Protein AF-0000000080702204 (afdb_homodimer)

Secondary structure (DSSP, 8-state):
--EEEEEE-TTB-HHHHHHHHHHHHHTT-EEEEEESSSSSEEEBTTS-EEE-SEEGGG----TT-SEEEE---TTHHHHHHH-HHHHHHHHHHHHTT-EEEEETTTHHHHHHTTTTTT-EE--STT-GGG--TT-EE---SEEEETTEEEE-STTTHHHHHHHHHTTTS-HHHHHHHHHHTTHHHHHHTT-/--EEEEEE-TTB-HHHHHHHHHHHHHTT-EEEEEESSSSSEEEBTTS-EEE-SEEGGG----TT-SEEEE---TTHHHHHHH-HHHHHHHHHHHHTT-EEEEETTTHHHHHHTTTTTT-EE--STT-GGG--TT-EE---SEEEETTEEEE-STTTHHHHHHHHHTTTS-HHHHHHHHHHTTHHHHHHTT-

Organism: NCBI:txid868129

Sequence (382 aa):
MAKVYEFLATGFEEMEAIAPIDILRRGGVEVCLVSVTGNKMVRSSHGVNIEADALLEDIANFDDADMMLLPGGMPGSTNLNEHEGVRKVLLEQFESGRLLGAVCAAPLVFASIGILNGKKATIYPGMEAYLINGAEPTGALVQVDENVTTGAGPVAVLPYAYQLLSYFVPASEVEKVKESMLYNKVLASAKMAKVYEFLATGFEEMEAIAPIDILRRGGVEVCLVSVTGNKMVRSSHGVNIEADALLEDIANFDDADMMLLPGGMPGSTNLNEHEGVRKVLLEQFESGRLLGAVCAAPLVFASIGILNGKKATIYPGMEAYLINGAEPTGALVQVDENVTTGAGPVAVLPYAYQLLSYFVPASEVEKVKESMLYNKVLASAK

Solvent-accessible surface area (backbone atoms only — not comparable to full-atom values): 18808 Å² total; per-residue (Å²): 124,57,30,33,39,35,54,43,29,56,14,18,28,58,59,40,50,45,45,37,49,51,51,27,44,76,68,63,31,47,69,43,38,26,13,72,65,90,42,41,66,36,42,23,52,79,72,48,38,37,49,32,76,34,43,54,90,74,52,89,69,69,86,74,50,50,29,41,35,31,34,8,30,70,53,7,22,59,49,45,55,69,30,65,69,55,52,51,52,51,51,53,38,51,75,70,67,36,35,37,36,21,25,15,54,16,33,37,40,43,21,75,74,50,74,28,50,71,28,58,31,15,37,24,88,90,48,58,83,47,42,37,75,60,25,38,74,68,75,38,51,56,25,76,41,90,51,36,37,18,10,16,26,56,48,23,29,53,66,30,27,52,56,60,39,50,78,80,41,59,69,69,57,50,49,50,53,36,56,76,28,33,42,60,61,51,33,56,63,67,108,123,57,29,31,38,34,53,42,29,55,14,18,28,57,62,38,48,44,46,37,48,50,52,26,44,76,68,62,32,47,69,43,37,26,12,71,66,88,41,39,68,35,40,24,53,80,72,47,39,37,50,33,77,35,42,54,89,74,52,91,69,69,86,74,49,51,28,40,35,33,34,9,31,70,51,7,22,59,49,46,54,71,30,65,69,54,52,51,54,51,51,55,40,50,74,69,66,36,37,38,37,21,23,14,53,18,33,36,39,42,20,73,74,50,74,27,49,70,28,59,32,15,39,24,89,90,48,58,83,48,41,39,75,59,25,38,77,67,76,40,52,56,24,77,41,89,51,38,36,19,9,16,28,56,48,23,29,54,65,32,26,52,55,58,38,50,78,79,41,57,70,70,55,50,50,49,53,36,56,77,28,36,42,60,61,51,32,55,6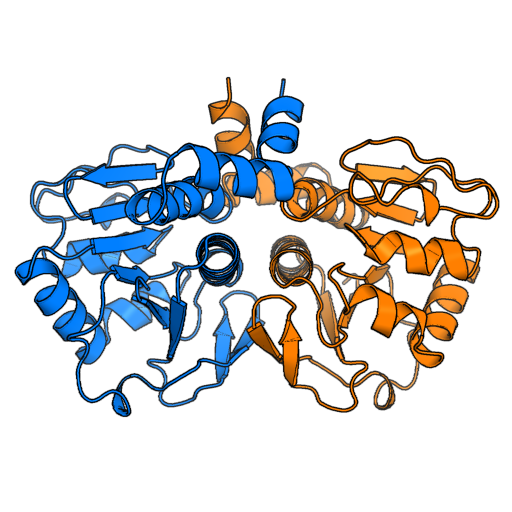4,66,106

Radius of gyration: 20.25 Å; Cα contacts (8 Å, |Δi|>4): 970; chains: 2; bounding box: 40×59×49 Å

Structure (mmCIF, N/CA/C/O backbone):
data_AF-0000000080702204-model_v1
#
loop_
_entity.id
_entity.type
_entity.pdbx_description
1 polymer 'DJ-1 family protein'
#
loop_
_atom_site.group_PDB
_atom_site.id
_atom_site.type_symbol
_atom_site.label_atom_id
_atom_site.label_alt_id
_atom_site.label_comp_id
_atom_site.label_asym_id
_atom_site.label_entity_id
_atom_site.label_seq_id
_atom_site.pdbx_PDB_ins_code
_atom_site.Cartn_x
_atom_site.Cartn_y
_atom_site.Cartn_z
_atom_site.occupancy
_atom_site.B_iso_or_equiv
_atom_site.auth_seq_id
_atom_site.auth_comp_id
_atom_site.auth_asym_id
_atom_site.auth_atom_id
_atom_site.pdbx_PDB_model_num
ATOM 1 N N . MET A 1 1 ? 17.938 8.969 15.016 1 89.75 1 MET A N 1
ATOM 2 C CA . MET A 1 1 ? 17.062 8.5 13.938 1 89.75 1 MET A CA 1
ATOM 3 C C . MET A 1 1 ? 15.75 9.281 13.93 1 89.75 1 MET A C 1
ATOM 5 O O . MET A 1 1 ? 15.172 9.547 14.984 1 89.75 1 MET A O 1
ATOM 9 N N . ALA A 1 2 ? 15.344 9.781 12.758 1 97.88 2 ALA A N 1
ATOM 10 C CA . ALA A 1 2 ? 14.125 10.57 12.656 1 97.88 2 ALA A CA 1
ATOM 11 C C . ALA A 1 2 ? 12.906 9.75 13.07 1 97.88 2 ALA A C 1
ATOM 13 O O . ALA A 1 2 ? 12.844 8.547 12.805 1 97.88 2 ALA A O 1
ATOM 14 N N . LYS A 1 3 ? 12 10.414 13.766 1 98.69 3 LYS A N 1
ATOM 15 C CA . LYS A 1 3 ? 10.789 9.734 14.234 1 98.69 3 LYS A CA 1
ATOM 16 C C . LYS A 1 3 ? 9.539 10.375 13.633 1 98.69 3 LYS A C 1
ATOM 18 O O . LYS A 1 3 ? 9.344 11.586 13.727 1 98.69 3 LYS A O 1
ATOM 23 N N . VAL A 1 4 ? 8.719 9.531 13.016 1 98.94 4 VAL A N 1
ATOM 24 C CA . VAL A 1 4 ? 7.477 9.945 12.367 1 98.94 4 VAL A CA 1
ATOM 25 C C . VAL A 1 4 ? 6.289 9.266 13.047 1 98.94 4 VAL A C 1
ATOM 27 O O . VAL A 1 4 ? 6.348 8.078 13.367 1 98.94 4 VAL A O 1
ATOM 30 N N . TYR A 1 5 ? 5.246 10.023 13.375 1 98.94 5 TYR A N 1
ATOM 31 C CA . TYR A 1 5 ? 3.977 9.469 13.836 1 98.94 5 TYR A CA 1
ATOM 32 C C . TYR A 1 5 ? 2.918 9.555 12.742 1 98.94 5 TYR A C 1
ATOM 34 O O . TYR A 1 5 ? 2.754 10.594 12.109 1 98.94 5 TYR A O 1
ATOM 42 N N . GLU A 1 6 ? 2.281 8.523 12.461 1 98.94 6 GLU A N 1
ATOM 43 C CA . GLU A 1 6 ? 1.128 8.5 11.562 1 98.94 6 GLU A CA 1
ATOM 44 C C . GLU A 1 6 ? -0.144 8.109 12.312 1 98.94 6 GLU A C 1
ATOM 46 O O . GLU A 1 6 ? -0.2 7.055 12.945 1 98.94 6 GLU A O 1
ATOM 51 N N . PHE A 1 7 ? -1.134 8.953 12.258 1 99 7 PHE A N 1
ATOM 52 C CA . PHE A 1 7 ? -2.361 8.758 13.023 1 99 7 PHE A CA 1
ATOM 53 C C . PHE A 1 7 ? -3.398 8.008 12.195 1 99 7 PHE A C 1
ATOM 55 O O . PHE A 1 7 ? -3.682 8.383 11.055 1 99 7 PHE A O 1
ATOM 62 N N . LEU A 1 8 ? -3.994 6.973 12.781 1 98.94 8 LEU A N 1
ATOM 63 C CA . LEU A 1 8 ? -4.992 6.148 12.109 1 98.94 8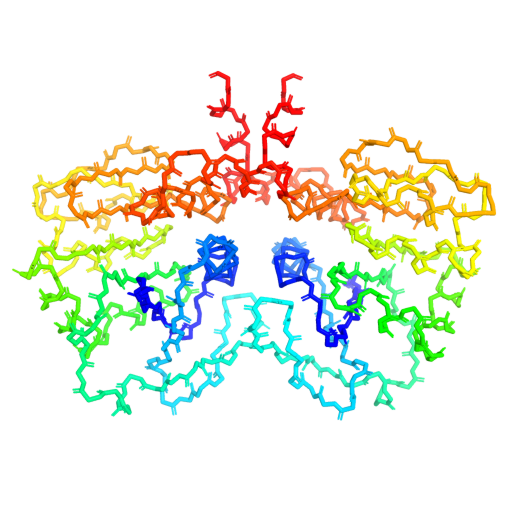 LEU A CA 1
ATOM 64 C C . LEU A 1 8 ? -6.352 6.281 12.789 1 98.94 8 LEU A C 1
ATOM 66 O O . LEU A 1 8 ? -6.461 6.113 14.008 1 98.94 8 LEU A O 1
ATOM 70 N N . ALA A 1 9 ? -7.344 6.59 12.008 1 98.94 9 ALA A N 1
ATOM 71 C CA . ALA A 1 9 ? -8.75 6.516 12.406 1 98.94 9 ALA A CA 1
ATOM 72 C C . ALA A 1 9 ? -9.508 5.504 11.555 1 98.94 9 ALA A C 1
ATOM 74 O O . ALA A 1 9 ? -9.094 5.191 10.43 1 98.94 9 ALA A O 1
ATOM 75 N N . THR A 1 10 ? -10.633 4.992 12.133 1 98.88 10 THR A N 1
ATOM 76 C CA . THR A 1 10 ? -11.477 4.09 11.359 1 98.88 10 THR A CA 1
ATOM 77 C C . THR A 1 10 ? -11.836 4.707 10.008 1 98.88 10 THR A C 1
ATOM 79 O O . THR A 1 10 ? -12.258 5.863 9.945 1 98.88 10 THR A O 1
ATOM 82 N N . GLY A 1 11 ? -11.609 3.941 9 1 98.88 11 GLY A N 1
ATOM 83 C CA . GLY A 1 11 ? -11.953 4.414 7.668 1 98.88 11 GLY A CA 1
ATOM 84 C C . GLY A 1 11 ? -10.797 5.09 6.957 1 98.88 11 GLY A C 1
ATOM 85 O O . GLY A 1 11 ? -10.984 5.762 5.941 1 98.88 11 GLY A O 1
ATOM 86 N N . PHE A 1 12 ? -9.555 4.934 7.52 1 98.94 12 PHE A N 1
ATOM 87 C CA . PHE A 1 12 ? -8.398 5.441 6.793 1 98.94 12 PHE A CA 1
ATOM 88 C C . PHE A 1 12 ? -8.172 4.645 5.512 1 98.94 12 PHE A C 1
ATOM 90 O O . PHE A 1 12 ? -8.648 3.514 5.387 1 98.94 12 PHE A O 1
ATOM 97 N N . GLU A 1 13 ? -7.531 5.309 4.559 1 98.81 13 GLU A N 1
ATOM 98 C CA . GLU A 1 13 ? -7.168 4.602 3.334 1 98.81 13 GLU A CA 1
ATOM 99 C C . GLU A 1 13 ? -5.902 3.773 3.527 1 98.81 13 GLU A C 1
ATOM 101 O O . GLU A 1 13 ? -4.848 4.312 3.861 1 98.81 13 GLU A O 1
ATOM 106 N N . GLU A 1 14 ? -5.938 2.457 3.359 1 98.62 14 GLU A N 1
ATOM 107 C CA . GLU A 1 14 ? -4.879 1.526 3.742 1 98.62 14 GLU A CA 1
ATOM 108 C C . GLU A 1 14 ? -3.617 1.753 2.912 1 98.62 14 GLU A C 1
ATOM 110 O O . GLU A 1 14 ? -2.508 1.77 3.451 1 98.62 14 GLU A O 1
ATOM 115 N N . MET A 1 15 ? -3.693 1.979 1.581 1 98.12 15 MET A N 1
ATOM 116 C CA . MET A 1 15 ? -2.523 2.25 0.751 1 98.12 15 MET A CA 1
ATOM 117 C C . MET A 1 15 ? -1.82 3.525 1.203 1 98.12 15 MET A C 1
ATOM 119 O O . MET A 1 15 ? -0.591 3.602 1.18 1 98.12 15 MET A O 1
ATOM 123 N N . GLU A 1 16 ? -2.619 4.453 1.628 1 98.94 16 GLU A N 1
ATOM 124 C CA . GLU A 1 16 ? -2.102 5.773 1.977 1 98.94 16 GLU A CA 1
ATOM 125 C C . GLU A 1 16 ? -1.398 5.75 3.33 1 98.94 16 GLU A C 1
ATOM 127 O O . GLU A 1 16 ? -0.535 6.59 3.602 1 98.94 16 GLU A O 1
ATOM 132 N N . ALA A 1 17 ? -1.786 4.82 4.199 1 98.88 17 ALA A N 1
ATOM 133 C CA . ALA A 1 17 ? -1.052 4.621 5.445 1 98.88 17 ALA A CA 1
ATOM 134 C C . ALA A 1 17 ? 0.191 3.764 5.219 1 98.88 17 ALA A C 1
ATOM 136 O O . ALA A 1 17 ? 1.27 4.074 5.73 1 98.88 17 ALA A O 1
ATOM 137 N N . ILE A 1 18 ? 0.146 2.742 4.398 1 98.81 18 ILE A N 1
ATOM 138 C CA . ILE A 1 18 ? 1.158 1.697 4.293 1 98.81 18 ILE A CA 1
ATOM 139 C C . ILE A 1 18 ? 2.338 2.205 3.465 1 98.81 18 ILE A C 1
ATOM 141 O O . ILE A 1 18 ? 3.494 1.925 3.785 1 98.81 18 ILE A O 1
ATOM 145 N N . ALA A 1 19 ? 2.076 2.949 2.367 1 98.69 19 ALA A N 1
ATOM 146 C CA . ALA A 1 19 ? 3.156 3.357 1.476 1 98.69 19 ALA A CA 1
ATOM 147 C C . ALA A 1 19 ? 4.164 4.242 2.203 1 98.69 19 ALA A C 1
ATOM 149 O O . ALA A 1 19 ? 5.375 3.998 2.141 1 98.69 19 ALA A O 1
ATOM 150 N N . PRO A 1 20 ? 3.717 5.266 2.988 1 98.88 20 PRO A N 1
ATOM 151 C CA . PRO A 1 20 ? 4.699 6.066 3.725 1 98.88 20 PRO A CA 1
ATOM 152 C C . PRO A 1 20 ? 5.484 5.242 4.742 1 98.88 20 PRO A C 1
ATOM 154 O O . PRO A 1 20 ? 6.699 5.422 4.883 1 98.88 20 PRO A O 1
ATOM 157 N N . ILE A 1 21 ? 4.812 4.312 5.426 1 98.75 21 ILE A N 1
ATOM 158 C CA . ILE A 1 21 ? 5.488 3.451 6.395 1 98.75 21 ILE A CA 1
ATOM 159 C C . ILE A 1 21 ? 6.594 2.662 5.695 1 98.75 21 ILE A C 1
ATOM 161 O O . ILE A 1 21 ? 7.746 2.672 6.137 1 98.75 21 ILE A O 1
ATOM 165 N N . ASP A 1 22 ? 6.242 2.021 4.621 1 98.69 22 ASP A N 1
ATOM 166 C CA . ASP A 1 22 ? 7.148 1.159 3.867 1 98.69 22 ASP A CA 1
ATOM 167 C C . ASP A 1 22 ? 8.359 1.94 3.373 1 98.69 22 ASP A C 1
ATOM 169 O O . ASP A 1 22 ? 9.5 1.562 3.646 1 98.69 22 ASP A O 1
ATOM 173 N N . ILE A 1 23 ? 8.102 3.059 2.777 1 98.94 23 ILE A N 1
ATOM 174 C CA . ILE A 1 23 ? 9.141 3.854 2.125 1 98.94 23 ILE A CA 1
ATOM 175 C C . ILE A 1 23 ? 10.023 4.508 3.182 1 98.94 23 ILE A C 1
ATOM 177 O O . ILE A 1 23 ? 11.258 4.484 3.07 1 98.94 23 ILE A O 1
ATOM 181 N N . LEU A 1 24 ? 9.469 5.09 4.211 1 98.94 24 LEU A N 1
ATOM 182 C CA . LEU A 1 24 ? 10.242 5.75 5.258 1 98.94 24 LEU A CA 1
ATOM 183 C C . LEU A 1 24 ? 11.102 4.738 6.012 1 98.94 24 LEU A C 1
ATOM 185 O O . LEU A 1 24 ? 12.281 4.992 6.277 1 98.94 24 LEU A O 1
ATOM 189 N N . ARG A 1 25 ? 10.57 3.578 6.328 1 98.81 25 ARG A N 1
ATOM 190 C CA . ARG A 1 25 ? 11.336 2.57 7.055 1 98.81 25 ARG A CA 1
ATOM 191 C C . ARG A 1 25 ? 12.469 2.018 6.191 1 98.81 25 ARG A C 1
ATOM 193 O O . ARG A 1 25 ? 13.562 1.736 6.695 1 98.81 25 ARG A O 1
ATOM 200 N N . ARG A 1 26 ? 12.266 1.837 4.879 1 98.69 26 ARG A N 1
ATOM 201 C CA . ARG A 1 26 ? 13.336 1.453 3.963 1 98.69 26 ARG A CA 1
ATOM 202 C C . ARG A 1 26 ? 14.484 2.455 4.012 1 98.69 26 ARG A C 1
ATOM 204 O O . ARG A 1 26 ? 15.648 2.086 3.828 1 98.69 26 ARG A O 1
ATOM 211 N N . GLY A 1 27 ? 14.094 3.711 4.195 1 98.62 27 GLY A N 1
ATOM 212 C CA . GLY A 1 27 ? 15.094 4.762 4.266 1 98.62 27 GLY A CA 1
ATOM 213 C C . GLY A 1 27 ? 15.672 4.938 5.656 1 98.62 27 GLY A C 1
ATOM 214 O O . GLY A 1 27 ? 16.422 5.883 5.906 1 98.62 27 GLY A O 1
ATOM 215 N N . GLY A 1 28 ? 15.289 4.109 6.621 1 98.38 28 GLY A N 1
ATOM 216 C CA . GLY A 1 28 ? 15.875 4.137 7.953 1 98.38 28 GLY A CA 1
ATOM 217 C C . GLY A 1 28 ? 15.141 5.062 8.906 1 98.38 28 GLY A C 1
ATOM 218 O O . GLY A 1 28 ? 15.688 5.453 9.945 1 98.38 28 GLY A O 1
ATOM 219 N N . VAL A 1 29 ? 13.969 5.496 8.586 1 98.81 29 VAL A N 1
ATOM 220 C CA . VAL A 1 29 ? 13.172 6.391 9.414 1 98.81 29 VAL A CA 1
ATOM 221 C C . VAL A 1 29 ? 12.242 5.574 10.312 1 98.81 29 VAL A C 1
ATOM 223 O O . VAL A 1 29 ? 11.617 4.613 9.852 1 98.81 29 VAL A O 1
ATOM 226 N N . GLU A 1 30 ? 12.188 5.871 11.578 1 98.69 30 GLU A N 1
ATOM 227 C CA . GLU A 1 30 ? 11.242 5.23 12.484 1 98.69 30 GLU A CA 1
ATOM 228 C C . GLU A 1 30 ? 9.828 5.766 12.273 1 98.69 30 GLU A C 1
ATOM 230 O O . GLU A 1 30 ? 9.625 6.98 12.188 1 98.69 30 GLU A O 1
ATOM 235 N N . VAL A 1 31 ? 8.898 4.895 12.133 1 98.88 31 VAL A N 1
ATOM 236 C CA . VAL A 1 31 ? 7.5 5.281 12 1 98.88 31 VAL A CA 1
ATOM 237 C C . VAL A 1 31 ? 6.668 4.59 13.078 1 98.88 31 VAL A C 1
ATOM 239 O O . VAL A 1 31 ? 6.699 3.361 13.203 1 98.88 31 VAL A O 1
ATOM 242 N N . CYS A 1 32 ? 5.988 5.355 13.82 1 98.81 32 CYS A N 1
ATOM 243 C CA . CYS A 1 32 ? 5.066 4.859 14.836 1 98.81 32 CYS A CA 1
ATOM 244 C C . CYS A 1 32 ? 3.617 5.09 14.414 1 98.81 32 CYS A C 1
ATOM 246 O O . CYS A 1 32 ? 3.193 6.23 14.234 1 98.81 32 CYS A O 1
ATOM 248 N N . LEU A 1 33 ? 2.879 3.996 14.25 1 98.88 33 LEU A N 1
ATOM 249 C CA . LEU A 1 33 ? 1.452 4.078 13.961 1 98.88 33 LEU A CA 1
ATOM 250 C C . LEU A 1 33 ? 0.652 4.32 15.242 1 98.88 33 LEU A C 1
ATOM 252 O O . LEU A 1 33 ? 0.775 3.568 16.203 1 98.88 33 LEU A O 1
ATOM 256 N N . VAL A 1 34 ? -0.166 5.34 15.211 1 98.94 34 VAL A N 1
ATOM 257 C CA . VAL A 1 34 ? -0.919 5.723 16.406 1 98.94 34 VAL A CA 1
ATOM 258 C C . VAL A 1 34 ? -2.416 5.629 16.109 1 98.94 34 VAL A C 1
ATOM 260 O O . VAL A 1 34 ? -2.936 6.332 15.242 1 98.94 34 VAL A O 1
ATOM 263 N N . SER A 1 35 ? -3.125 4.773 16.812 1 98.94 35 SER A N 1
ATOM 264 C CA . SER A 1 35 ? -4.578 4.695 16.719 1 98.94 35 SER A CA 1
ATOM 265 C C . SER A 1 35 ? -5.25 5.785 17.547 1 98.94 35 SER A C 1
ATOM 267 O O . SER A 1 35 ? -4.836 6.066 18.672 1 98.94 35 SER A O 1
ATOM 269 N N . VAL A 1 36 ? -6.293 6.367 16.953 1 98.88 36 VAL A N 1
ATOM 270 C CA . VAL A 1 36 ? -7.07 7.371 17.672 1 98.88 36 VAL A CA 1
ATOM 271 C C . VAL A 1 36 ? -8.461 6.82 17.984 1 98.88 36 VAL A C 1
ATOM 273 O O . VAL A 1 36 ? -9.406 7.586 18.188 1 98.88 36 VAL A O 1
ATOM 276 N N . THR A 1 37 ? -8.633 5.492 17.922 1 98.56 37 THR A N 1
ATOM 277 C CA . THR A 1 37 ? -9.953 4.879 17.984 1 98.56 37 THR A CA 1
ATOM 278 C C . THR A 1 37 ? -10.211 4.27 19.359 1 98.56 37 THR A C 1
ATOM 280 O O . THR A 1 37 ? -11.312 3.801 19.641 1 98.56 37 THR A O 1
ATOM 283 N N . GLY A 1 38 ? -9.266 4.246 20.25 1 98.12 38 GLY A N 1
ATOM 284 C CA . GLY A 1 38 ? -9.359 3.539 21.516 1 98.12 38 GLY A CA 1
ATOM 285 C C . GLY A 1 38 ? -9.047 2.061 21.391 1 98.12 38 GLY A C 1
ATOM 286 O O . GLY A 1 38 ? -9.031 1.342 22.406 1 98.12 38 GLY A O 1
ATOM 287 N N . ASN A 1 39 ? -8.797 1.578 20.219 1 98.56 39 ASN A N 1
ATOM 288 C CA . ASN A 1 39 ? -8.391 0.216 19.891 1 98.56 39 ASN A CA 1
ATOM 289 C C . ASN A 1 39 ? -7.199 0.202 18.938 1 98.56 39 ASN A C 1
ATOM 291 O O . ASN A 1 39 ? -7.172 0.952 17.969 1 98.56 39 ASN A O 1
ATOM 295 N N . LYS A 1 40 ? -6.16 -0.601 19.25 1 98.69 40 LYS A N 1
ATOM 296 C CA . LYS A 1 40 ? -4.977 -0.642 18.391 1 98.69 40 LYS A CA 1
ATOM 297 C C . LYS A 1 40 ? -5.309 -1.219 17.016 1 98.69 40 LYS A C 1
ATOM 299 O O . LYS A 1 40 ? -4.621 -0.931 16.047 1 98.69 40 LYS A O 1
ATOM 304 N N . MET A 1 41 ? -6.309 -2.066 16.984 1 98.81 41 MET A N 1
ATOM 305 C CA . MET A 1 41 ? -6.746 -2.584 15.695 1 98.81 41 MET A CA 1
ATOM 306 C C . MET A 1 41 ? -7.652 -1.584 14.984 1 98.81 41 MET A C 1
ATOM 308 O O . MET A 1 41 ? -8.742 -1.28 15.469 1 98.81 41 MET A O 1
ATOM 312 N N . VAL A 1 42 ? -7.191 -1.011 13.867 1 98.94 42 VAL A N 1
ATOM 313 C CA . VAL A 1 42 ? -7.941 0.03 13.172 1 98.94 42 VAL A CA 1
ATOM 314 C C . VAL A 1 42 ? -8.383 -0.482 11.805 1 98.94 42 VAL A C 1
ATOM 316 O O . VAL A 1 42 ? -7.57 -1.011 11.039 1 98.94 42 VAL A O 1
ATOM 319 N N . ARG A 1 43 ? -9.648 -0.332 11.492 1 98.88 43 ARG A N 1
ATOM 320 C CA . ARG A 1 43 ? -10.203 -0.824 10.234 1 98.88 43 ARG A CA 1
ATOM 321 C C . ARG A 1 43 ? -10.133 0.247 9.148 1 98.88 43 ARG A C 1
ATOM 323 O O . ARG A 1 43 ? -10.602 1.371 9.352 1 98.88 43 ARG A O 1
ATOM 330 N N . SER A 1 44 ? -9.602 -0.099 7.992 1 98.88 44 SER A N 1
ATOM 331 C CA . SER A 1 44 ? -9.414 0.836 6.891 1 98.88 44 SER A CA 1
ATOM 332 C C . SER A 1 44 ? -10.688 0.988 6.066 1 98.88 44 SER A C 1
ATOM 334 O O . SER A 1 44 ? -11.68 0.3 6.316 1 98.88 44 SER A O 1
ATOM 336 N N . SER A 1 45 ? -10.664 1.876 5.113 1 98.69 45 SER A N 1
ATOM 337 C CA . SER A 1 45 ? -11.82 2.205 4.293 1 98.69 45 SER A CA 1
ATOM 338 C C . SER A 1 45 ? -12.203 1.044 3.383 1 98.69 45 SER A C 1
ATOM 340 O O . SER A 1 45 ? -13.375 0.895 3.016 1 98.69 45 SER A O 1
ATOM 342 N N . HIS A 1 46 ? -11.195 0.14 3.094 1 98.12 46 HIS A N 1
ATOM 343 C CA . HIS A 1 46 ? -11.516 -1.013 2.26 1 98.12 46 HIS A CA 1
ATOM 344 C C . HIS A 1 46 ? -11.398 -2.312 3.049 1 98.12 46 HIS A C 1
ATOM 346 O O . HIS A 1 46 ? -11.117 -3.367 2.475 1 98.12 46 HIS A O 1
ATOM 352 N N . GLY A 1 47 ? -11.555 -2.197 4.305 1 98.12 47 GLY A N 1
ATOM 353 C CA . GLY A 1 47 ? -11.883 -3.334 5.152 1 98.12 47 GLY A CA 1
ATOM 354 C C . GLY A 1 47 ? -10.664 -4.117 5.598 1 98.12 47 GLY A C 1
ATOM 355 O O . GLY A 1 47 ? -10.742 -5.328 5.812 1 98.12 47 GLY A O 1
ATOM 356 N N . VAL A 1 48 ? -9.508 -3.506 5.715 1 98.62 48 VAL A N 1
ATOM 357 C CA . VAL A 1 48 ? -8.305 -4.148 6.242 1 98.62 48 VAL A CA 1
ATOM 358 C C . VAL A 1 48 ? -8.055 -3.68 7.672 1 98.62 48 VAL A C 1
ATOM 360 O O . VAL A 1 48 ? -8.094 -2.48 7.957 1 98.62 48 VAL A O 1
ATOM 363 N N . ASN A 1 49 ? -7.84 -4.602 8.578 1 98.81 49 ASN A N 1
ATOM 364 C CA . ASN A 1 49 ? -7.469 -4.254 9.945 1 98.81 49 ASN A CA 1
ATOM 365 C C . ASN A 1 49 ? -5.953 -4.176 10.109 1 98.81 49 ASN A C 1
ATOM 367 O O . ASN A 1 49 ? -5.25 -5.16 9.875 1 98.81 49 ASN A O 1
ATOM 371 N N . ILE A 1 50 ? -5.48 -3.033 10.539 1 98.88 50 ILE A N 1
ATOM 372 C CA . ILE A 1 50 ? -4.066 -2.789 10.789 1 98.88 50 ILE A CA 1
ATOM 373 C C . ILE A 1 50 ? -3.848 -2.486 12.273 1 98.88 50 ILE A C 1
ATOM 375 O O . ILE A 1 50 ? -4.609 -1.729 12.875 1 98.88 50 ILE A O 1
ATOM 379 N N . GLU A 1 51 ? -2.867 -3.094 12.82 1 98.88 51 GLU A N 1
ATOM 380 C CA . GLU A 1 51 ? -2.578 -2.861 14.234 1 98.88 51 GLU A CA 1
ATOM 381 C C . GLU A 1 51 ? -1.651 -1.664 14.422 1 98.88 51 GLU A C 1
ATOM 383 O O . GLU A 1 51 ? -0.525 -1.661 13.922 1 98.88 51 GLU A O 1
ATOM 388 N N . ALA A 1 52 ? -2.125 -0.728 15.156 1 98.88 52 ALA A N 1
ATOM 389 C CA . ALA A 1 52 ? -1.292 0.419 15.508 1 98.88 52 ALA A CA 1
ATOM 390 C C . ALA A 1 52 ? -0.252 0.039 16.562 1 98.88 52 ALA A C 1
ATOM 392 O O . ALA A 1 52 ? -0.412 -0.958 17.266 1 98.88 52 ALA A O 1
ATOM 393 N N . ASP A 1 53 ? 0.788 0.806 16.641 1 98.69 53 ASP A N 1
ATOM 394 C CA . ASP A 1 53 ? 1.834 0.604 17.625 1 98.69 53 ASP A CA 1
ATOM 395 C C . ASP A 1 53 ? 1.389 1.104 19 1 98.69 53 ASP A C 1
ATOM 397 O O . ASP A 1 53 ? 1.808 0.567 20.031 1 98.69 53 ASP A O 1
ATOM 401 N N . ALA A 1 54 ? 0.58 2.125 19.016 1 98.81 54 ALA A N 1
ATOM 402 C CA . ALA A 1 54 ? 0.154 2.77 20.25 1 98.81 54 ALA A CA 1
ATOM 403 C C . ALA A 1 54 ? -1.22 3.414 20.094 1 98.81 54 ALA A C 1
ATOM 405 O O . ALA A 1 54 ? -1.681 3.637 18.969 1 98.81 54 ALA A O 1
ATOM 406 N N . LEU A 1 55 ? -1.844 3.602 21.203 1 98.81 55 LEU A N 1
ATOM 407 C CA . LEU A 1 55 ? -2.994 4.496 21.266 1 98.81 55 LEU A CA 1
ATOM 408 C C . LEU A 1 55 ? -2.553 5.93 21.562 1 98.81 55 LEU A C 1
ATOM 410 O O . LEU A 1 55 ? -1.614 6.152 22.328 1 98.81 55 LEU A O 1
ATOM 414 N N . LEU A 1 56 ? -3.256 6.867 20.891 1 98.75 56 LEU A N 1
ATOM 415 C CA . LEU A 1 56 ? -2.92 8.266 21.141 1 98.75 56 LEU A CA 1
ATOM 416 C C . LEU A 1 56 ? -2.898 8.57 22.641 1 98.75 56 LEU A C 1
ATOM 418 O O . LEU A 1 56 ? -1.978 9.227 23.125 1 98.75 56 LEU A O 1
ATOM 422 N N . GLU A 1 57 ? -3.854 8.023 23.391 1 97.81 57 GLU A N 1
ATOM 423 C CA . GLU A 1 57 ? -4.023 8.328 24.812 1 97.81 57 GLU A CA 1
ATOM 424 C C . GLU A 1 57 ? -2.895 7.723 25.641 1 97.81 57 GLU A C 1
ATOM 426 O O . GLU A 1 57 ? -2.703 8.094 26.812 1 97.81 57 GLU A O 1
ATOM 431 N N . ASP A 1 58 ? -2.156 6.805 25.078 1 98.06 58 ASP A N 1
ATOM 432 C CA . ASP A 1 58 ? -1.078 6.145 25.812 1 98.06 58 ASP A CA 1
ATOM 433 C C . ASP A 1 58 ? 0.246 6.879 25.625 1 98.06 58 ASP A C 1
ATOM 435 O O . ASP A 1 58 ? 1.247 6.543 26.25 1 98.06 58 ASP A O 1
ATOM 439 N N . ILE A 1 59 ? 0.324 7.859 24.703 1 98.06 59 ILE A N 1
ATOM 440 C CA . ILE A 1 59 ? 1.553 8.594 24.438 1 98.06 59 ILE A CA 1
ATOM 441 C C . ILE A 1 59 ? 1.606 9.852 25.297 1 98.06 59 ILE A C 1
ATOM 443 O O . ILE A 1 59 ? 0.732 10.719 25.203 1 98.06 59 ILE A O 1
ATOM 447 N N . ALA A 1 60 ? 2.617 9.977 26.062 1 95.69 60 ALA A N 1
ATOM 448 C CA . ALA A 1 60 ? 2.725 11.062 27.047 1 95.69 60 ALA A CA 1
ATOM 449 C C . ALA A 1 60 ? 2.859 12.406 26.344 1 95.69 60 ALA A C 1
ATOM 451 O O . ALA A 1 60 ? 2.201 13.383 26.719 1 95.69 60 ALA A O 1
ATOM 452 N N . ASN A 1 61 ? 3.773 12.453 25.469 1 95.81 61 ASN A N 1
ATOM 453 C CA . ASN A 1 61 ? 3.953 13.641 24.641 1 95.81 61 ASN A CA 1
ATOM 454 C C . ASN A 1 61 ? 4.59 13.297 23.297 1 95.81 61 ASN A C 1
ATOM 456 O O . ASN A 1 61 ? 5.09 12.188 23.109 1 95.81 61 ASN A O 1
ATOM 460 N N . PHE A 1 62 ? 4.527 14.188 22.422 1 97.94 62 PHE A N 1
ATOM 461 C CA . PHE A 1 62 ? 5.051 13.977 21.078 1 97.94 62 PHE A CA 1
ATOM 462 C C . PHE A 1 62 ? 6.289 14.836 20.828 1 97.94 62 PHE A C 1
ATOM 464 O O . PHE A 1 62 ? 6.531 15.289 19.719 1 97.94 62 PHE A O 1
ATOM 471 N N . ASP A 1 63 ? 7.078 15.062 21.875 1 96.62 63 ASP A N 1
ATOM 472 C CA . ASP A 1 63 ? 8.227 15.961 21.812 1 96.62 63 ASP A CA 1
ATOM 473 C C . ASP A 1 63 ? 9.312 15.398 20.906 1 96.62 63 ASP A C 1
ATOM 475 O O . ASP A 1 63 ? 10.156 16.141 20.391 1 96.62 63 ASP A O 1
ATOM 479 N N . ASP A 1 64 ? 9.289 14.148 20.688 1 97.56 64 ASP A N 1
ATOM 480 C CA . ASP A 1 64 ? 10.336 13.516 19.891 1 97.56 64 ASP A CA 1
ATOM 481 C C . ASP A 1 64 ? 9.891 13.352 18.438 1 97.56 64 ASP A C 1
ATOM 483 O O . ASP A 1 64 ? 10.578 12.703 17.641 1 97.56 64 ASP A O 1
ATOM 487 N N . ALA A 1 65 ? 8.766 13.938 18.062 1 98.69 65 ALA A N 1
ATOM 488 C CA . ALA A 1 65 ? 8.242 13.805 16.703 1 98.69 65 ALA A CA 1
ATOM 489 C C . ALA A 1 65 ? 8.969 14.742 15.742 1 98.69 65 ALA A C 1
ATOM 491 O O . ALA A 1 65 ? 8.914 15.961 15.898 1 98.69 65 ALA A O 1
ATOM 492 N N . ASP A 1 66 ? 9.609 14.141 14.742 1 98.88 66 ASP A N 1
ATOM 493 C CA . ASP A 1 66 ? 10.172 14.953 13.664 1 98.88 66 ASP A CA 1
ATOM 494 C C . ASP A 1 66 ? 9.109 15.281 12.617 1 98.88 66 ASP A C 1
ATOM 496 O O . ASP A 1 66 ? 9.195 16.297 11.93 1 98.88 66 ASP A O 1
ATOM 500 N N . MET A 1 67 ? 8.078 14.445 12.5 1 98.94 67 MET A N 1
ATOM 501 C CA . MET A 1 67 ? 7.012 14.594 11.516 1 98.94 67 MET A CA 1
ATOM 502 C C . MET A 1 67 ? 5.738 13.891 11.977 1 98.94 67 MET A C 1
ATOM 504 O O . MET A 1 67 ? 5.805 12.867 12.664 1 98.94 67 MET A O 1
ATOM 508 N N . MET A 1 68 ? 4.594 14.43 11.602 1 98.94 68 MET A N 1
ATOM 509 C CA . MET A 1 68 ? 3.295 13.797 11.812 1 98.94 68 MET A CA 1
ATOM 510 C C . MET A 1 68 ? 2.531 13.664 10.5 1 98.94 68 MET A C 1
ATOM 512 O O . MET A 1 68 ? 2.531 14.586 9.68 1 98.94 68 MET A O 1
ATOM 516 N N . LEU A 1 69 ? 1.937 12.523 10.305 1 99 69 LEU A N 1
ATOM 517 C CA . LEU A 1 69 ? 1.284 12.219 9.039 1 99 69 LEU A CA 1
ATOM 518 C C . LEU A 1 69 ? -0.178 11.844 9.258 1 99 69 LEU A C 1
ATOM 520 O O . LEU A 1 69 ? -0.518 11.203 10.25 1 99 69 LEU A O 1
ATOM 524 N N . LEU A 1 70 ? -0.981 12.219 8.266 1 99 70 LEU A N 1
ATOM 525 C CA . LEU A 1 70 ? -2.377 11.797 8.195 1 99 70 LEU A CA 1
ATOM 526 C C . LEU A 1 70 ? -2.676 11.125 6.863 1 99 70 LEU A C 1
ATOM 528 O O . LEU A 1 70 ? -2.582 11.758 5.809 1 99 70 LEU A O 1
ATOM 532 N N . PRO A 1 71 ? -3.006 9.828 6.898 1 98.94 71 PRO A N 1
ATOM 533 C CA . PRO A 1 71 ? -3.588 9.234 5.688 1 98.94 71 PRO A CA 1
ATOM 534 C C . PRO A 1 71 ? -5.008 9.727 5.418 1 98.94 71 PRO A C 1
ATOM 536 O O . PRO A 1 71 ? -5.68 10.219 6.332 1 98.94 71 PRO A O 1
ATOM 539 N N . GLY A 1 72 ? -5.414 9.656 4.191 1 98.88 72 GLY A N 1
ATOM 540 C CA . GLY A 1 72 ? -6.785 10 3.848 1 98.88 72 GLY A CA 1
ATOM 541 C C . GLY A 1 72 ? -7.762 8.859 4.066 1 98.88 72 GLY A C 1
ATOM 542 O O . GLY A 1 72 ? -7.551 8.016 4.945 1 98.88 72 GLY A O 1
ATOM 543 N N . GLY A 1 73 ? -8.805 8.922 3.309 1 98.69 73 GLY A N 1
ATOM 544 C CA . GLY A 1 73 ? -9.906 7.98 3.432 1 98.69 73 GLY A CA 1
ATOM 545 C C . GLY A 1 73 ? -11.117 8.57 4.141 1 98.69 73 GLY A C 1
ATOM 546 O O . GLY A 1 73 ? -10.969 9.445 4.996 1 98.69 73 GLY A O 1
ATOM 547 N N . MET A 1 74 ? -12.219 8.102 3.672 1 98.19 74 MET A N 1
ATOM 548 C CA . MET A 1 74 ? -13.477 8.445 4.344 1 98.19 74 MET A CA 1
ATOM 549 C C . MET A 1 74 ? -14.141 7.195 4.906 1 98.19 74 MET A C 1
ATOM 551 O O . MET A 1 74 ? -14.242 6.176 4.223 1 98.19 74 MET A O 1
ATOM 555 N N . PRO A 1 75 ? -14.539 7.293 6.207 1 98.62 75 PRO A N 1
ATOM 556 C CA . PRO A 1 75 ? -14.664 8.508 7.012 1 98.62 75 PRO A CA 1
ATOM 557 C C . PRO A 1 75 ? -13.414 8.805 7.84 1 98.62 75 PRO A C 1
ATOM 559 O O . PRO A 1 75 ? -13.484 9.531 8.828 1 98.62 75 PRO A O 1
ATOM 562 N N . GLY A 1 76 ? -12.273 8.141 7.477 1 98.88 76 GLY A N 1
ATOM 563 C CA . GLY A 1 76 ? -11.047 8.312 8.242 1 98.88 76 GLY A CA 1
ATOM 564 C C . GLY A 1 76 ? -10.664 9.766 8.438 1 98.88 76 GLY A C 1
ATOM 565 O O . GLY A 1 76 ? -10.383 10.195 9.562 1 98.88 76 GLY A O 1
ATOM 566 N N . SER A 1 77 ? -10.68 10.516 7.379 1 98.94 77 SER A N 1
ATOM 567 C CA . SER A 1 77 ? -10.305 11.922 7.449 1 98.94 77 SER A CA 1
ATOM 568 C C . SER A 1 77 ? -11.289 12.719 8.297 1 98.94 77 SER A C 1
ATOM 570 O O . SER A 1 77 ? -10.891 13.586 9.078 1 98.94 77 SER A O 1
ATOM 572 N N . THR A 1 78 ? -12.578 12.414 8.188 1 98.88 78 THR A N 1
ATOM 573 C CA . THR A 1 78 ? -13.586 13.047 9.031 1 98.88 78 THR A CA 1
ATOM 574 C C . THR A 1 78 ? -13.352 12.711 10.5 1 98.88 78 THR A C 1
ATOM 576 O O . THR A 1 78 ? -13.406 13.594 11.367 1 98.88 78 THR A O 1
ATOM 579 N N . ASN A 1 79 ? -13.062 11.469 10.742 1 98.94 79 ASN A N 1
ATOM 580 C CA . ASN A 1 79 ? -12.805 11.031 12.102 1 98.94 79 ASN A CA 1
ATOM 581 C C . ASN A 1 79 ? -11.562 11.703 12.688 1 98.94 79 ASN A C 1
ATOM 583 O O . ASN A 1 79 ? -11.562 12.109 13.852 1 98.94 79 ASN A O 1
ATOM 587 N N . LEU A 1 80 ? -10.516 11.828 11.898 1 98.94 80 LEU A N 1
ATOM 588 C CA . LEU A 1 80 ? -9.32 12.531 12.344 1 98.94 80 LEU A CA 1
ATOM 589 C C . LEU A 1 80 ? -9.617 14 12.617 1 98.94 80 LEU A C 1
ATOM 591 O O . LEU A 1 80 ? -9.188 14.547 13.633 1 98.94 80 LEU A O 1
ATOM 595 N N . ASN A 1 81 ? -10.375 14.602 11.766 1 98.88 81 ASN A N 1
ATOM 596 C CA . ASN A 1 81 ? -10.703 16.016 11.883 1 98.88 81 ASN A CA 1
ATOM 597 C C . ASN A 1 81 ? -11.516 16.297 13.141 1 98.88 81 ASN A C 1
ATOM 599 O O . ASN A 1 81 ? -11.398 17.375 13.727 1 98.88 81 ASN A O 1
ATOM 603 N N . GLU A 1 82 ? -12.289 15.359 13.555 1 98.81 82 GLU A N 1
ATOM 604 C CA . GLU A 1 82 ? -13.203 15.555 14.68 1 98.81 82 GLU A CA 1
ATOM 605 C C . GLU A 1 82 ? -12.539 15.172 16 1 98.81 82 GLU A C 1
ATOM 607 O O . GLU A 1 82 ? -13.109 15.391 17.062 1 98.81 82 GLU A O 1
ATOM 612 N N . HIS A 1 83 ? -11.391 14.664 15.93 1 98.88 83 HIS A N 1
ATOM 613 C CA . HIS A 1 83 ? -10.711 14.188 17.125 1 98.88 83 HIS A CA 1
ATOM 614 C C . HIS A 1 83 ? -9.898 15.305 17.781 1 98.88 83 HIS A C 1
ATOM 616 O O . HIS A 1 83 ? -8.867 15.711 17.25 1 98.88 83 HIS A O 1
ATOM 622 N N . GLU A 1 84 ? -10.266 15.703 18.969 1 98.5 84 GLU A N 1
ATOM 623 C CA . GLU A 1 84 ? -9.664 16.859 19.625 1 98.5 84 GLU A CA 1
ATOM 624 C C . GLU A 1 84 ? -8.188 16.625 19.922 1 98.5 84 GLU A C 1
ATOM 626 O O . GLU A 1 84 ? -7.371 17.531 19.812 1 98.5 84 GLU A O 1
ATOM 631 N N . GLY A 1 85 ? -7.859 15.406 20.328 1 98.5 85 GLY A N 1
ATOM 632 C CA . GLY A 1 85 ? -6.473 15.078 20.609 1 98.5 85 GLY A CA 1
ATOM 633 C C . GLY A 1 85 ? -5.57 15.203 19.406 1 98.5 85 GLY A C 1
ATOM 634 O O . GLY A 1 85 ? -4.465 15.742 19.5 1 98.5 85 GLY A O 1
ATOM 635 N N . VAL A 1 86 ? -6.066 14.75 18.266 1 98.88 86 VAL A N 1
ATOM 636 C CA . VAL A 1 86 ? -5.309 14.844 17.016 1 98.88 86 VAL A CA 1
ATOM 637 C C . VAL A 1 86 ? -5.117 16.312 16.641 1 98.88 86 VAL A C 1
ATOM 639 O O . VAL A 1 86 ? -3.998 16.734 16.344 1 98.88 86 VAL A O 1
ATOM 642 N N . ARG A 1 87 ? -6.188 17.078 16.656 1 98.75 87 ARG A N 1
ATOM 643 C CA . ARG A 1 87 ? -6.125 18.5 16.328 1 98.75 87 ARG A CA 1
ATOM 644 C C . ARG A 1 87 ? -5.094 19.219 17.203 1 98.75 87 ARG A C 1
ATOM 646 O O . ARG A 1 87 ? -4.289 20 16.688 1 98.75 87 ARG A O 1
ATOM 653 N N . LYS A 1 88 ? -5.094 18.891 18.469 1 98.62 88 LYS A N 1
ATOM 654 C CA . LYS A 1 88 ? -4.203 19.547 19.422 1 98.62 88 LYS A CA 1
ATOM 655 C C . LYS A 1 88 ? -2.74 19.234 19.094 1 98.62 88 LYS A C 1
ATOM 657 O O . LYS A 1 88 ? -1.914 20.156 19.016 1 98.62 88 LYS A O 1
ATOM 662 N N . VAL A 1 89 ? -2.387 18 18.906 1 98.75 89 VAL A N 1
ATOM 663 C CA . VAL A 1 89 ? -0.987 17.641 18.719 1 98.75 89 VAL A CA 1
ATOM 664 C C . VAL A 1 89 ? -0.492 18.109 17.359 1 98.75 89 VAL A C 1
ATOM 666 O O . VAL A 1 89 ? 0.678 18.469 17.219 1 98.75 89 VAL A O 1
ATOM 669 N N . LEU A 1 90 ? -1.354 18.156 16.359 1 98.88 90 LEU A N 1
ATOM 670 C CA . LEU A 1 90 ? -0.979 18.688 15.055 1 98.88 90 LEU A CA 1
ATOM 671 C C . LEU A 1 90 ? -0.636 20.172 15.148 1 98.88 90 LEU A C 1
ATOM 673 O O . LEU A 1 90 ? 0.349 20.625 14.562 1 98.88 90 LEU A O 1
ATOM 677 N N . LEU A 1 91 ? -1.451 20.906 15.875 1 98.69 91 LEU A N 1
ATOM 678 C CA . LEU A 1 91 ? -1.197 22.328 16.031 1 98.69 91 LEU A CA 1
ATOM 679 C C . LEU A 1 91 ? 0.115 22.562 16.781 1 98.69 91 LEU A C 1
ATOM 681 O O . LEU A 1 91 ? 0.892 23.453 16.406 1 98.69 91 LEU A O 1
ATOM 685 N N . GLU A 1 92 ? 0.328 21.766 17.828 1 98.5 92 GLU A N 1
ATOM 686 C CA . GLU A 1 92 ? 1.586 21.875 18.562 1 98.5 92 GLU A CA 1
ATOM 687 C C . GLU A 1 92 ? 2.779 21.578 17.656 1 98.5 92 GLU A C 1
ATOM 689 O O . GLU A 1 92 ? 3.793 22.281 17.703 1 98.5 92 GLU A O 1
ATOM 694 N N . GLN A 1 93 ? 2.668 20.578 16.828 1 98.69 93 GLN A N 1
ATOM 695 C CA . GLN A 1 93 ? 3.697 20.234 15.852 1 98.69 93 GLN A CA 1
ATOM 696 C C . GLN A 1 93 ? 3.953 21.391 14.883 1 98.69 93 GLN A C 1
ATOM 698 O O . GLN A 1 93 ? 5.105 21.75 14.625 1 98.69 93 GLN A O 1
ATOM 703 N N . PHE A 1 94 ? 2.891 21.953 14.414 1 98.56 94 PHE A N 1
ATOM 704 C CA . PHE A 1 94 ? 2.963 23.047 13.461 1 98.56 94 PHE A CA 1
ATOM 705 C C . PHE A 1 94 ? 3.619 24.266 14.094 1 98.56 94 PHE A C 1
ATOM 707 O O . PHE A 1 94 ? 4.508 24.875 13.492 1 98.56 94 PHE A O 1
ATOM 714 N N . GLU A 1 95 ? 3.25 24.578 15.234 1 97.38 95 GLU A N 1
ATOM 715 C CA . GLU A 1 95 ? 3.74 25.766 15.938 1 97.38 95 GLU A CA 1
ATOM 716 C C . GLU A 1 95 ? 5.223 25.641 16.266 1 97.38 95 GLU A C 1
ATOM 718 O O . GLU A 1 95 ? 5.934 26.641 16.375 1 97.38 95 GLU A O 1
ATOM 723 N N . SER A 1 96 ? 5.676 24.453 16.391 1 97.62 96 SER A N 1
ATOM 724 C CA . SER A 1 96 ? 7.078 24.203 16.703 1 97.62 96 SER A CA 1
ATOM 725 C C . SER A 1 96 ? 7.934 24.203 15.445 1 97.62 96 SER A C 1
ATOM 727 O O . SER A 1 96 ? 9.148 24 15.516 1 97.62 96 SER A O 1
ATOM 729 N N . GLY A 1 97 ? 7.324 24.344 14.258 1 97.88 97 GLY A N 1
ATOM 730 C CA . GLY A 1 97 ? 8.047 24.391 13 1 97.88 97 GLY A CA 1
ATOM 731 C C . GLY A 1 97 ? 8.445 23.031 12.477 1 97.88 97 GLY A C 1
ATOM 732 O O . GLY A 1 97 ? 9.297 22.922 11.586 1 97.88 97 GLY A O 1
ATOM 733 N N . ARG A 1 98 ? 7.84 22.016 13.039 1 98.5 98 ARG A N 1
ATOM 734 C CA . ARG A 1 98 ? 8.195 20.656 12.648 1 98.5 98 ARG A CA 1
ATOM 735 C C . ARG A 1 98 ? 7.324 20.172 11.5 1 98.5 98 ARG A C 1
ATOM 737 O O . ARG A 1 98 ? 6.352 20.828 11.125 1 98.5 98 ARG A O 1
ATOM 744 N N . LEU A 1 99 ? 7.645 19.062 10.922 1 98.94 99 LEU A N 1
ATOM 745 C CA . LEU A 1 99 ? 7.113 18.641 9.625 1 98.94 99 LEU A CA 1
ATOM 746 C C . LEU A 1 99 ? 5.738 18 9.789 1 98.94 99 LEU A C 1
ATOM 748 O O . LEU A 1 99 ? 5.48 17.297 10.773 1 98.94 99 LEU A O 1
ATOM 752 N N . LEU A 1 100 ? 4.906 18.281 8.812 1 98.94 100 LEU A N 1
ATOM 753 C CA . LEU A 1 100 ? 3.568 17.703 8.727 1 98.94 100 LEU A CA 1
ATOM 754 C C . LEU A 1 100 ? 3.289 17.188 7.316 1 98.94 100 LEU A C 1
ATOM 756 O O . LEU A 1 100 ? 3.721 17.797 6.332 1 98.94 100 LEU A O 1
ATOM 760 N N . GLY A 1 101 ? 2.576 16.094 7.223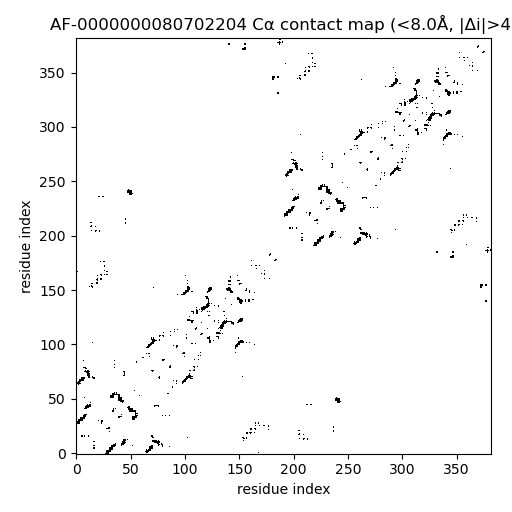 1 98.94 101 GLY A N 1
ATOM 761 C CA . GLY A 1 101 ? 2.15 15.539 5.945 1 98.94 101 GLY A CA 1
ATOM 762 C C . GLY A 1 101 ? 0.73 15.016 5.965 1 98.94 101 GLY A C 1
ATOM 763 O O . GLY A 1 101 ? 0.296 14.422 6.957 1 98.94 101 GLY A O 1
ATOM 764 N N . ALA A 1 102 ? -0.035 15.234 4.949 1 99 102 ALA A N 1
ATOM 765 C CA . ALA A 1 102 ? -1.381 14.695 4.758 1 99 102 ALA A CA 1
ATOM 766 C C . ALA A 1 102 ? -1.649 14.398 3.285 1 99 102 ALA A C 1
ATOM 768 O O . ALA A 1 102 ? -1.187 15.125 2.402 1 99 102 ALA A O 1
ATOM 769 N N . VAL A 1 103 ? -2.43 13.375 3 1 98.94 103 VAL A N 1
ATOM 770 C CA . VAL A 1 103 ? -2.627 12.969 1.612 1 98.94 103 VAL A CA 1
ATOM 771 C C . VAL A 1 103 ? -4.105 12.68 1.362 1 98.94 103 VAL A C 1
ATOM 773 O O . VAL A 1 103 ? -4.832 12.289 2.279 1 98.94 103 VAL A O 1
ATOM 776 N N . CYS A 1 104 ? -4.527 12.875 0.073 1 98.88 104 CYS A N 1
ATOM 777 C CA . CYS A 1 104 ? -5.883 12.555 -0.36 1 98.88 104 CYS A CA 1
ATOM 778 C C . CYS A 1 104 ? -6.906 13.438 0.351 1 98.88 104 CYS A C 1
ATOM 780 O O . CYS A 1 104 ? -6.859 14.664 0.238 1 98.88 104 CYS A O 1
ATOM 782 N N . ALA A 1 105 ? -7.801 12.938 1.178 1 98.94 105 ALA A N 1
ATOM 783 C CA . ALA A 1 105 ? -8.82 13.727 1.869 1 98.94 105 ALA A CA 1
ATOM 784 C C . ALA A 1 105 ? -8.25 14.383 3.121 1 98.94 105 ALA A C 1
ATOM 786 O O . ALA A 1 105 ? -8.805 15.359 3.625 1 98.94 105 ALA A O 1
ATOM 787 N N . ALA A 1 106 ? -7.141 13.984 3.6 1 98.94 106 ALA A N 1
ATOM 788 C CA . ALA A 1 106 ? -6.641 14.32 4.934 1 98.94 106 ALA A CA 1
ATOM 789 C C . ALA A 1 106 ? -6.234 15.789 5.016 1 98.94 106 ALA A C 1
ATOM 791 O O . ALA A 1 106 ? -6.301 16.391 6.086 1 98.94 106 ALA A O 1
ATOM 792 N N . PRO A 1 107 ? -5.793 16.438 3.908 1 98.94 107 PRO A N 1
ATOM 793 C CA . PRO A 1 107 ? -5.449 17.859 3.982 1 98.94 107 PRO A CA 1
ATOM 794 C C . PRO A 1 107 ? -6.605 18.719 4.496 1 98.94 107 PRO A C 1
ATOM 796 O O . PRO A 1 107 ? -6.383 19.828 4.988 1 98.94 107 PRO A O 1
ATOM 799 N N . LEU A 1 108 ? -7.844 18.203 4.426 1 98.94 108 LEU A N 1
ATOM 800 C CA . LEU A 1 108 ? -8.961 18.953 4.98 1 98.94 108 LEU A CA 1
ATOM 801 C C . LEU A 1 108 ? -8.781 19.188 6.477 1 98.94 108 LEU A C 1
ATOM 803 O O . LEU A 1 108 ? -9.242 20.203 7.012 1 98.94 108 LEU A O 1
ATOM 807 N N . VAL A 1 109 ? -8.102 18.25 7.223 1 98.94 109 VAL A N 1
ATOM 808 C CA . VAL A 1 109 ? -7.848 18.391 8.648 1 98.94 109 VAL A CA 1
ATOM 809 C C . VAL A 1 109 ? -6.938 19.594 8.906 1 98.94 109 VAL A C 1
ATOM 811 O O . VAL A 1 109 ? -7.238 20.438 9.75 1 98.94 109 VAL A O 1
ATOM 814 N N . PHE A 1 110 ? -5.797 19.656 8.102 1 98.94 110 PHE A N 1
ATOM 815 C CA . PHE A 1 110 ? -4.867 20.766 8.219 1 98.94 110 PHE A CA 1
ATOM 816 C C . PHE A 1 110 ? -5.566 22.094 7.934 1 98.94 110 PHE A C 1
ATOM 818 O O . PHE A 1 110 ? -5.328 23.094 8.617 1 98.94 110 PHE A O 1
ATOM 825 N N . ALA A 1 111 ? -6.434 22.078 6.926 1 98.88 111 ALA A N 1
ATOM 826 C CA . ALA A 1 111 ? -7.16 23.297 6.578 1 98.88 111 ALA A CA 1
ATOM 827 C C . ALA A 1 111 ? -8.086 23.734 7.715 1 98.88 111 ALA A C 1
ATOM 829 O O . ALA A 1 111 ? -8.141 24.906 8.07 1 98.88 111 ALA A O 1
ATOM 830 N N . SER A 1 112 ? -8.773 22.828 8.297 1 98.75 112 SER A N 1
ATOM 831 C CA . SER A 1 112 ? -9.812 23.094 9.289 1 98.75 112 SER A CA 1
ATOM 832 C C . SER A 1 112 ? -9.219 23.703 10.555 1 98.75 112 SER A C 1
ATOM 834 O O . SER A 1 112 ? -9.891 24.469 11.258 1 98.75 112 SER A O 1
ATOM 836 N N . ILE A 1 113 ? -7.945 23.453 10.82 1 98.56 113 ILE A N 1
ATOM 837 C CA . ILE A 1 113 ? -7.375 23.938 12.078 1 98.56 113 ILE A CA 1
ATOM 838 C C . ILE A 1 113 ? -6.383 25.062 11.797 1 98.56 113 ILE A C 1
ATOM 840 O O . ILE A 1 113 ? -5.613 25.453 12.68 1 98.56 113 ILE A O 1
ATOM 844 N N . GLY A 1 114 ? -6.348 25.469 10.539 1 98.62 114 GLY A N 1
ATOM 845 C CA . GLY A 1 114 ? -5.664 26.703 10.211 1 98.62 114 GLY A CA 1
ATOM 846 C C . GLY A 1 114 ? -4.223 26.5 9.789 1 98.62 114 GLY A C 1
ATOM 847 O O . GLY A 1 114 ? -3.514 27.453 9.484 1 98.62 114 GLY A O 1
ATOM 848 N N . ILE A 1 115 ? -3.76 25.281 9.695 1 98.81 115 ILE A N 1
ATOM 849 C CA . ILE A 1 115 ? -2.377 24.969 9.344 1 98.81 115 ILE A CA 1
ATOM 850 C C . ILE A 1 115 ? -2.113 25.375 7.891 1 98.81 115 ILE A C 1
ATOM 852 O O . ILE A 1 115 ? -1.004 25.781 7.547 1 98.81 115 ILE A O 1
ATOM 856 N N . LEU A 1 116 ? -3.141 25.391 7.062 1 98.88 116 LEU A N 1
ATOM 857 C CA . LEU A 1 116 ? -2.957 25.656 5.641 1 98.88 116 LEU A CA 1
ATOM 858 C C . LEU A 1 116 ? -3.328 27.094 5.305 1 98.88 116 LEU A C 1
ATOM 860 O O . LEU A 1 116 ? -3.422 27.469 4.129 1 98.88 116 LEU A O 1
ATOM 864 N N . ASN A 1 117 ? -3.586 27.953 6.352 1 98.56 117 ASN A N 1
ATOM 865 C CA . ASN A 1 117 ? -3.936 29.344 6.082 1 98.56 117 ASN A CA 1
ATOM 866 C C . ASN A 1 117 ? -2.863 30.031 5.25 1 98.56 117 ASN A C 1
ATOM 868 O O . ASN A 1 117 ? -1.717 30.156 5.688 1 98.56 117 ASN A O 1
ATOM 872 N N . GLY A 1 118 ? -3.254 30.422 4.035 1 98.25 118 GLY A N 1
ATOM 873 C CA . GLY A 1 118 ? -2.354 31.172 3.172 1 98.25 118 GLY A CA 1
ATOM 874 C C . GLY A 1 118 ? -1.302 30.297 2.51 1 98.25 118 GLY A C 1
ATOM 875 O O . GLY A 1 118 ? -0.31 30.812 1.982 1 98.25 118 GLY A O 1
ATOM 876 N N . LYS A 1 119 ? -1.476 29.031 2.527 1 98.75 119 LYS A N 1
ATOM 877 C CA . LYS A 1 119 ? -0.477 28.109 1.977 1 98.75 119 LYS A CA 1
ATOM 878 C C . LYS A 1 119 ? -1 27.422 0.723 1 98.75 119 LYS A C 1
ATOM 880 O O . LYS A 1 119 ? -2.211 27.281 0.545 1 98.75 119 LYS A O 1
ATOM 885 N N . LYS A 1 120 ? -0.07 27.047 -0.101 1 98.94 120 LYS A N 1
ATOM 886 C CA . LYS A 1 120 ? -0.383 26.141 -1.203 1 98.94 120 LYS A CA 1
ATOM 887 C C . LYS A 1 120 ? -0.54 24.703 -0.709 1 98.94 120 LYS A C 1
ATOM 889 O O . LYS A 1 120 ? 0.195 24.266 0.177 1 98.94 120 LYS A O 1
ATOM 894 N N . ALA A 1 121 ? -1.502 24.031 -1.212 1 98.94 121 ALA A N 1
ATOM 895 C CA . ALA A 1 121 ? -1.755 22.641 -0.828 1 98.94 121 ALA A CA 1
ATOM 896 C C . ALA A 1 121 ? -2.43 21.875 -1.96 1 98.94 121 ALA A C 1
ATOM 898 O O . ALA A 1 121 ? -2.928 22.469 -2.916 1 98.94 121 ALA A O 1
ATOM 899 N N . THR A 1 122 ? -2.35 20.609 -1.975 1 98.94 122 THR A N 1
ATOM 900 C CA . THR A 1 122 ? -3.168 19.75 -2.826 1 98.94 122 THR A CA 1
ATOM 901 C C . THR A 1 122 ? -4.027 18.812 -1.982 1 98.94 122 THR A C 1
ATOM 903 O O . THR A 1 122 ? -3.801 18.672 -0.779 1 98.94 122 THR A O 1
ATOM 906 N N . ILE A 1 123 ? -5.023 18.328 -2.49 1 98.94 123 ILE A N 1
ATOM 907 C CA . ILE A 1 123 ? -6.016 17.438 -1.909 1 98.94 123 ILE A CA 1
ATOM 908 C C . ILE A 1 123 ? -6.605 16.547 -3 1 98.94 123 ILE A C 1
ATOM 910 O O . ILE A 1 123 ? -6.375 16.766 -4.191 1 98.94 123 ILE A O 1
ATOM 914 N N . TYR A 1 124 ? -7.23 15.523 -2.627 1 98.94 124 TYR A N 1
ATOM 915 C CA . TYR A 1 124 ? -7.859 14.672 -3.627 1 98.94 124 TYR A CA 1
ATOM 916 C C . TYR A 1 124 ? -8.75 15.484 -4.559 1 98.94 124 TYR A C 1
ATOM 918 O O . TYR A 1 124 ? -9.531 16.328 -4.105 1 98.94 124 TYR A O 1
ATOM 926 N N . PRO A 1 125 ? -8.656 15.219 -5.922 1 98.75 125 PRO A N 1
ATOM 927 C CA . PRO A 1 125 ? -9.477 15.977 -6.867 1 98.75 125 PRO A CA 1
ATOM 928 C C . PRO A 1 125 ? -10.961 15.938 -6.523 1 98.75 125 PRO A C 1
ATOM 930 O O . PRO A 1 125 ? -11.5 14.867 -6.23 1 98.75 125 PRO A O 1
ATOM 933 N N . GLY A 1 126 ? -11.57 17.125 -6.559 1 98.56 126 GLY A N 1
ATOM 934 C CA . GLY A 1 126 ? -12.992 17.234 -6.238 1 98.56 126 GLY A CA 1
ATOM 935 C C . GLY A 1 126 ? -13.25 17.703 -4.82 1 98.56 126 GLY A C 1
ATOM 936 O O . GLY A 1 126 ? -14.375 18.062 -4.48 1 98.56 126 GLY A O 1
ATOM 937 N N . MET A 1 127 ? -12.203 17.719 -3.955 1 98.81 127 MET A N 1
ATOM 938 C CA . MET A 1 127 ? -12.383 18.078 -2.551 1 98.81 127 MET A CA 1
ATOM 939 C C . MET A 1 127 ? -11.789 19.453 -2.262 1 98.81 127 MET A C 1
ATOM 941 O O . MET A 1 127 ? -11.578 19.812 -1.103 1 98.81 127 MET A O 1
ATOM 945 N N . GLU A 1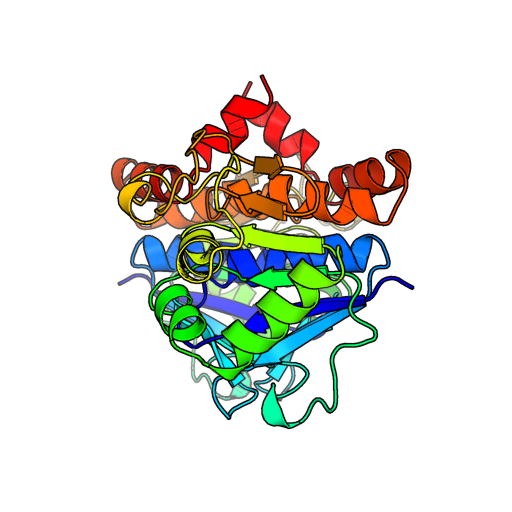 128 ? -11.539 20.188 -3.275 1 98.75 128 GLU A N 1
ATOM 946 C CA . GLU A 1 128 ? -10.836 21.453 -3.125 1 98.75 128 GLU A CA 1
ATOM 947 C C . GLU A 1 128 ? -11.633 22.422 -2.252 1 98.75 128 GLU A C 1
ATOM 949 O O . GLU A 1 128 ? -11.055 23.297 -1.594 1 98.75 128 GLU A O 1
ATOM 954 N N . ALA A 1 129 ? -12.945 22.25 -2.158 1 98.5 129 ALA A N 1
ATOM 955 C CA . ALA A 1 129 ? -13.797 23.141 -1.367 1 98.5 129 ALA A CA 1
ATOM 956 C C . ALA A 1 129 ? -13.469 23.031 0.119 1 98.5 129 ALA A C 1
ATOM 958 O O . ALA A 1 129 ? -13.812 23.922 0.902 1 98.5 129 ALA A O 1
ATOM 959 N N . TYR A 1 130 ? -12.781 21.938 0.515 1 98.69 130 TYR A N 1
ATOM 960 C CA . TYR A 1 130 ? -12.43 21.734 1.915 1 98.69 130 TYR A CA 1
ATOM 961 C C . TYR A 1 130 ? -11.164 22.516 2.271 1 98.69 130 TYR A C 1
ATOM 963 O O . TYR A 1 130 ? -10.812 22.641 3.447 1 98.69 130 TYR A O 1
ATOM 971 N N . LEU A 1 131 ? -10.422 22.953 1.277 1 98.69 131 LEU A N 1
ATOM 972 C CA . LEU A 1 131 ? -9.266 23.812 1.518 1 98.69 131 LEU A CA 1
ATOM 973 C C . LEU A 1 131 ? -9.695 25.25 1.749 1 98.69 131 LEU A C 1
ATOM 975 O O . LEU A 1 131 ? -9.523 26.109 0.874 1 98.69 131 LEU A O 1
ATOM 979 N N . ILE A 1 132 ? -10.023 25.578 2.996 1 98.19 132 ILE A N 1
ATOM 980 C CA . ILE A 1 132 ? -10.688 26.828 3.355 1 98.19 132 ILE A CA 1
ATOM 981 C C . ILE A 1 132 ? -9.672 27.812 3.932 1 98.19 132 ILE A C 1
ATOM 983 O O . ILE A 1 132 ? -8.477 27.516 3.99 1 98.19 132 ILE A O 1
ATOM 987 N N . ASN A 1 133 ? -10.094 28.969 4.258 1 96.56 133 ASN A N 1
ATOM 988 C CA . ASN A 1 133 ? -9.375 30 4.988 1 96.56 133 ASN A CA 1
ATOM 989 C C . ASN A 1 133 ? -8.078 30.391 4.277 1 96.56 133 ASN A C 1
ATOM 991 O O . ASN A 1 133 ? -7.035 30.547 4.914 1 96.56 133 ASN A O 1
ATOM 995 N N . GLY A 1 134 ? -8.086 30.438 2.918 1 97.19 134 GLY A N 1
ATOM 996 C CA . GLY A 1 134 ? -6.977 30.969 2.139 1 97.19 134 GLY A CA 1
ATOM 997 C C . GLY A 1 134 ? -6.02 29.891 1.652 1 97.19 134 GLY A C 1
ATOM 998 O O . GLY A 1 134 ? -5.02 30.188 1 1 97.19 134 GLY A O 1
ATOM 999 N N . ALA A 1 135 ? -6.277 28.625 2.072 1 98.62 135 ALA A N 1
ATOM 1000 C CA . ALA A 1 135 ? -5.5 27.562 1.455 1 98.62 135 ALA A CA 1
ATOM 1001 C C . ALA A 1 135 ? -5.672 27.562 -0.061 1 98.62 135 ALA A C 1
ATOM 1003 O O . ALA A 1 135 ? -6.789 27.703 -0.563 1 98.62 135 ALA A O 1
ATOM 1004 N N . GLU A 1 136 ? -4.598 27.438 -0.821 1 98.62 136 GLU A N 1
ATOM 1005 C CA . GLU A 1 136 ? -4.621 27.531 -2.277 1 98.62 136 GLU A CA 1
ATOM 1006 C C . GLU A 1 136 ? -4.445 26.172 -2.922 1 98.62 136 GLU A C 1
ATOM 1008 O O . GLU A 1 136 ? -3.336 25.625 -2.957 1 98.62 136 GLU A O 1
ATOM 1013 N N . PRO A 1 137 ? -5.527 25.656 -3.408 1 98.75 137 PRO A N 1
ATOM 1014 C CA . PRO A 1 137 ? -5.379 24.375 -4.105 1 98.75 137 PRO A CA 1
ATOM 1015 C C . PRO A 1 137 ? -4.547 24.484 -5.379 1 98.75 137 PRO A C 1
ATOM 1017 O O . PRO A 1 137 ? -4.809 25.359 -6.215 1 98.75 137 PRO A O 1
ATOM 1020 N N . THR A 1 138 ? -3.555 23.594 -5.543 1 98.75 138 THR A N 1
ATOM 1021 C CA . THR A 1 138 ? -2.66 23.703 -6.691 1 98.75 138 THR A CA 1
ATOM 1022 C C . THR A 1 138 ? -2.967 22.609 -7.711 1 98.75 138 THR A C 1
ATOM 1024 O O . THR A 1 138 ? -2.588 22.719 -8.883 1 98.75 138 THR A O 1
ATOM 1027 N N . GLY A 1 139 ? -3.486 21.516 -7.27 1 98.06 139 GLY A N 1
ATOM 1028 C CA . GLY A 1 139 ? -3.752 20.391 -8.148 1 98.06 139 GLY A CA 1
ATOM 1029 C C . GLY A 1 139 ? -2.527 19.531 -8.406 1 98.06 139 GLY A C 1
ATOM 1030 O O . GLY A 1 139 ? -2.598 18.547 -9.141 1 98.06 139 GLY A O 1
ATOM 1031 N N . ALA A 1 140 ? -1.384 19.844 -7.77 1 98.56 140 ALA A N 1
ATOM 1032 C CA . ALA A 1 140 ? -0.174 19.047 -7.906 1 98.56 140 ALA A CA 1
ATOM 1033 C C . ALA A 1 140 ? -0.356 17.672 -7.27 1 98.56 140 ALA A C 1
ATOM 1035 O O . ALA A 1 140 ? -1.215 17.484 -6.402 1 98.56 140 ALA A O 1
ATOM 1036 N N . LEU A 1 141 ? 0.365 16.719 -7.738 1 98.75 141 LEU A N 1
ATOM 1037 C CA . LEU A 1 141 ? 0.333 15.406 -7.094 1 98.75 141 LEU A CA 1
ATOM 1038 C C . LEU A 1 141 ? 0.885 15.484 -5.676 1 98.75 141 LEU A C 1
ATOM 1040 O O . LEU A 1 141 ? 0.385 14.812 -4.773 1 98.75 141 LEU A O 1
ATOM 1044 N N . VAL A 1 142 ? 1.955 16.219 -5.555 1 98.88 142 VAL A N 1
ATOM 1045 C CA . VAL A 1 142 ? 2.576 16.531 -4.273 1 98.88 142 VAL A CA 1
ATOM 1046 C C . VAL A 1 142 ? 2.838 18.031 -4.172 1 98.88 142 VAL A C 1
ATOM 1048 O O . VAL A 1 142 ? 3.369 18.641 -5.102 1 98.88 142 VAL A O 1
ATOM 1051 N N . GLN A 1 143 ? 2.414 18.656 -3.096 1 98.94 143 GLN A N 1
ATOM 1052 C CA . GLN A 1 143 ? 2.643 20.078 -2.873 1 98.94 143 GLN A CA 1
ATOM 1053 C C . GLN A 1 143 ? 3.365 20.312 -1.552 1 98.94 143 GLN A C 1
ATOM 1055 O O . GLN A 1 143 ? 2.918 19.859 -0.5 1 98.94 143 GLN A O 1
ATOM 1060 N N . VAL A 1 144 ? 4.527 20.906 -1.609 1 98.94 144 VAL A N 1
ATOM 1061 C CA . VAL A 1 144 ? 5.285 21.328 -0.433 1 98.94 144 VAL A CA 1
ATOM 1062 C C . VAL A 1 144 ? 5.141 22.828 -0.228 1 98.94 144 VAL A C 1
ATOM 1064 O O . VAL A 1 144 ? 5.336 23.609 -1.16 1 98.94 144 VAL A O 1
ATOM 1067 N N . ASP A 1 145 ? 4.734 23.234 0.933 1 98.88 145 ASP A N 1
ATOM 1068 C CA . ASP A 1 145 ? 4.758 24.641 1.356 1 98.88 145 ASP A CA 1
ATOM 1069 C C . ASP A 1 145 ? 5.344 24.766 2.76 1 98.88 145 ASP A C 1
ATOM 1071 O O . ASP A 1 145 ? 4.66 24.516 3.752 1 98.88 145 ASP A O 1
ATOM 1075 N N . GLU A 1 146 ? 6.66 25.172 2.832 1 97.69 146 GLU A N 1
ATOM 1076 C CA . GLU A 1 146 ? 7.422 25.219 4.078 1 97.69 146 GLU A CA 1
ATOM 1077 C C . GLU A 1 146 ? 7.48 23.859 4.746 1 97.69 146 GLU A C 1
ATOM 1079 O O . GLU A 1 146 ? 7.898 22.875 4.129 1 97.69 146 GLU A O 1
ATOM 1084 N N . ASN A 1 147 ? 6.934 23.719 5.93 1 98.44 147 ASN A N 1
ATOM 1085 C CA . ASN A 1 147 ? 7.066 22.469 6.672 1 98.44 147 ASN A CA 1
ATOM 1086 C C . ASN A 1 147 ? 5.84 21.578 6.496 1 98.44 147 ASN A C 1
ATOM 1088 O O . ASN A 1 147 ? 5.66 20.609 7.23 1 98.44 147 ASN A O 1
ATOM 1092 N N . VAL A 1 148 ? 4.969 21.891 5.5 1 98.94 148 VAL A N 1
ATOM 1093 C CA . VAL A 1 148 ? 3.744 21.125 5.273 1 98.94 148 VAL A CA 1
ATOM 1094 C C . VAL A 1 148 ? 3.773 20.5 3.881 1 98.94 148 VAL A C 1
ATOM 1096 O O . VAL A 1 148 ? 3.977 21.203 2.887 1 98.94 148 VAL A O 1
ATOM 1099 N N . THR A 1 149 ? 3.645 19.172 3.807 1 98.94 149 THR A N 1
ATOM 1100 C CA . THR A 1 149 ? 3.566 18.438 2.555 1 98.94 149 THR A CA 1
ATOM 1101 C C . THR A 1 149 ? 2.193 17.797 2.393 1 98.94 149 THR A C 1
ATOM 1103 O O . THR A 1 149 ? 1.712 17.109 3.299 1 98.94 149 THR A O 1
ATOM 1106 N N . THR A 1 150 ? 1.518 18.062 1.327 1 99 150 THR A N 1
ATOM 1107 C CA . THR A 1 150 ? 0.235 17.438 1.026 1 99 150 THR A CA 1
ATOM 1108 C C . THR A 1 150 ? 0.319 16.625 -0.262 1 99 150 THR A C 1
ATOM 1110 O O . THR A 1 150 ? 1.087 16.953 -1.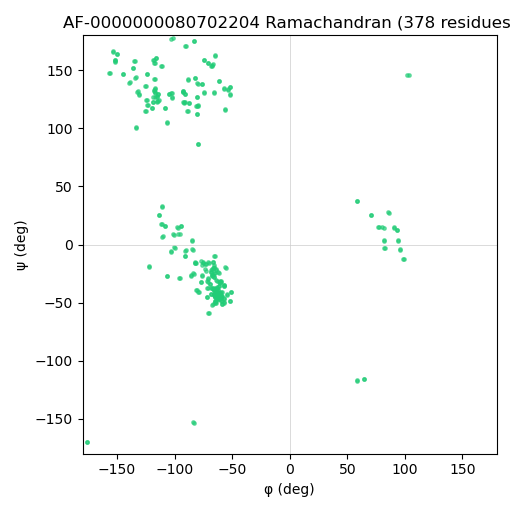166 1 99 150 THR A O 1
ATOM 1113 N N . GLY A 1 151 ? -0.334 15.492 -0.348 1 98.94 151 GLY A N 1
ATOM 1114 C CA . GLY A 1 151 ? -0.461 14.641 -1.52 1 98.94 151 GLY A CA 1
ATOM 1115 C C . GLY A 1 151 ? -1.891 14.508 -2.012 1 98.94 151 GLY A C 1
ATOM 1116 O O . GLY A 1 151 ? -2.834 14.609 -1.227 1 98.94 151 GLY A O 1
ATOM 1117 N N . ALA A 1 152 ? -2.119 14.109 -3.248 1 98.81 152 ALA A N 1
ATOM 1118 C CA . ALA A 1 152 ? -3.406 14.328 -3.902 1 98.81 152 ALA A CA 1
ATOM 1119 C C . ALA A 1 152 ? -4.297 13.094 -3.781 1 98.81 152 ALA A C 1
ATOM 1121 O O . ALA A 1 152 ? -5.523 13.195 -3.887 1 98.81 152 ALA A O 1
ATOM 1122 N N . GLY A 1 153 ? -3.602 11.875 -3.689 1 98.62 153 GLY A N 1
ATOM 1123 C CA . GLY A 1 153 ? -4.492 10.727 -3.717 1 98.62 153 GLY A CA 1
ATOM 1124 C C . GLY A 1 153 ? -3.771 9.406 -3.521 1 98.62 153 GLY A C 1
ATOM 1125 O O . GLY A 1 153 ? -2.594 9.383 -3.152 1 98.62 153 GLY A O 1
ATOM 1126 N N . PRO A 1 154 ? -4.52 8.258 -3.746 1 98.75 154 PRO A N 1
ATOM 1127 C CA . PRO A 1 154 ? -4.059 6.934 -3.316 1 98.75 154 PRO A CA 1
ATOM 1128 C C . PRO A 1 154 ? -2.74 6.527 -3.969 1 98.75 154 PRO A C 1
ATOM 1130 O O . PRO A 1 154 ? -1.836 6.035 -3.287 1 98.75 154 PRO A O 1
ATOM 1133 N N . VAL A 1 155 ? -2.668 6.734 -5.336 1 98.56 155 VAL A N 1
ATOM 1134 C CA . VAL A 1 155 ? -1.423 6.34 -5.984 1 98.56 155 VAL A CA 1
ATOM 1135 C C . VAL A 1 155 ? -0.405 7.473 -5.887 1 98.56 155 VAL A C 1
ATOM 1137 O O . VAL A 1 155 ? 0.798 7.227 -5.77 1 98.56 155 VAL A O 1
ATOM 1140 N N . ALA A 1 156 ? -0.837 8.688 -5.785 1 98.31 156 ALA A N 1
ATOM 1141 C CA . ALA A 1 156 ? 0.041 9.836 -5.598 1 98.31 156 ALA A CA 1
ATOM 1142 C C . ALA A 1 156 ? 0.752 9.773 -4.25 1 98.31 156 ALA A C 1
ATOM 1144 O O . ALA A 1 156 ? 1.712 10.516 -4.012 1 98.31 156 ALA A O 1
ATOM 1145 N N . VAL A 1 157 ? 0.319 8.82 -3.387 1 98.81 157 VAL A N 1
ATOM 1146 C CA . VAL A 1 157 ? 0.958 8.625 -2.09 1 98.81 157 VAL A CA 1
ATOM 1147 C C . VAL A 1 157 ? 2.404 8.18 -2.289 1 98.81 157 VAL A C 1
ATOM 1149 O O . VAL A 1 157 ? 3.248 8.375 -1.411 1 98.81 157 VAL A O 1
ATOM 1152 N N . LEU A 1 158 ? 2.771 7.598 -3.504 1 98.81 158 LEU A N 1
ATOM 1153 C CA . LEU A 1 158 ? 4.137 7.148 -3.75 1 98.81 158 LEU A CA 1
ATOM 1154 C C . LEU A 1 158 ? 5.082 8.336 -3.898 1 98.81 158 LEU A C 1
ATOM 1156 O O . LEU A 1 158 ? 5.988 8.516 -3.082 1 98.81 158 LEU A O 1
ATOM 1160 N N . PRO A 1 159 ? 4.848 9.234 -4.875 1 98.81 159 PRO A N 1
ATOM 1161 C CA . PRO A 1 159 ? 5.73 10.406 -4.906 1 98.81 159 PRO A CA 1
ATOM 1162 C C . PRO A 1 159 ? 5.664 11.234 -3.627 1 98.81 159 PRO A C 1
ATOM 1164 O O . PRO A 1 159 ? 6.668 11.82 -3.215 1 98.81 159 PRO A O 1
ATOM 1167 N N . TYR A 1 160 ? 4.535 11.297 -2.973 1 98.94 160 TYR A N 1
ATOM 1168 C CA . TYR A 1 160 ? 4.367 11.945 -1.678 1 98.94 160 TYR A CA 1
ATOM 1169 C C . TYR A 1 160 ? 5.305 11.344 -0.639 1 98.94 160 TYR A C 1
ATOM 1171 O O . TYR A 1 160 ? 6.055 12.07 0.023 1 98.94 160 TYR A O 1
ATOM 1179 N N . ALA A 1 161 ? 5.34 10.039 -0.512 1 98.94 161 ALA A N 1
ATOM 1180 C CA . ALA A 1 161 ? 6.156 9.352 0.492 1 98.94 161 ALA A CA 1
ATOM 1181 C C . ALA A 1 161 ? 7.645 9.539 0.207 1 98.94 161 ALA A C 1
ATOM 1183 O O . ALA A 1 161 ? 8.445 9.68 1.132 1 98.94 161 ALA A O 1
ATOM 1184 N N . TYR A 1 162 ? 8.016 9.523 -1.086 1 98.94 162 TYR A N 1
ATOM 1185 C CA . TYR A 1 162 ? 9.414 9.773 -1.426 1 98.94 162 TYR A CA 1
ATOM 1186 C C . TYR A 1 162 ? 9.812 11.203 -1.08 1 98.94 162 TYR A C 1
ATOM 1188 O O . TYR A 1 162 ? 10.938 11.445 -0.64 1 98.94 162 TYR A O 1
ATOM 1196 N N . GLN A 1 163 ? 8.898 12.141 -1.304 1 98.94 163 GLN A N 1
ATOM 1197 C CA . GLN A 1 163 ? 9.141 13.508 -0.869 1 98.94 163 GLN A CA 1
ATOM 1198 C C . GLN A 1 163 ? 9.328 13.586 0.644 1 98.94 163 GLN A C 1
ATOM 1200 O O . GLN A 1 163 ? 10.227 14.266 1.131 1 98.94 163 GLN A O 1
ATOM 1205 N N . LEU A 1 164 ? 8.508 12.875 1.396 1 98.94 164 LEU A N 1
ATOM 1206 C CA . LEU A 1 164 ? 8.656 12.844 2.848 1 98.94 164 LEU A CA 1
ATOM 1207 C C . LEU A 1 164 ? 10.016 12.281 3.242 1 98.94 164 LEU A C 1
ATOM 1209 O O . LEU A 1 164 ? 10.672 12.82 4.137 1 98.94 164 LEU A O 1
ATOM 1213 N N . LEU A 1 165 ? 10.445 11.219 2.592 1 98.94 165 LEU A N 1
ATOM 1214 C CA . LEU A 1 165 ? 11.727 10.578 2.893 1 98.94 165 LEU A CA 1
ATOM 1215 C C . LEU A 1 165 ? 12.883 11.547 2.658 1 98.94 165 LEU A C 1
ATOM 1217 O O . LEU A 1 165 ? 13.875 11.516 3.387 1 98.94 165 LEU A O 1
ATOM 1221 N N . SER A 1 166 ? 12.742 12.422 1.704 1 98.88 166 SER A N 1
ATOM 1222 C CA . SER A 1 166 ? 13.82 13.312 1.293 1 98.88 166 SER A CA 1
ATOM 1223 C C . SER A 1 166 ? 14.164 14.305 2.396 1 98.88 166 SER A C 1
ATOM 1225 O O . SER A 1 166 ? 15.227 14.93 2.365 1 98.88 166 SER A O 1
ATOM 1227 N N . TYR A 1 167 ? 13.305 14.477 3.424 1 98.88 167 TYR A N 1
ATOM 1228 C CA . TYR A 1 167 ? 13.609 15.352 4.551 1 98.88 167 TYR A CA 1
ATOM 1229 C C . TYR A 1 167 ? 14.664 14.734 5.457 1 98.88 167 TYR A C 1
ATOM 1231 O O . TYR A 1 167 ? 15.297 15.438 6.254 1 98.88 167 TYR A O 1
ATOM 1239 N N . PHE A 1 168 ? 14.898 13.422 5.328 1 98.81 168 PHE A N 1
ATOM 1240 C CA . PHE A 1 168 ? 15.617 12.75 6.402 1 98.81 168 PHE A CA 1
ATOM 1241 C C . PHE A 1 168 ? 16.875 12.078 5.867 1 98.81 168 PHE A C 1
ATOM 1243 O O . PHE A 1 168 ? 17.781 11.734 6.637 1 98.81 168 PHE A O 1
ATOM 1250 N N . VAL A 1 169 ? 16.906 11.867 4.516 1 98.75 169 VAL A N 1
ATOM 1251 C CA . VAL A 1 169 ? 18.062 11.195 3.932 1 98.75 169 VAL A CA 1
ATOM 1252 C C . VAL A 1 169 ? 18.5 11.938 2.672 1 98.75 169 VAL A C 1
ATOM 1254 O O . VAL A 1 169 ? 17.719 12.672 2.07 1 98.75 169 VAL A O 1
ATOM 1257 N N . PRO A 1 170 ? 19.75 11.781 2.262 1 98.62 170 PRO A N 1
ATOM 1258 C CA . PRO A 1 170 ? 20.203 12.445 1.035 1 98.62 170 PRO A CA 1
ATOM 1259 C C . PRO A 1 170 ? 19.484 11.93 -0.212 1 98.62 170 PRO A C 1
ATOM 1261 O O . PRO A 1 170 ? 18.953 10.82 -0.203 1 98.62 170 PRO A O 1
ATOM 1264 N N . ALA A 1 171 ? 19.578 12.688 -1.242 1 98.62 171 ALA A N 1
ATOM 1265 C CA . ALA A 1 171 ? 18.922 12.383 -2.508 1 98.62 171 ALA A CA 1
ATOM 1266 C C . ALA A 1 171 ? 19.359 11.023 -3.039 1 98.62 171 ALA A C 1
ATOM 1268 O O . ALA A 1 171 ? 18.547 10.289 -3.625 1 98.62 171 ALA A O 1
ATOM 1269 N N . SER A 1 172 ? 20.562 10.648 -2.834 1 98.69 172 SER A N 1
ATOM 1270 C CA . SER A 1 172 ? 21.078 9.375 -3.324 1 98.69 172 SER A CA 1
ATOM 1271 C C . SER A 1 172 ? 20.375 8.195 -2.656 1 98.69 172 SER A C 1
ATOM 1273 O O . SER A 1 172 ? 20.109 7.18 -3.299 1 98.69 172 SER A O 1
ATOM 1275 N N . GLU A 1 173 ? 20.078 8.328 -1.353 1 98.69 173 GLU A N 1
ATOM 1276 C CA . GLU A 1 173 ? 19.375 7.273 -0.625 1 98.69 173 GLU A CA 1
ATOM 1277 C C . GLU A 1 173 ? 17.922 7.188 -1.051 1 98.69 173 GLU A C 1
ATOM 1279 O O . GLU A 1 173 ? 17.359 6.09 -1.148 1 98.69 173 GLU A O 1
ATOM 1284 N N . VAL A 1 174 ? 17.297 8.344 -1.31 1 98.88 174 VAL A N 1
ATOM 1285 C CA . VAL A 1 174 ? 15.938 8.344 -1.826 1 98.88 174 VAL A CA 1
ATOM 1286 C C . VAL A 1 174 ? 15.883 7.59 -3.152 1 98.88 174 VAL A C 1
ATOM 1288 O O . VAL A 1 174 ? 15.008 6.746 -3.359 1 98.88 174 VAL A O 1
ATOM 1291 N N . GLU A 1 175 ? 16.828 7.848 -3.998 1 98.75 175 GLU A N 1
ATOM 1292 C CA . GLU A 1 175 ? 16.891 7.207 -5.309 1 98.75 175 GLU A CA 1
ATOM 1293 C C . GLU A 1 175 ? 17.094 5.699 -5.18 1 98.75 175 GLU A C 1
ATOM 1295 O O . GLU A 1 175 ? 16.5 4.918 -5.93 1 98.75 175 GLU A O 1
ATOM 1300 N N . LYS A 1 176 ? 17.891 5.293 -4.262 1 98.75 176 LYS A N 1
ATOM 1301 C CA . LYS A 1 176 ? 18.094 3.867 -4.027 1 98.75 176 LYS A CA 1
ATOM 1302 C C . LYS A 1 176 ? 16.797 3.18 -3.627 1 98.75 176 LYS A C 1
ATOM 1304 O O . LYS A 1 176 ? 16.5 2.078 -4.098 1 98.75 176 LYS A O 1
ATOM 1309 N N . VAL A 1 177 ? 16.031 3.842 -2.77 1 98.81 177 VAL A N 1
ATOM 1310 C CA . VAL A 1 177 ? 14.758 3.279 -2.344 1 98.81 177 VAL A CA 1
ATOM 1311 C C . VAL A 1 177 ? 13.805 3.203 -3.533 1 98.81 177 VAL A C 1
ATOM 1313 O O . VAL A 1 177 ? 13.156 2.178 -3.752 1 98.81 177 VAL A O 1
ATOM 1316 N N . LYS A 1 178 ? 13.75 4.266 -4.352 1 98.81 178 LYS A N 1
ATOM 1317 C CA . LYS A 1 178 ? 12.922 4.262 -5.555 1 98.81 178 LYS A CA 1
ATOM 1318 C C . LYS A 1 178 ? 13.297 3.102 -6.473 1 98.81 178 LYS A C 1
ATOM 1320 O O . LYS A 1 178 ? 12.422 2.369 -6.941 1 98.81 178 LYS A O 1
ATOM 1325 N N . GLU A 1 179 ? 14.555 2.936 -6.684 1 98.44 179 GLU A N 1
ATOM 1326 C CA . GLU A 1 179 ? 15.055 1.903 -7.59 1 98.44 179 GLU A CA 1
ATOM 1327 C C . GLU A 1 179 ? 14.734 0.507 -7.059 1 98.44 179 GLU A C 1
ATOM 1329 O O . GLU A 1 179 ? 14.297 -0.362 -7.816 1 98.44 179 GLU A O 1
ATOM 1334 N N . SER A 1 180 ? 14.969 0.339 -5.785 1 98.56 180 SER A N 1
ATOM 1335 C CA . SER A 1 180 ? 14.75 -0.973 -5.184 1 98.56 180 SER A CA 1
ATOM 1336 C C . SER A 1 180 ? 13.273 -1.35 -5.195 1 98.56 180 SER A C 1
ATOM 1338 O O . SER A 1 180 ? 12.93 -2.533 -5.176 1 98.56 180 SER A O 1
ATOM 1340 N N . MET A 1 181 ? 12.414 -0.336 -5.324 1 98.81 181 MET A N 1
ATOM 1341 C CA . MET A 1 181 ? 10.984 -0.612 -5.332 1 98.81 181 MET A CA 1
ATOM 1342 C C . MET A 1 181 ? 10.438 -0.621 -6.758 1 98.81 181 MET A C 1
ATOM 1344 O O . MET A 1 181 ? 9.242 -0.812 -6.969 1 98.81 181 MET A O 1
ATOM 1348 N N . LEU A 1 182 ? 11.297 -0.316 -7.738 1 98.69 182 LEU A N 1
ATOM 1349 C CA . LEU A 1 182 ? 10.984 -0.328 -9.164 1 98.69 182 LEU A CA 1
ATOM 1350 C C . LEU A 1 182 ? 10.055 0.823 -9.531 1 98.69 182 LEU A C 1
ATOM 1352 O O . LEU A 1 182 ? 9.266 0.715 -10.477 1 98.69 182 LEU A O 1
ATOM 1356 N N . TYR A 1 183 ? 10.117 1.898 -8.711 1 98.5 183 TYR A N 1
ATOM 1357 C CA . TYR A 1 183 ? 9.25 3.051 -8.945 1 98.5 183 TYR A CA 1
ATOM 1358 C C . TYR A 1 183 ? 9.547 3.682 -10.305 1 98.5 183 TYR A C 1
ATOM 1360 O O . TYR A 1 183 ? 8.641 3.889 -11.109 1 98.5 183 TYR A O 1
ATOM 1368 N N . ASN A 1 184 ? 10.797 3.875 -10.586 1 97.06 184 ASN A N 1
ATOM 1369 C CA . ASN A 1 184 ? 11.188 4.539 -11.82 1 97.06 184 ASN A CA 1
ATOM 1370 C C . ASN A 1 184 ? 10.891 3.678 -13.039 1 97.06 184 ASN A C 1
ATOM 1372 O O . ASN A 1 184 ? 10.539 4.199 -14.102 1 97.06 184 ASN A O 1
ATOM 1376 N N . LYS A 1 185 ? 11.023 2.389 -12.867 1 96.88 185 LYS A N 1
ATOM 1377 C CA . LYS A 1 185 ? 10.688 1.481 -13.961 1 96.88 185 LYS A CA 1
ATOM 1378 C C . LYS A 1 185 ? 9.203 1.545 -14.289 1 96.88 185 LYS A C 1
ATOM 1380 O O . LYS A 1 185 ? 8.812 1.51 -15.461 1 96.88 185 LYS A O 1
ATOM 1385 N N . VAL A 1 186 ? 8.383 1.679 -13.234 1 97.69 186 VAL A N 1
ATOM 1386 C CA . VAL A 1 186 ? 6.941 1.76 -13.43 1 97.69 186 VAL A CA 1
ATOM 1387 C C . VAL A 1 186 ? 6.586 3.072 -14.125 1 97.69 186 VAL A C 1
ATOM 1389 O O . VAL A 1 186 ? 5.781 3.086 -15.062 1 97.69 186 VAL A O 1
ATOM 1392 N N . LEU A 1 187 ? 7.211 4.148 -13.711 1 96.31 187 LEU A N 1
ATOM 1393 C CA . LEU A 1 187 ? 6.953 5.438 -14.336 1 96.31 187 LEU A CA 1
ATOM 1394 C C . LEU A 1 187 ? 7.359 5.418 -15.805 1 96.31 187 LEU A C 1
ATOM 1396 O O . LEU A 1 187 ? 6.668 5.988 -16.656 1 96.31 187 LEU A O 1
ATOM 1400 N N . ALA A 1 188 ? 8.414 4.75 -16.094 1 94 188 ALA A N 1
ATOM 1401 C CA . ALA A 1 188 ? 8.961 4.715 -17.453 1 94 188 ALA A CA 1
ATOM 1402 C C . ALA A 1 188 ? 8.086 3.859 -18.375 1 94 188 ALA A C 1
ATOM 1404 O O . ALA A 1 188 ? 8.156 3.99 -19.594 1 94 188 ALA A O 1
ATOM 1405 N N . SER A 1 189 ? 7.336 2.98 -17.812 1 88.56 189 SER A N 1
ATOM 1406 C CA . SER A 1 189 ? 6.527 2.062 -18.609 1 88.56 189 SER A CA 1
ATOM 1407 C C . SER A 1 189 ? 5.305 2.762 -19.188 1 88.56 189 SER A C 1
ATOM 1409 O O . SER A 1 189 ? 4.629 2.221 -20.062 1 88.56 189 SER A O 1
ATOM 1411 N N . ALA A 1 190 ? 4.941 3.9 -18.734 1 79.75 190 ALA A N 1
ATOM 1412 C CA . ALA A 1 190 ? 3.818 4.688 -19.234 1 79.75 190 ALA A CA 1
ATOM 1413 C C . ALA A 1 190 ? 4.164 5.352 -20.562 1 79.75 190 ALA A C 1
ATOM 1415 O O . ALA A 1 190 ? 3.283 5.863 -21.266 1 79.75 190 ALA A O 1
ATOM 1416 N N . LYS A 1 191 ? 5.461 5.418 -20.906 1 65.25 191 LYS A N 1
ATOM 1417 C CA . LYS A 1 191 ? 5.934 6.062 -22.141 1 65.25 191 LYS A CA 1
ATOM 1418 C C . LYS A 1 191 ? 5.766 5.141 -23.344 1 65.25 191 LYS A C 1
ATOM 1420 O O . LYS A 1 191 ? 6.246 4.004 -23.328 1 65.25 191 LYS A O 1
ATOM 1425 N N . MET B 1 1 ? -20.266 -12.922 -7.094 1 89.62 1 MET B N 1
ATOM 1426 C CA . MET B 1 1 ? -19.109 -12.055 -6.898 1 89.62 1 MET B CA 1
ATOM 1427 C C . MET B 1 1 ? -17.812 -12.859 -6.836 1 89.62 1 MET B C 1
ATOM 1429 O O . MET B 1 1 ? -17.766 -13.914 -6.203 1 89.62 1 MET B O 1
ATOM 1433 N N . ALA B 1 2 ? -16.812 -12.461 -7.613 1 97.94 2 ALA B N 1
ATOM 1434 C CA . ALA B 1 2 ? -15.547 -13.195 -7.645 1 97.94 2 ALA B CA 1
ATOM 1435 C C . ALA B 1 2 ? -14.883 -13.203 -6.273 1 97.94 2 ALA B C 1
ATOM 1437 O O . ALA B 1 2 ? -14.969 -12.227 -5.527 1 97.94 2 ALA B O 1
ATOM 1438 N N . LYS B 1 3 ? -14.305 -14.352 -5.945 1 98.69 3 LYS B N 1
ATOM 1439 C CA . LYS B 1 3 ? -13.641 -14.492 -4.652 1 98.69 3 LYS B CA 1
ATOM 1440 C C . LYS B 1 3 ? -12.148 -14.766 -4.824 1 98.69 3 LYS B C 1
ATOM 1442 O O . LYS B 1 3 ? -11.766 -15.695 -5.539 1 98.69 3 LYS B O 1
ATOM 1447 N N . VAL B 1 4 ? -11.344 -13.953 -4.172 1 98.94 4 VAL B N 1
ATOM 1448 C CA . VAL B 1 4 ? -9.891 -14.055 -4.211 1 98.94 4 VAL B CA 1
ATOM 1449 C C . VAL B 1 4 ? -9.352 -14.344 -2.811 1 98.94 4 VAL B C 1
ATOM 1451 O O . VAL B 1 4 ? -9.82 -13.758 -1.828 1 98.94 4 VAL B O 1
ATOM 1454 N N . TYR B 1 5 ? -8.453 -15.305 -2.68 1 98.94 5 TYR B N 1
ATOM 1455 C CA . TYR B 1 5 ? -7.707 -15.539 -1.445 1 98.94 5 TYR B CA 1
ATOM 1456 C C . TYR B 1 5 ? -6.27 -15.055 -1.575 1 98.94 5 TYR B C 1
ATOM 1458 O O . TYR B 1 5 ? -5.602 -15.336 -2.572 1 98.94 5 TYR B O 1
ATOM 1466 N N . GLU B 1 6 ? -5.82 -14.32 -0.692 1 98.94 6 GLU B N 1
ATOM 1467 C CA . GLU B 1 6 ? -4.418 -13.922 -0.6 1 98.94 6 GLU B CA 1
ATOM 1468 C C . GLU B 1 6 ? -3.771 -14.469 0.671 1 98.94 6 GLU B C 1
ATOM 1470 O O . GLU B 1 6 ? -4.262 -14.227 1.776 1 98.94 6 GLU B O 1
ATOM 1475 N N . PHE B 1 7 ? -2.713 -15.203 0.524 1 99 7 PHE B N 1
ATOM 1476 C CA . PHE B 1 7 ? -2.068 -15.883 1.644 1 99 7 PHE B CA 1
ATOM 1477 C C . PHE B 1 7 ? -0.962 -15.016 2.234 1 99 7 PHE B C 1
ATOM 1479 O O . PHE B 1 7 ? -0.101 -14.516 1.508 1 99 7 PHE B O 1
ATOM 1486 N N . LEU B 1 8 ? -0.96 -14.875 3.555 1 98.94 8 LEU B N 1
ATOM 1487 C CA . LEU B 1 8 ? 0.027 -14.062 4.262 1 98.94 8 LEU B CA 1
ATOM 1488 C C . LEU B 1 8 ? 0.892 -14.938 5.168 1 98.94 8 LEU B C 1
ATOM 1490 O O . LEU B 1 8 ? 0.37 -15.711 5.977 1 98.94 8 LEU B O 1
ATOM 1494 N N . ALA B 1 9 ? 2.178 -14.805 5.016 1 98.94 9 ALA B N 1
ATOM 1495 C CA . ALA B 1 9 ? 3.17 -15.352 5.938 1 98.94 9 ALA B CA 1
ATOM 1496 C C . ALA B 1 9 ? 3.998 -14.242 6.574 1 98.94 9 ALA B C 1
ATOM 1498 O O . ALA B 1 9 ? 4.109 -13.148 6.023 1 98.94 9 ALA B O 1
ATOM 1499 N N . THR B 1 10 ? 4.566 -14.57 7.77 1 98.88 10 THR B N 1
ATOM 1500 C CA . THR B 1 10 ? 5.457 -13.602 8.406 1 98.88 10 THR B CA 1
ATOM 1501 C C . THR B 1 10 ? 6.539 -13.141 7.43 1 98.88 10 THR B C 1
ATOM 1503 O O . THR B 1 10 ? 7.184 -13.969 6.773 1 98.88 10 THR B O 1
ATOM 1506 N N . GLY B 1 11 ? 6.664 -11.867 7.336 1 98.88 11 GLY B N 1
ATOM 1507 C CA . GLY B 1 11 ? 7.691 -11.312 6.465 1 98.88 11 GLY B CA 1
ATOM 1508 C C . GLY B 1 11 ? 7.188 -11.008 5.07 1 98.88 11 GLY B C 1
ATOM 1509 O O . GLY B 1 11 ? 7.984 -10.766 4.156 1 98.88 11 GLY B O 1
ATOM 1510 N N . PHE B 1 12 ? 5.836 -11.031 4.887 1 98.94 12 PHE B N 1
ATOM 1511 C CA . PHE B 1 12 ? 5.305 -10.594 3.598 1 98.94 12 PHE B CA 1
ATOM 1512 C C . PHE B 1 12 ? 5.539 -9.109 3.387 1 98.94 12 PHE B C 1
ATOM 1514 O O . PHE B 1 12 ? 5.762 -8.367 4.348 1 98.94 12 PHE B O 1
ATOM 1521 N N . GLU B 1 13 ? 5.578 -8.727 2.119 1 98.81 13 GLU B N 1
ATOM 1522 C CA . GLU B 1 13 ? 5.699 -7.305 1.812 1 98.81 13 GLU B CA 1
ATOM 1523 C C . GLU B 1 13 ? 4.348 -6.605 1.896 1 98.81 13 GLU B C 1
ATOM 1525 O O . GLU B 1 13 ? 3.406 -6.969 1.188 1 98.81 13 GLU B O 1
ATOM 1530 N N . GLU B 1 14 ? 4.168 -5.617 2.758 1 98.62 14 GLU B N 1
ATOM 1531 C CA . GLU B 1 14 ? 2.879 -5.027 3.113 1 98.62 14 GLU B CA 1
ATOM 1532 C C . GLU B 1 14 ? 2.252 -4.312 1.919 1 98.62 14 GLU B C 1
ATOM 1534 O O . GLU B 1 14 ? 1.054 -4.453 1.663 1 98.62 14 GLU B O 1
ATOM 1539 N N . MET B 1 15 ? 3.006 -3.539 1.098 1 98.12 15 MET B N 1
ATOM 1540 C CA . MET B 1 15 ? 2.465 -2.875 -0.084 1 98.12 15 MET B CA 1
ATOM 1541 C C . MET B 1 15 ? 1.932 -3.895 -1.085 1 98.12 15 MET B C 1
ATOM 1543 O O . MET B 1 15 ? 0.911 -3.658 -1.733 1 98.12 15 MET B O 1
ATOM 1547 N N . GLU B 1 16 ? 2.619 -4.988 -1.143 1 98.94 16 GLU B N 1
ATOM 1548 C CA . GLU B 1 16 ? 2.303 -6.008 -2.141 1 98.94 16 GLU B CA 1
ATOM 1549 C C . GLU B 1 16 ? 1.055 -6.793 -1.751 1 98.94 16 GLU B C 1
ATOM 1551 O O . GLU B 1 16 ? 0.37 -7.348 -2.613 1 98.94 16 GLU B O 1
ATOM 1556 N N . ALA B 1 17 ? 0.767 -6.883 -0.457 1 98.88 17 ALA B N 1
ATOM 1557 C CA . ALA B 1 17 ? -0.494 -7.473 -0.013 1 98.88 17 ALA B CA 1
ATOM 1558 C C . ALA B 1 17 ? -1.636 -6.465 -0.112 1 98.88 17 ALA B C 1
ATOM 1560 O O . ALA B 1 17 ? -2.73 -6.801 -0.568 1 98.88 17 ALA B O 1
ATOM 1561 N N . ILE B 1 18 ? -1.441 -5.207 0.209 1 98.81 18 ILE B N 1
ATOM 1562 C CA . ILE B 1 18 ? -2.482 -4.207 0.415 1 98.81 18 ILE B CA 1
ATOM 1563 C C . ILE B 1 18 ? -2.982 -3.699 -0.934 1 98.81 18 ILE B C 1
ATOM 1565 O O . ILE B 1 18 ? -4.184 -3.484 -1.117 1 98.81 18 ILE B O 1
ATOM 1569 N N . ALA B 1 19 ? -2.076 -3.475 -1.914 1 98.69 19 ALA B N 1
ATOM 1570 C CA . ALA B 1 19 ? -2.484 -2.875 -3.182 1 98.69 19 ALA B CA 1
ATOM 1571 C C . ALA B 1 19 ? -3.496 -3.76 -3.906 1 98.69 19 ALA B C 1
ATOM 1573 O O . ALA B 1 19 ? -4.547 -3.283 -4.34 1 98.69 19 ALA B O 1
ATOM 1574 N N . PRO B 1 20 ? -3.254 -5.098 -4.004 1 98.88 20 PRO B N 1
ATOM 1575 C CA . PRO B 1 20 ? -4.262 -5.938 -4.656 1 98.88 20 PRO B CA 1
ATOM 1576 C C . PRO B 1 20 ? -5.598 -5.934 -3.914 1 98.88 20 PRO B C 1
ATOM 1578 O O . PRO B 1 20 ? -6.656 -5.883 -4.547 1 98.88 20 PRO B O 1
ATOM 1581 N N . ILE B 1 21 ? -5.562 -5.949 -2.582 1 98.69 21 ILE B N 1
ATOM 1582 C CA . ILE B 1 21 ? -6.789 -5.91 -1.794 1 98.69 21 ILE B CA 1
ATOM 1583 C C . ILE B 1 21 ? -7.57 -4.641 -2.121 1 98.69 21 ILE B C 1
ATOM 1585 O O . ILE B 1 21 ? -8.758 -4.699 -2.443 1 98.69 21 ILE B O 1
ATOM 1589 N N . ASP B 1 22 ? -6.902 -3.523 -2.055 1 98.69 22 ASP B N 1
ATOM 1590 C CA . ASP B 1 22 ? -7.508 -2.211 -2.266 1 98.69 22 ASP B CA 1
ATOM 1591 C C . ASP B 1 22 ? -8.133 -2.111 -3.652 1 98.69 22 ASP B C 1
ATOM 1593 O O . ASP B 1 22 ? -9.32 -1.801 -3.781 1 98.69 22 ASP B O 1
ATOM 1597 N N . ILE B 1 23 ? -7.383 -2.496 -4.641 1 98.94 23 ILE B N 1
ATOM 1598 C CA . ILE B 1 23 ? -7.785 -2.334 -6.035 1 98.94 23 ILE B CA 1
ATOM 1599 C C . ILE B 1 23 ? -8.898 -3.324 -6.367 1 98.94 23 ILE B C 1
ATOM 1601 O O . ILE B 1 23 ? -9.898 -2.955 -6.988 1 98.94 23 ILE B O 1
ATOM 1605 N N . LEU B 1 24 ? -8.781 -4.574 -5.977 1 98.94 24 LEU B N 1
ATOM 1606 C CA . LEU B 1 24 ? -9.797 -5.582 -6.27 1 98.94 24 LEU B CA 1
ATOM 1607 C C . LEU B 1 24 ? -11.109 -5.254 -5.566 1 98.94 24 LEU B C 1
ATOM 1609 O O . LEU B 1 24 ? -12.18 -5.355 -6.168 1 98.94 24 LEU B O 1
ATOM 1613 N N . ARG B 1 25 ? -11.062 -4.816 -4.328 1 98.81 25 ARG B N 1
ATOM 1614 C CA . ARG B 1 25 ? -12.281 -4.488 -3.6 1 98.81 25 ARG B CA 1
ATOM 1615 C C . ARG B 1 25 ? -12.961 -3.258 -4.191 1 98.81 25 ARG B C 1
ATOM 1617 O O . ARG B 1 25 ? -14.188 -3.186 -4.246 1 98.81 25 ARG B O 1
ATOM 1624 N N . ARG B 1 26 ? -12.203 -2.244 -4.652 1 98.69 26 ARG B N 1
ATOM 1625 C CA . ARG B 1 26 ? -12.766 -1.104 -5.367 1 98.69 26 ARG B CA 1
ATOM 1626 C C . ARG B 1 26 ? -13.547 -1.56 -6.594 1 98.69 26 ARG B C 1
ATOM 1628 O O . ARG B 1 26 ? -14.531 -0.927 -6.977 1 98.69 26 ARG B O 1
ATOM 1635 N N . GLY B 1 27 ? -13.016 -2.615 -7.199 1 98.62 27 GLY B N 1
ATOM 1636 C CA . GLY B 1 27 ? -13.672 -3.15 -8.383 1 98.62 27 GLY B CA 1
ATOM 1637 C C . GLY B 1 27 ? -14.789 -4.125 -8.055 1 98.62 27 GLY B C 1
ATOM 1638 O O . GLY B 1 27 ? -15.336 -4.766 -8.953 1 98.62 27 GLY B O 1
ATOM 1639 N N . GLY B 1 28 ? -15.102 -4.352 -6.785 1 98.38 28 GLY B N 1
ATOM 1640 C CA . GLY B 1 28 ? -16.219 -5.184 -6.383 1 98.38 28 GLY B CA 1
ATOM 1641 C C . GLY B 1 28 ? -15.852 -6.641 -6.195 1 98.38 28 GLY B C 1
ATOM 1642 O O . GLY B 1 28 ? -16.719 -7.512 -6.18 1 98.38 28 GLY B O 1
ATOM 1643 N N . VAL B 1 29 ? -14.602 -6.953 -6.113 1 98.81 29 VAL B N 1
ATOM 1644 C CA . VAL B 1 29 ? -14.125 -8.32 -5.934 1 98.81 29 VAL B CA 1
ATOM 1645 C C . VAL B 1 29 ? -13.938 -8.609 -4.445 1 98.81 29 VAL B C 1
ATOM 1647 O O . VAL B 1 29 ? -13.406 -7.781 -3.705 1 98.81 29 VAL B O 1
ATOM 1650 N N . GLU B 1 30 ? -14.43 -9.719 -3.973 1 98.69 30 GLU B N 1
ATOM 1651 C CA . GLU B 1 30 ? -14.188 -10.141 -2.596 1 98.69 30 GLU B CA 1
ATOM 1652 C C . GLU B 1 30 ? -12.766 -10.664 -2.418 1 98.69 30 GLU B C 1
ATOM 1654 O O . GLU B 1 30 ? -12.281 -11.461 -3.227 1 98.69 30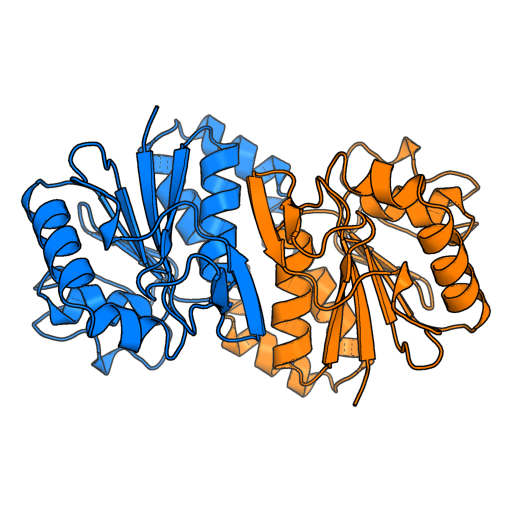 GLU B O 1
ATOM 1659 N N . VAL B 1 31 ? -12.102 -10.195 -1.433 1 98.88 31 VAL B N 1
ATOM 1660 C CA . VAL B 1 31 ? -10.758 -10.664 -1.112 1 98.88 31 VAL B CA 1
ATOM 1661 C C . VAL B 1 31 ? -10.711 -11.148 0.336 1 98.88 31 VAL B C 1
ATOM 1663 O O . VAL B 1 31 ? -11.062 -10.406 1.255 1 98.88 31 VAL B O 1
ATOM 1666 N N . CYS B 1 32 ? -10.312 -12.328 0.51 1 98.81 32 CYS B N 1
ATOM 1667 C CA . CYS B 1 32 ? -10.117 -12.922 1.83 1 98.81 32 CYS B CA 1
ATOM 1668 C C . CYS B 1 32 ? -8.641 -13.102 2.133 1 98.81 32 CYS B C 1
ATOM 1670 O O . CYS B 1 32 ? -7.938 -13.836 1.432 1 98.81 32 CYS B O 1
ATOM 1672 N N . LEU B 1 33 ? -8.172 -12.422 3.168 1 98.88 33 LEU B N 1
ATOM 1673 C CA . LEU B 1 33 ? -6.797 -12.586 3.633 1 98.88 33 LEU B CA 1
ATOM 1674 C C . LEU B 1 33 ? -6.668 -13.828 4.508 1 98.88 33 LEU B C 1
ATOM 1676 O O . LEU B 1 33 ? -7.398 -13.984 5.488 1 98.88 33 LEU B O 1
ATOM 1680 N N . VAL B 1 34 ? -5.738 -14.664 4.168 1 98.94 34 VAL B N 1
ATOM 1681 C CA . VAL B 1 34 ? -5.574 -15.93 4.871 1 98.94 34 VAL B CA 1
ATOM 1682 C C . VAL B 1 34 ? -4.184 -15.992 5.5 1 98.94 34 VAL B C 1
ATOM 1684 O O . VAL B 1 34 ? -3.176 -15.961 4.793 1 98.94 34 VAL B O 1
ATOM 1687 N N . SER B 1 35 ? -4.102 -16.078 6.812 1 98.94 35 SER B N 1
ATOM 1688 C CA . SER B 1 35 ? -2.83 -16.266 7.5 1 98.94 35 SER B CA 1
ATOM 1689 C C . SER B 1 35 ? -2.404 -17.734 7.469 1 98.94 35 SER B C 1
ATOM 1691 O O . SER B 1 35 ? -3.23 -18.625 7.656 1 98.94 35 SER B O 1
ATOM 1693 N N . VAL B 1 36 ? -1.104 -17.938 7.25 1 98.88 36 VAL B N 1
ATOM 1694 C CA . VAL B 1 36 ? -0.566 -19.281 7.285 1 98.88 36 VAL B CA 1
ATOM 1695 C C . VAL B 1 36 ? 0.354 -19.453 8.492 1 98.88 36 VAL B C 1
ATOM 1697 O O . VAL B 1 36 ? 1.237 -20.312 8.5 1 98.88 36 VAL B O 1
ATOM 1700 N N . THR B 1 37 ? 0.251 -18.562 9.469 1 98.56 37 THR B N 1
ATOM 1701 C CA . THR B 1 37 ? 1.212 -18.484 10.57 1 98.56 37 THR B CA 1
ATOM 1702 C C . THR B 1 37 ? 0.635 -19.109 11.836 1 98.56 37 THR B C 1
ATOM 1704 O O . THR B 1 37 ? 1.338 -19.25 12.836 1 98.56 37 THR B O 1
ATOM 1707 N N . GLY B 1 38 ? -0.598 -19.5 11.867 1 98.06 38 GLY B N 1
ATOM 1708 C CA . GLY B 1 38 ? -1.271 -19.953 13.07 1 98.06 38 GLY B CA 1
ATOM 1709 C C . GLY B 1 38 ? -1.813 -18.812 13.914 1 98.06 38 GLY B C 1
ATOM 1710 O O . GLY B 1 38 ? -2.453 -19.047 14.945 1 98.06 38 GLY B O 1
ATOM 1711 N N . ASN B 1 39 ? -1.581 -17.609 13.539 1 98.56 39 ASN B N 1
ATOM 1712 C CA . ASN B 1 39 ? -2.08 -16.375 14.141 1 98.56 39 ASN B CA 1
ATOM 1713 C C . ASN B 1 39 ? -2.646 -15.422 13.086 1 98.56 39 ASN B C 1
ATOM 1715 O O . ASN B 1 39 ? -2.041 -15.227 12.039 1 98.56 39 ASN B O 1
ATOM 1719 N N . LYS B 1 40 ? -3.848 -14.875 13.336 1 98.62 40 LYS B N 1
ATOM 1720 C CA . LYS B 1 40 ? -4.461 -13.977 12.352 1 98.62 40 LYS B CA 1
ATOM 1721 C C . LYS B 1 40 ? -3.656 -12.695 12.203 1 98.62 40 LYS B C 1
ATOM 1723 O O . LYS B 1 40 ? -3.711 -12.039 11.164 1 98.62 40 LYS B O 1
ATOM 1728 N N . MET B 1 41 ? -2.975 -12.32 13.25 1 98.81 41 MET B N 1
ATOM 1729 C CA . MET B 1 41 ? -2.1 -11.156 13.148 1 98.81 41 MET B CA 1
ATOM 1730 C C . MET B 1 41 ? -0.771 -11.523 12.5 1 98.81 41 MET B C 1
ATOM 1732 O O . MET B 1 41 ? -0.005 -12.32 13.055 1 98.81 41 MET B O 1
ATOM 1736 N N . VAL B 1 42 ? -0.504 -11.016 11.297 1 98.94 42 VAL B N 1
ATOM 1737 C CA . VAL B 1 42 ? 0.692 -11.383 10.547 1 98.94 42 VAL B CA 1
ATOM 1738 C C . VAL B 1 42 ? 1.607 -10.164 10.398 1 98.94 42 VAL B C 1
ATOM 1740 O O . VAL B 1 42 ? 1.162 -9.086 9.992 1 98.94 42 VAL B O 1
ATOM 1743 N N . ARG B 1 43 ? 2.865 -10.328 10.734 1 98.88 43 ARG B N 1
ATOM 1744 C CA . ARG B 1 43 ? 3.828 -9.234 10.688 1 98.88 43 ARG B CA 1
ATOM 1745 C C . ARG B 1 43 ? 4.52 -9.164 9.336 1 98.88 43 ARG B C 1
ATOM 1747 O O . ARG B 1 43 ? 5.066 -10.164 8.859 1 98.88 43 ARG B O 1
ATOM 1754 N N . SER B 1 44 ? 4.539 -8 8.727 1 98.81 44 SER B N 1
ATOM 1755 C CA . SER B 1 44 ? 5.105 -7.805 7.395 1 98.81 44 SER B CA 1
ATOM 1756 C C . SER B 1 44 ? 6.613 -7.605 7.457 1 98.81 44 SER B C 1
ATOM 1758 O O . SER B 1 44 ? 7.191 -7.539 8.547 1 98.81 44 SER B O 1
ATOM 1760 N N . SER B 1 45 ? 7.238 -7.516 6.32 1 98.62 45 SER B N 1
ATOM 1761 C CA . SER B 1 45 ? 8.688 -7.414 6.207 1 98.62 45 SER B CA 1
ATOM 1762 C C . SER B 1 45 ? 9.188 -6.074 6.734 1 98.62 45 SER B C 1
ATOM 1764 O O . SER B 1 45 ? 10.328 -5.969 7.203 1 98.62 45 SER B O 1
ATOM 1766 N N . HIS B 1 46 ? 8.273 -5.035 6.746 1 98.06 46 HIS B N 1
ATOM 1767 C CA . HIS B 1 46 ? 8.688 -3.742 7.277 1 98.06 46 HIS B CA 1
ATOM 1768 C C . HIS B 1 46 ? 7.926 -3.402 8.555 1 98.06 46 HIS B C 1
ATOM 1770 O O . HIS B 1 46 ? 7.727 -2.227 8.867 1 98.06 46 HIS B O 1
ATOM 1776 N N . GLY B 1 47 ? 7.484 -4.402 9.203 1 98.12 47 GLY B N 1
ATOM 1777 C CA . GLY B 1 47 ? 7.117 -4.309 10.609 1 98.12 47 GLY B CA 1
ATOM 1778 C C . GLY B 1 47 ? 5.691 -3.834 10.82 1 98.12 47 GLY B C 1
ATOM 1779 O O . GLY B 1 47 ? 5.387 -3.195 11.828 1 98.12 47 GLY B O 1
ATOM 1780 N N . VAL B 1 48 ? 4.785 -4.066 9.891 1 98.62 48 VAL B N 1
ATOM 1781 C CA . VAL B 1 48 ? 3.371 -3.748 10.047 1 98.62 48 VAL B CA 1
ATOM 1782 C C . VAL B 1 48 ? 2.586 -5.02 10.352 1 98.62 48 VAL B C 1
ATOM 1784 O O . VAL B 1 48 ? 2.756 -6.039 9.672 1 98.62 48 VAL B O 1
ATOM 1787 N N . ASN B 1 49 ? 1.766 -4.992 11.367 1 98.81 49 ASN B N 1
ATOM 1788 C CA . ASN B 1 49 ? 0.878 -6.113 11.664 1 98.81 49 ASN B CA 1
ATOM 1789 C C . ASN B 1 49 ? -0.476 -5.949 10.984 1 98.81 49 ASN B C 1
ATOM 1791 O O . ASN B 1 49 ? -1.185 -4.969 11.219 1 98.81 49 ASN B O 1
ATOM 1795 N N . ILE B 1 50 ? -0.828 -6.922 10.172 1 98.88 50 ILE B N 1
ATOM 1796 C CA . ILE B 1 50 ? -2.1 -6.953 9.453 1 98.88 50 ILE B CA 1
ATOM 1797 C C . ILE B 1 50 ? -2.92 -8.156 9.914 1 98.88 50 ILE B C 1
ATOM 1799 O O . ILE B 1 50 ? -2.391 -9.258 10.055 1 98.88 50 ILE B O 1
ATOM 1803 N N . GLU B 1 51 ? -4.156 -7.91 10.172 1 98.88 51 GLU B N 1
ATOM 1804 C CA . GLU B 1 51 ? -5.02 -9 10.617 1 98.88 51 GLU B CA 1
ATOM 1805 C C . GLU B 1 51 ? -5.641 -9.727 9.422 1 98.88 51 GLU B C 1
ATOM 1807 O O . GLU B 1 51 ? -6.367 -9.125 8.633 1 98.88 51 GLU B O 1
ATOM 1812 N N . ALA B 1 52 ? -5.379 -10.992 9.367 1 98.88 52 ALA B N 1
ATOM 1813 C CA . ALA B 1 52 ? -6.004 -11.82 8.344 1 98.88 52 ALA B CA 1
ATOM 1814 C C . ALA B 1 52 ? -7.473 -12.078 8.664 1 98.88 52 ALA B C 1
ATOM 1816 O O . ALA B 1 52 ? -7.891 -11.945 9.82 1 98.88 52 ALA B O 1
ATOM 1817 N N . ASP B 1 53 ? -8.219 -12.422 7.668 1 98.69 53 ASP B N 1
ATOM 1818 C CA . ASP B 1 53 ? -9.625 -12.766 7.836 1 98.69 53 ASP B CA 1
ATOM 1819 C C . ASP B 1 53 ? -9.789 -14.172 8.406 1 98.69 53 ASP B C 1
ATOM 1821 O O . ASP B 1 53 ? -10.758 -14.445 9.117 1 98.69 53 ASP B O 1
ATOM 1825 N N . ALA B 1 54 ? -8.883 -15.031 8.07 1 98.81 54 ALA B N 1
ATOM 1826 C CA . ALA B 1 54 ? -8.961 -16.438 8.461 1 98.81 54 ALA B CA 1
ATOM 1827 C C . ALA B 1 54 ? -7.574 -17.062 8.57 1 98.81 54 ALA B C 1
ATOM 1829 O O . ALA B 1 54 ? -6.598 -16.516 8.055 1 98.81 54 ALA B O 1
ATOM 1830 N N . LEU B 1 55 ? -7.535 -18.109 9.305 1 98.81 55 LEU B N 1
ATOM 1831 C CA . LEU B 1 55 ? -6.387 -19.016 9.25 1 98.81 55 LEU B CA 1
ATOM 1832 C C . LEU B 1 55 ? -6.582 -20.078 8.18 1 98.81 55 LEU B C 1
ATOM 1834 O O . LEU B 1 55 ? -7.695 -20.562 7.977 1 98.81 55 LEU B O 1
ATOM 1838 N N . LEU B 1 56 ? -5.461 -20.391 7.512 1 98.75 56 LEU B N 1
ATOM 1839 C CA . LEU B 1 56 ? -5.555 -21.438 6.488 1 98.75 56 LEU B CA 1
ATOM 1840 C C . LEU B 1 56 ? -6.215 -22.688 7.043 1 98.75 56 LEU B C 1
ATOM 1842 O O . LEU B 1 56 ? -7.09 -23.281 6.398 1 98.75 56 LEU B O 1
ATOM 1846 N N . GLU B 1 57 ? -5.879 -23.078 8.281 1 97.81 57 GLU B N 1
ATOM 1847 C CA . GLU B 1 57 ? -6.34 -24.312 8.883 1 97.81 57 GLU B CA 1
ATOM 1848 C C . GLU B 1 57 ? -7.832 -24.25 9.211 1 97.81 57 GLU B C 1
ATOM 1850 O O . GLU B 1 57 ? -8.461 -25.281 9.469 1 97.81 57 GLU B O 1
ATOM 1855 N N . ASP B 1 58 ? -8.398 -23.078 9.219 1 98.06 58 ASP B N 1
ATOM 1856 C CA . ASP B 1 58 ? -9.812 -22.906 9.555 1 98.06 58 ASP B CA 1
ATOM 1857 C C . ASP B 1 58 ? -10.688 -22.969 8.305 1 98.06 58 ASP B C 1
ATOM 1859 O O . ASP B 1 58 ? -11.914 -22.984 8.398 1 98.06 58 ASP B O 1
ATOM 1863 N N . ILE B 1 59 ? -10.102 -22.969 7.098 1 98.06 59 ILE B N 1
ATOM 1864 C CA . ILE B 1 59 ? -10.852 -23 5.848 1 98.06 59 ILE B CA 1
ATOM 1865 C C . ILE B 1 59 ? -11.031 -24.438 5.387 1 98.06 59 ILE B C 1
ATOM 1867 O O . ILE B 1 59 ? -10.055 -25.141 5.141 1 98.06 59 ILE B O 1
ATOM 1871 N N . ALA B 1 60 ? -12.234 -24.844 5.219 1 95.69 60 ALA B N 1
ATOM 1872 C CA . ALA B 1 60 ? -12.547 -26.234 4.906 1 95.69 60 ALA B CA 1
ATOM 1873 C C . ALA B 1 60 ? -12.031 -26.609 3.521 1 95.69 60 ALA B C 1
ATOM 1875 O O . ALA B 1 60 ? -11.438 -27.672 3.344 1 95.69 60 ALA B O 1
ATOM 1876 N N . ASN B 1 61 ? -12.375 -25.812 2.613 1 95.94 61 ASN B N 1
ATOM 1877 C CA . ASN B 1 61 ? -11.875 -25.984 1.254 1 95.94 61 ASN B CA 1
ATOM 1878 C C . ASN B 1 61 ? -11.852 -24.656 0.494 1 95.94 61 ASN B C 1
ATOM 1880 O O . ASN B 1 61 ? -12.43 -23.672 0.947 1 95.94 61 ASN B O 1
ATOM 1884 N N . PHE B 1 62 ? -11.195 -24.641 -0.577 1 97.94 62 PHE B N 1
ATOM 1885 C CA . PHE B 1 62 ? -11.047 -23.438 -1.382 1 97.94 62 PHE B CA 1
ATOM 1886 C C . PHE B 1 62 ? -11.797 -23.562 -2.701 1 97.94 62 PHE B C 1
ATOM 1888 O O . PHE B 1 62 ? -11.375 -23.016 -3.721 1 97.94 62 PHE B O 1
ATOM 1895 N N . ASP B 1 63 ? -12.914 -24.281 -2.691 1 96.56 63 ASP B N 1
ATOM 1896 C CA . ASP B 1 63 ? -13.656 -24.594 -3.908 1 96.56 63 ASP B CA 1
ATOM 1897 C C . ASP B 1 63 ? -14.281 -23.328 -4.496 1 96.56 63 ASP B C 1
ATOM 1899 O O . ASP B 1 63 ? -14.586 -23.281 -5.691 1 96.56 63 ASP B O 1
ATOM 1903 N N . ASP B 1 64 ? -14.445 -22.359 -3.705 1 97.5 64 ASP B N 1
ATOM 1904 C CA . ASP B 1 64 ? -15.102 -21.141 -4.16 1 97.5 64 ASP B CA 1
ATOM 1905 C C . ASP B 1 64 ? -14.07 -20.094 -4.598 1 97.5 64 ASP B C 1
ATOM 1907 O O . ASP B 1 64 ? -14.43 -18.953 -4.891 1 97.5 64 ASP B O 1
ATOM 1911 N N . ALA B 1 65 ? -12.797 -20.469 -4.68 1 98.69 65 ALA B N 1
ATOM 1912 C CA . ALA B 1 65 ? -11.742 -19.531 -5.051 1 98.69 65 ALA B CA 1
ATOM 1913 C C . ALA B 1 65 ? -11.703 -19.312 -6.562 1 98.69 65 ALA B C 1
ATOM 1915 O O . ALA B 1 65 ? -11.461 -20.266 -7.32 1 98.69 65 ALA B O 1
ATOM 1916 N N . ASP B 1 66 ? -11.906 -18.047 -6.957 1 98.88 66 ASP B N 1
ATOM 1917 C CA . ASP B 1 66 ? -11.688 -17.719 -8.359 1 98.88 66 ASP B CA 1
ATOM 1918 C C . ASP B 1 66 ? -10.219 -17.422 -8.633 1 98.88 66 ASP B C 1
ATOM 1920 O O . ASP B 1 66 ? -9.742 -17.594 -9.758 1 98.88 66 ASP B O 1
ATOM 1924 N N . MET B 1 67 ? -9.469 -17.016 -7.621 1 98.94 67 MET B N 1
ATOM 1925 C CA . MET B 1 67 ? -8.055 -16.641 -7.734 1 98.94 67 MET B CA 1
ATOM 1926 C C . MET B 1 67 ? -7.348 -16.781 -6.391 1 98.94 67 MET B C 1
ATOM 1928 O O . MET B 1 67 ? -7.957 -16.578 -5.34 1 98.94 67 MET B O 1
ATOM 1932 N N . MET B 1 68 ? -6.074 -17.125 -6.422 1 98.94 68 MET B N 1
ATOM 1933 C CA . MET B 1 68 ? -5.211 -17.141 -5.246 1 98.94 68 MET B CA 1
ATOM 1934 C C . MET B 1 68 ? -3.963 -16.297 -5.477 1 98.94 68 MET B C 1
ATOM 1936 O O . MET B 1 68 ? -3.371 -16.344 -6.555 1 98.94 68 MET B O 1
ATOM 1940 N N . LEU B 1 69 ? -3.619 -15.531 -4.488 1 99 69 LEU B N 1
ATOM 1941 C CA . LEU B 1 69 ? -2.525 -14.57 -4.625 1 99 69 LEU B CA 1
ATOM 1942 C C . LEU B 1 69 ? -1.466 -14.805 -3.551 1 99 69 LEU B C 1
ATOM 1944 O O . LEU B 1 69 ? -1.792 -15.156 -2.416 1 99 69 LEU B O 1
ATOM 1948 N N . LEU B 1 70 ? -0.233 -14.531 -3.945 1 99 70 LEU B N 1
ATOM 1949 C CA . LEU B 1 70 ? 0.897 -14.516 -3.023 1 99 70 LEU B CA 1
ATOM 1950 C C . LEU B 1 70 ? 1.637 -13.18 -3.098 1 99 70 LEU B C 1
ATOM 1952 O O . LEU B 1 70 ? 2.191 -12.828 -4.141 1 99 70 LEU B O 1
ATOM 1956 N N . PRO B 1 71 ? 1.619 -12.414 -2.004 1 98.94 71 PRO B N 1
ATOM 1957 C CA . PRO B 1 71 ? 2.559 -11.289 -1.939 1 98.94 71 PRO B CA 1
ATOM 1958 C C . PRO B 1 71 ? 4.008 -11.742 -1.758 1 98.94 71 PRO B C 1
ATOM 1960 O O . PRO B 1 71 ? 4.254 -12.867 -1.314 1 98.94 71 PRO B O 1
ATOM 1963 N N . GLY B 1 72 ? 4.918 -10.906 -2.154 1 98.88 72 GLY B N 1
ATOM 1964 C CA . GLY B 1 72 ? 6.324 -11.203 -1.93 1 98.88 72 GLY B CA 1
ATOM 1965 C C . GLY B 1 72 ? 6.805 -10.812 -0.545 1 98.88 72 GLY B C 1
ATOM 1966 O O . GLY B 1 72 ? 6.031 -10.836 0.415 1 98.88 72 GLY B O 1
ATOM 1967 N N . GLY B 1 73 ? 8.062 -10.531 -0.501 1 98.69 73 GLY B N 1
ATOM 1968 C CA . GLY B 1 73 ? 8.742 -10.242 0.75 1 98.69 73 GLY B CA 1
ATOM 1969 C C . GLY B 1 73 ? 9.562 -11.406 1.271 1 98.69 73 GLY B C 1
ATOM 1970 O O . GLY B 1 73 ? 9.219 -12.57 1.034 1 98.69 73 GLY B O 1
ATOM 1971 N N . MET B 1 74 ? 10.625 -11.008 1.874 1 98.19 74 MET B N 1
ATOM 1972 C CA . MET B 1 74 ? 11.445 -11.992 2.576 1 98.19 74 MET B CA 1
ATOM 1973 C C . MET B 1 74 ? 11.484 -11.703 4.074 1 98.19 74 MET B C 1
ATOM 1975 O O . MET B 1 74 ? 11.672 -10.555 4.484 1 98.19 74 MET B O 1
ATOM 1979 N N . PRO B 1 75 ? 11.219 -12.773 4.875 1 98.62 75 PRO B N 1
ATOM 1980 C CA . PRO B 1 75 ? 11.203 -14.188 4.492 1 98.62 75 PRO B CA 1
ATOM 1981 C C . PRO B 1 75 ? 9.805 -14.688 4.125 1 98.62 75 PRO B C 1
ATOM 1983 O O . PRO B 1 75 ? 9.555 -15.891 4.164 1 98.62 75 PRO B O 1
ATOM 1986 N N . GLY B 1 76 ? 8.867 -13.742 3.867 1 98.88 76 GLY B N 1
ATOM 1987 C CA . GLY B 1 76 ? 7.496 -14.125 3.564 1 98.88 76 GLY B CA 1
ATOM 1988 C C . GLY B 1 76 ? 7.395 -15.156 2.455 1 98.88 76 GLY B C 1
ATOM 1989 O O . GLY B 1 76 ? 6.715 -16.172 2.605 1 98.88 76 GLY B O 1
ATOM 1990 N N . SER B 1 77 ? 8.078 -14.914 1.378 1 98.94 77 SER B N 1
ATOM 1991 C CA . SER B 1 77 ? 8.031 -15.82 0.238 1 98.94 77 SER B CA 1
ATOM 1992 C C . SER B 1 77 ? 8.641 -17.172 0.587 1 98.94 77 SER B C 1
ATOM 1994 O O . SER B 1 77 ? 8.125 -18.219 0.186 1 98.94 77 SER B O 1
ATOM 1996 N N . THR B 1 78 ? 9.742 -17.172 1.357 1 98.88 78 THR B N 1
ATOM 1997 C CA . THR B 1 78 ? 10.336 -18.406 1.824 1 98.88 78 THR B CA 1
ATOM 1998 C C . THR B 1 78 ? 9.359 -19.172 2.719 1 98.88 78 THR B C 1
ATOM 2000 O O . THR B 1 78 ? 9.188 -20.391 2.566 1 98.88 78 THR B O 1
ATOM 2003 N N . ASN B 1 79 ? 8.734 -18.453 3.592 1 98.94 79 ASN B N 1
ATOM 2004 C CA . ASN B 1 79 ? 7.762 -19.062 4.496 1 98.94 79 ASN B CA 1
ATOM 2005 C C . ASN B 1 79 ? 6.582 -19.656 3.732 1 98.94 79 ASN B C 1
ATOM 2007 O O . ASN B 1 79 ? 6.113 -20.75 4.055 1 98.94 79 ASN B O 1
ATOM 2011 N N . LEU B 1 80 ? 6.082 -18.953 2.736 1 98.94 80 LEU B N 1
ATOM 2012 C CA . LEU B 1 80 ? 5.004 -19.469 1.904 1 98.94 80 LEU B CA 1
ATOM 2013 C C . LEU B 1 80 ? 5.453 -20.719 1.149 1 98.94 80 LEU B C 1
ATOM 2015 O O . LEU B 1 80 ? 4.723 -21.719 1.09 1 98.94 80 LEU B O 1
ATOM 2019 N N . ASN B 1 81 ? 6.633 -20.672 0.629 1 98.88 81 ASN B N 1
ATOM 2020 C CA . ASN B 1 81 ? 7.172 -21.781 -0.156 1 98.88 81 ASN B CA 1
ATOM 2021 C C . ASN B 1 81 ? 7.324 -23.047 0.685 1 98.88 81 ASN B C 1
ATOM 2023 O O . ASN B 1 81 ? 7.184 -24.156 0.173 1 98.88 81 ASN B O 1
ATOM 2027 N N . GLU B 1 82 ? 7.594 -22.875 1.939 1 98.81 82 GLU B N 1
ATOM 2028 C CA . GLU B 1 82 ? 7.883 -24 2.816 1 98.81 82 GLU B CA 1
ATOM 2029 C C . GLU B 1 82 ? 6.609 -24.531 3.467 1 98.81 82 GLU B C 1
ATOM 2031 O O . GLU B 1 82 ? 6.637 -25.578 4.141 1 98.81 82 GLU B O 1
ATOM 2036 N N . HIS B 1 83 ? 5.547 -23.906 3.25 1 98.88 83 HIS B N 1
ATOM 2037 C CA . HIS B 1 83 ? 4.297 -24.281 3.895 1 98.88 83 HIS B CA 1
ATOM 2038 C C . HIS B 1 83 ? 3.543 -25.312 3.059 1 98.88 83 HIS B C 1
ATOM 2040 O O . HIS B 1 83 ? 3.002 -24.984 2 1 98.88 83 HIS B O 1
ATOM 2046 N N . GLU B 1 84 ? 3.383 -26.5 3.561 1 98.5 84 GLU B N 1
ATOM 2047 C CA . GLU B 1 84 ? 2.816 -27.609 2.801 1 98.5 84 GLU B CA 1
ATOM 2048 C C . GLU B 1 84 ? 1.36 -27.344 2.434 1 98.5 84 GLU B C 1
ATOM 2050 O O . GLU B 1 84 ? 0.916 -27.688 1.337 1 98.5 84 GLU B O 1
ATOM 2055 N N . GLY B 1 85 ? 0.618 -26.75 3.354 1 98.5 85 GLY B N 1
ATOM 2056 C CA . GLY B 1 85 ? -0.771 -26.406 3.078 1 98.5 85 GLY B CA 1
ATOM 2057 C C . GLY B 1 85 ? -0.937 -25.438 1.928 1 98.5 85 GLY B C 1
ATOM 2058 O O . GLY B 1 85 ? -1.807 -25.625 1.074 1 98.5 85 GLY B O 1
ATOM 2059 N N . VAL B 1 86 ? -0.074 -24.438 1.883 1 98.88 86 VAL B N 1
ATOM 2060 C CA . VAL B 1 86 ? -0.111 -23.453 0.81 1 98.88 86 VAL B CA 1
ATOM 2061 C C . VAL B 1 86 ? 0.226 -24.125 -0.521 1 98.88 86 VAL B C 1
ATOM 2063 O O . VAL B 1 86 ? -0.494 -23.953 -1.508 1 98.88 86 VAL B O 1
ATOM 2066 N N . ARG B 1 87 ? 1.297 -24.891 -0.54 1 98.75 87 ARG B N 1
ATOM 2067 C CA . ARG B 1 87 ? 1.709 -25.594 -1.753 1 98.75 87 ARG B CA 1
ATOM 2068 C C . ARG B 1 87 ? 0.578 -26.453 -2.297 1 98.75 87 ARG B C 1
ATOM 2070 O O . ARG B 1 87 ? 0.301 -26.438 -3.498 1 98.75 87 ARG B O 1
ATOM 2077 N N . LYS B 1 88 ? -0.092 -27.141 -1.408 1 98.62 88 LYS B N 1
ATOM 2078 C CA . LYS B 1 88 ? -1.165 -28.047 -1.793 1 98.62 88 LYS B CA 1
ATOM 2079 C C . LYS B 1 88 ? -2.324 -27.297 -2.438 1 98.62 88 LYS B C 1
ATOM 2081 O O . LYS B 1 88 ? -2.793 -27.672 -3.516 1 98.62 88 LYS B O 1
ATOM 2086 N N . VAL B 1 89 ? -2.805 -26.25 -1.826 1 98.75 89 VAL B N 1
ATOM 2087 C CA . VAL B 1 89 ? -3.996 -25.562 -2.316 1 98.75 89 VAL B CA 1
ATOM 2088 C C . VAL B 1 89 ? -3.666 -24.812 -3.604 1 98.75 89 VAL B C 1
ATOM 2090 O O . VAL B 1 89 ? -4.512 -24.688 -4.492 1 98.75 89 VAL B O 1
ATOM 2093 N N . LEU B 1 90 ? -2.445 -24.328 -3.748 1 98.88 90 LEU B N 1
ATOM 2094 C CA . LEU B 1 90 ? -2.029 -23.672 -4.984 1 98.88 90 LEU B CA 1
ATOM 2095 C C . LEU B 1 90 ? -2.039 -24.656 -6.148 1 98.88 90 LEU B C 1
ATOM 2097 O O . LEU B 1 90 ? -2.502 -24.328 -7.242 1 98.88 90 LEU B O 1
ATOM 2101 N N . LEU B 1 91 ? -1.53 -25.844 -5.906 1 98.69 91 LEU B N 1
ATOM 2102 C CA . LEU B 1 91 ? -1.51 -26.859 -6.953 1 98.69 91 LEU B CA 1
ATOM 2103 C C . LEU B 1 91 ? -2.926 -27.25 -7.355 1 98.69 91 LEU B C 1
ATOM 2105 O O . LEU B 1 91 ? -3.217 -27.406 -8.547 1 98.69 91 LEU B O 1
ATOM 2109 N N . GLU B 1 92 ? -3.777 -27.406 -6.352 1 98.5 92 GLU B N 1
ATOM 2110 C CA . GLU B 1 92 ? -5.176 -27.719 -6.637 1 98.5 92 GLU B CA 1
ATOM 2111 C C . GLU B 1 92 ? -5.824 -26.609 -7.473 1 98.5 92 GLU B C 1
ATOM 2113 O O . GLU B 1 92 ? -6.562 -26.906 -8.422 1 98.5 92 GLU B O 1
ATOM 2118 N N . GLN B 1 93 ? -5.562 -25.391 -7.137 1 98.69 93 GLN B N 1
ATOM 2119 C CA . GLN B 1 93 ? -6.055 -24.234 -7.891 1 98.69 93 GLN B CA 1
ATOM 2120 C C . GLN B 1 93 ? -5.562 -24.266 -9.336 1 98.69 93 GLN B C 1
ATOM 2122 O O . GLN B 1 93 ? -6.34 -24.078 -10.266 1 98.69 93 GLN B O 1
ATOM 2127 N N . PHE B 1 94 ? -4.309 -24.547 -9.477 1 98.56 94 PHE B N 1
ATOM 2128 C CA . PHE B 1 94 ? -3.674 -24.594 -10.789 1 98.56 94 PHE B CA 1
ATOM 2129 C C . PHE B 1 94 ? -4.262 -25.719 -11.633 1 98.56 94 PHE B C 1
ATOM 2131 O O . PHE B 1 94 ? -4.598 -25.5 -12.805 1 98.56 94 PHE B O 1
ATOM 2138 N N . GLU B 1 95 ? -4.43 -26.812 -11.078 1 97.44 95 GLU B N 1
ATOM 2139 C CA . GLU B 1 95 ? -4.922 -28 -11.781 1 97.44 95 GLU B CA 1
ATOM 2140 C C . GLU B 1 95 ? -6.371 -27.812 -12.211 1 97.44 95 GLU B C 1
ATOM 2142 O O . GLU B 1 95 ? -6.809 -28.406 -13.203 1 97.44 95 GLU B O 1
ATOM 2147 N N . SER B 1 96 ? -7.066 -27.016 -11.531 1 97.62 96 SER B N 1
ATOM 2148 C CA . SER B 1 96 ? -8.469 -26.75 -11.859 1 97.62 96 SER B CA 1
ATOM 2149 C C . SER B 1 96 ? -8.594 -25.672 -12.93 1 97.62 96 SER B C 1
ATOM 2151 O O . SER B 1 96 ? -9.703 -25.312 -13.312 1 97.62 96 SER B O 1
ATOM 2153 N N . GLY B 1 97 ? -7.477 -25.047 -13.352 1 97.88 97 GLY B N 1
ATOM 2154 C CA . GLY B 1 97 ? -7.477 -24.031 -14.391 1 97.88 97 GLY B CA 1
ATOM 2155 C C . GLY B 1 97 ? -7.867 -22.656 -13.891 1 97.88 97 GLY B C 1
ATOM 2156 O O . GLY B 1 97 ? -8.188 -21.766 -14.68 1 97.88 97 GLY B O 1
ATOM 2157 N N . ARG B 1 98 ? -7.855 -22.516 -12.594 1 98.5 98 ARG B N 1
ATOM 2158 C CA . ARG B 1 98 ? -8.273 -21.234 -12 1 98.5 98 ARG B CA 1
ATOM 2159 C C . ARG B 1 98 ? -7.086 -20.297 -11.844 1 98.5 98 ARG B C 1
ATOM 2161 O O . ARG B 1 98 ? -5.938 -20.688 -12.047 1 98.5 98 ARG B O 1
ATOM 2168 N N . LEU B 1 99 ? -7.328 -19.078 -11.5 1 98.94 99 LEU B N 1
ATOM 2169 C CA . LEU B 1 99 ? -6.355 -18 -11.625 1 98.94 99 LEU B CA 1
ATOM 2170 C C . LEU B 1 99 ? -5.402 -18 -10.438 1 98.94 99 LEU B C 1
ATOM 2172 O O . LEU B 1 99 ? -5.805 -18.281 -9.305 1 98.94 99 LEU B O 1
ATOM 2176 N N . LEU B 1 100 ? -4.168 -17.672 -10.75 1 98.94 100 LEU B N 1
ATOM 2177 C CA . LEU B 1 100 ? -3.113 -17.516 -9.75 1 98.94 100 LEU B CA 1
ATOM 2178 C C . LEU B 1 100 ? -2.318 -16.25 -9.992 1 98.94 100 LEU B C 1
ATOM 2180 O O . LEU B 1 100 ? -2.08 -15.867 -11.141 1 98.94 100 LEU B O 1
ATOM 2184 N N . GLY B 1 101 ? -1.916 -15.594 -8.93 1 99 101 GLY B N 1
ATOM 2185 C CA . GLY B 1 101 ? -1.064 -14.422 -9.008 1 99 101 GLY B CA 1
ATOM 2186 C C . GLY B 1 101 ? 0.02 -14.398 -7.949 1 99 101 GLY B C 1
ATOM 2187 O O . GLY B 1 101 ? -0.209 -14.805 -6.809 1 99 101 GLY B O 1
ATOM 2188 N N . ALA B 1 102 ? 1.2 -13.992 -8.266 1 99 102 ALA B N 1
ATOM 2189 C CA . ALA B 1 102 ? 2.32 -13.797 -7.348 1 99 102 ALA B CA 1
ATOM 2190 C C . ALA B 1 102 ? 3.18 -12.609 -7.773 1 99 102 ALA B C 1
ATOM 2192 O O . ALA B 1 102 ? 3.369 -12.375 -8.969 1 99 102 ALA B O 1
ATOM 2193 N N . VAL B 1 103 ? 3.75 -11.898 -6.832 1 98.94 103 VAL B N 1
ATOM 2194 C CA . VAL B 1 103 ? 4.484 -10.68 -7.172 1 98.94 103 VAL B CA 1
ATOM 2195 C C . VAL B 1 103 ? 5.797 -10.641 -6.398 1 98.94 103 VAL B C 1
ATOM 2197 O O . VAL B 1 103 ? 5.898 -11.188 -5.297 1 98.94 103 VAL B O 1
ATOM 2200 N N . CYS B 1 104 ? 6.816 -9.945 -7.008 1 98.88 104 CYS B N 1
ATOM 2201 C CA . CYS B 1 104 ? 8.109 -9.719 -6.367 1 98.88 104 CYS B CA 1
ATOM 2202 C C . CYS B 1 104 ? 8.836 -11.039 -6.141 1 98.88 104 CYS B C 1
ATOM 2204 O O . CYS B 1 104 ? 9.133 -11.766 -7.094 1 98.88 104 CYS B O 1
ATOM 2206 N N . ALA B 1 105 ? 9.102 -11.492 -4.934 1 98.94 105 ALA B N 1
ATOM 2207 C CA . ALA B 1 105 ? 9.812 -12.734 -4.648 1 98.94 105 ALA B CA 1
ATOM 2208 C C . ALA B 1 105 ? 8.883 -13.938 -4.73 1 98.94 105 ALA B C 1
ATOM 2210 O O . ALA B 1 105 ? 9.336 -15.07 -4.898 1 98.94 105 ALA B O 1
ATOM 2211 N N . ALA B 1 106 ? 7.621 -13.773 -4.719 1 98.94 106 ALA B N 1
ATOM 2212 C CA . ALA B 1 106 ? 6.641 -14.828 -4.492 1 98.94 106 ALA B CA 1
ATOM 2213 C C . ALA B 1 106 ? 6.578 -15.781 -5.684 1 98.94 106 ALA B C 1
ATOM 2215 O O . ALA B 1 106 ? 6.262 -16.969 -5.527 1 98.94 106 ALA B O 1
ATOM 2216 N N . PRO B 1 107 ? 6.859 -15.336 -6.93 1 98.94 107 PRO B N 1
ATOM 2217 C CA . PRO B 1 107 ? 6.848 -16.266 -8.062 1 98.94 107 PRO B CA 1
ATOM 2218 C C . PRO B 1 107 ? 7.773 -17.453 -7.852 1 98.94 107 PRO B C 1
ATOM 2220 O O . PRO B 1 107 ? 7.598 -18.5 -8.484 1 98.94 107 PRO B O 1
ATOM 2223 N N . LEU B 1 108 ? 8.766 -17.344 -6.949 1 98.94 108 LEU B N 1
ATOM 2224 C CA . LEU B 1 108 ? 9.625 -18.484 -6.664 1 98.94 108 LEU B CA 1
ATOM 2225 C C . LEU B 1 108 ? 8.805 -19.656 -6.137 1 98.94 108 LEU B C 1
ATOM 2227 O O . LEU B 1 108 ? 9.164 -20.812 -6.359 1 98.94 108 LEU B O 1
ATOM 2231 N N . VAL B 1 109 ? 7.668 -19.406 -5.41 1 98.94 109 VAL B N 1
ATOM 2232 C CA . VAL B 1 109 ? 6.805 -20.469 -4.879 1 98.94 109 VAL B CA 1
ATOM 2233 C C . VAL B 1 109 ? 6.176 -21.25 -6.031 1 98.94 109 VAL B C 1
ATOM 2235 O O . VAL B 1 109 ? 6.223 -22.469 -6.051 1 98.94 109 VAL B O 1
ATOM 2238 N N . PHE B 1 110 ? 5.59 -20.469 -7.039 1 98.94 110 PHE B N 1
ATOM 2239 C CA . PHE B 1 110 ? 4.984 -21.094 -8.203 1 98.94 110 PHE B CA 1
ATOM 2240 C C . PHE B 1 110 ? 6.012 -21.938 -8.961 1 98.94 110 PHE B C 1
ATOM 2242 O O . PHE B 1 110 ? 5.699 -23.031 -9.43 1 98.94 110 PHE B O 1
ATOM 2249 N N . ALA B 1 111 ? 7.223 -21.391 -9.07 1 98.88 111 ALA B N 1
ATOM 2250 C CA . ALA B 1 111 ? 8.281 -22.125 -9.766 1 98.88 111 ALA B CA 1
ATOM 2251 C C . ALA B 1 111 ? 8.625 -23.422 -9.039 1 98.88 111 ALA B C 1
ATOM 2253 O O . ALA B 1 111 ? 8.758 -24.469 -9.656 1 98.88 111 ALA B O 1
ATOM 2254 N N . SER B 1 112 ? 8.742 -23.375 -7.762 1 98.75 112 SER B N 1
ATOM 2255 C CA . SER B 1 112 ? 9.211 -24.5 -6.941 1 98.75 112 SER B CA 1
ATOM 2256 C C . SER B 1 112 ? 8.234 -25.672 -6.996 1 98.75 112 SER B C 1
ATOM 2258 O O . SER B 1 112 ? 8.641 -26.828 -6.852 1 98.75 112 SER B O 1
ATOM 2260 N N . ILE B 1 113 ? 6.973 -25.406 -7.285 1 98.56 113 ILE B N 1
ATOM 2261 C CA . ILE B 1 113 ? 5.996 -26.5 -7.238 1 98.56 113 ILE B CA 1
ATOM 2262 C C . ILE B 1 113 ? 5.531 -26.828 -8.648 1 98.56 113 ILE B C 1
ATOM 2264 O O . ILE B 1 113 ? 4.539 -27.547 -8.828 1 98.56 113 ILE B O 1
ATOM 2268 N N . GLY B 1 114 ? 6.184 -26.188 -9.609 1 98.62 114 GLY B N 1
ATOM 2269 C CA . GLY B 1 114 ? 6.031 -26.625 -10.984 1 98.62 114 GLY B CA 1
ATOM 2270 C C . GLY B 1 114 ? 4.953 -25.875 -11.742 1 98.62 114 GLY B C 1
ATOM 2271 O O . GLY B 1 114 ? 4.703 -26.156 -12.922 1 98.62 114 GLY B O 1
ATOM 2272 N N . ILE B 1 115 ? 4.34 -24.906 -11.148 1 98.81 115 ILE B N 1
ATOM 2273 C CA . ILE B 1 115 ? 3.26 -24.156 -11.773 1 98.81 115 ILE B CA 1
ATOM 2274 C C . ILE B 1 115 ? 3.811 -23.328 -12.938 1 98.81 115 ILE B C 1
ATOM 2276 O O . ILE B 1 115 ? 3.123 -23.125 -13.945 1 98.81 115 ILE B O 1
ATOM 2280 N N . LEU B 1 116 ? 5.074 -22.969 -12.906 1 98.88 116 LEU B N 1
ATOM 2281 C CA . LEU B 1 116 ? 5.648 -22.109 -13.922 1 98.88 116 LEU B CA 1
ATOM 2282 C C . LEU B 1 116 ? 6.441 -22.922 -14.945 1 98.88 116 LEU B C 1
ATOM 2284 O O . LEU B 1 116 ? 7.16 -22.344 -15.773 1 98.88 116 LEU B O 1
ATOM 2288 N N . ASN B 1 117 ? 6.352 -24.281 -14.875 1 98.56 117 ASN B N 1
ATOM 2289 C CA . ASN B 1 117 ? 7.086 -25.094 -15.836 1 98.56 117 ASN B CA 1
ATOM 2290 C C . ASN B 1 117 ? 6.719 -24.734 -17.266 1 98.56 117 ASN B C 1
ATOM 2292 O O . ASN B 1 117 ? 5.566 -24.875 -17.672 1 98.56 117 ASN B O 1
ATOM 2296 N N . GLY B 1 118 ? 7.715 -24.234 -18 1 98.25 118 GLY B N 1
ATOM 2297 C CA . GLY B 1 118 ? 7.523 -23.922 -19.406 1 98.25 118 GLY B CA 1
ATOM 2298 C C . GLY B 1 118 ? 6.75 -22.641 -19.641 1 98.25 118 GLY B C 1
ATOM 2299 O O . GLY B 1 118 ? 6.273 -22.391 -20.75 1 98.25 118 GLY B O 1
ATOM 2300 N N . LYS B 1 119 ? 6.613 -21.844 -18.641 1 98.75 119 LYS B N 1
ATOM 2301 C CA . LYS B 1 119 ? 5.828 -20.609 -18.75 1 98.75 119 LYS B CA 1
ATOM 2302 C C . LYS B 1 119 ? 6.715 -19.375 -18.672 1 98.75 119 LYS B C 1
ATOM 2304 O O . LYS B 1 119 ? 7.805 -19.422 -18.094 1 98.75 119 LYS B O 1
ATOM 2309 N N . LYS B 1 120 ? 6.238 -18.328 -19.281 1 98.94 120 LYS B N 1
ATOM 2310 C CA . LYS B 1 120 ? 6.832 -17.016 -19.062 1 98.94 120 LYS B CA 1
ATOM 2311 C C . LYS B 1 120 ? 6.414 -16.438 -17.719 1 98.94 120 LYS B C 1
ATOM 2313 O O . LYS B 1 120 ? 5.27 -16.609 -17.297 1 98.94 120 LYS B O 1
ATOM 2318 N N . ALA B 1 121 ? 7.328 -15.844 -17.031 1 98.94 121 ALA B N 1
ATOM 2319 C CA . ALA B 1 121 ? 7.055 -15.25 -15.734 1 98.94 121 ALA B CA 1
ATOM 2320 C C . ALA B 1 121 ? 8 -14.078 -15.453 1 98.94 121 ALA B C 1
ATOM 2322 O O . ALA B 1 121 ? 9.016 -13.922 -16.141 1 98.94 121 ALA B O 1
ATOM 2323 N N . THR B 1 122 ? 7.652 -13.195 -14.617 1 98.94 122 THR B N 1
ATOM 2324 C CA . THR B 1 122 ? 8.562 -12.203 -14.062 1 98.94 122 THR B CA 1
ATOM 2325 C C . THR B 1 122 ? 8.688 -12.367 -12.555 1 98.94 122 THR B C 1
ATOM 2327 O O . THR B 1 122 ? 7.891 -13.07 -11.93 1 98.94 122 THR B O 1
ATOM 2330 N N . ILE B 1 123 ? 9.664 -11.914 -11.984 1 98.94 123 ILE B N 1
ATOM 2331 C CA . ILE B 1 123 ? 10.031 -11.945 -10.578 1 98.94 123 ILE B CA 1
ATOM 2332 C C . ILE B 1 123 ? 10.859 -10.703 -10.234 1 98.94 123 ILE B C 1
ATOM 2334 O O . ILE B 1 123 ? 11.281 -9.969 -11.125 1 98.94 123 ILE B O 1
ATOM 2338 N N . TYR B 1 124 ? 10.992 -10.422 -9.023 1 98.94 124 TYR B N 1
ATOM 2339 C CA . TYR B 1 124 ? 11.812 -9.281 -8.641 1 98.94 124 TYR B CA 1
ATOM 2340 C C . TYR B 1 124 ? 13.195 -9.359 -9.281 1 98.94 124 TYR B C 1
ATOM 2342 O O . TYR B 1 124 ? 13.828 -10.422 -9.266 1 98.94 124 TYR B O 1
ATOM 2350 N N . PRO B 1 125 ? 13.703 -8.195 -9.844 1 98.75 125 PRO B N 1
ATOM 2351 C CA . PRO B 1 125 ? 15.016 -8.219 -10.484 1 98.75 125 PRO B CA 1
ATOM 2352 C C . PRO B 1 125 ? 16.109 -8.766 -9.578 1 98.75 125 PRO B C 1
ATOM 2354 O O . PRO B 1 125 ? 16.203 -8.383 -8.406 1 98.75 125 PRO B O 1
ATOM 2357 N N . GLY B 1 126 ? 16.922 -9.656 -10.148 1 98.56 126 GLY B N 1
ATOM 2358 C CA . GLY B 1 126 ? 18 -10.273 -9.383 1 98.56 126 GLY B CA 1
ATOM 2359 C C . GLY B 1 126 ? 17.641 -11.648 -8.859 1 98.56 126 GLY B C 1
ATOM 2360 O O . GLY B 1 126 ? 18.531 -12.391 -8.422 1 98.56 126 GLY B O 1
ATOM 2361 N N . MET B 1 127 ? 16.344 -12.047 -8.914 1 98.81 127 MET B N 1
ATOM 2362 C CA . MET B 1 127 ? 15.914 -13.32 -8.359 1 98.81 127 MET B CA 1
ATOM 2363 C C . MET B 1 127 ? 15.57 -14.312 -9.469 1 98.81 127 MET B C 1
ATOM 2365 O O . MET B 1 127 ? 14.922 -15.328 -9.219 1 98.81 127 MET B O 1
ATOM 2369 N N . GLU B 1 128 ? 15.992 -14.031 -10.633 1 98.75 128 GLU B N 1
ATOM 2370 C CA . GLU B 1 128 ? 15.609 -14.828 -11.789 1 98.75 128 GLU B CA 1
ATOM 2371 C C . GLU B 1 128 ? 16.078 -16.266 -11.648 1 98.75 128 GLU B C 1
ATOM 2373 O O . GLU B 1 128 ? 15.469 -17.188 -12.188 1 98.75 128 GLU B O 1
ATOM 2378 N N . ALA B 1 129 ? 17.109 -16.5 -10.859 1 98.5 129 ALA B N 1
ATOM 2379 C CA . ALA B 1 129 ? 17.672 -17.844 -10.672 1 98.5 129 ALA B CA 1
ATOM 2380 C C . ALA B 1 129 ? 16.656 -18.75 -9.977 1 98.5 129 ALA B C 1
ATOM 2382 O O . ALA B 1 129 ? 16.766 -19.984 -10.047 1 98.5 129 ALA B O 1
ATOM 2383 N N . TYR B 1 130 ? 15.648 -18.172 -9.312 1 98.69 130 TYR B N 1
ATOM 2384 C CA . TYR B 1 130 ? 14.633 -18.953 -8.609 1 98.69 130 TYR B CA 1
ATOM 2385 C C . TYR B 1 130 ? 13.555 -19.438 -9.57 1 98.69 130 TYR B C 1
ATOM 2387 O O . TYR B 1 130 ? 12.734 -20.281 -9.211 1 98.69 130 TYR B O 1
ATOM 2395 N N . LEU B 1 131 ? 13.492 -18.859 -10.742 1 98.69 131 LEU B N 1
ATOM 2396 C CA . LEU B 1 131 ? 12.586 -19.344 -11.773 1 98.69 131 LEU B CA 1
ATOM 2397 C C . LEU B 1 131 ? 13.164 -20.578 -12.477 1 98.69 131 LEU B C 1
ATOM 2399 O O . LEU B 1 131 ? 13.633 -20.484 -13.609 1 98.69 131 LEU B O 1
ATOM 2403 N N . ILE B 1 132 ? 12.914 -21.75 -11.914 1 98.25 132 ILE B N 1
ATOM 2404 C CA . ILE B 1 132 ? 13.586 -22.984 -12.289 1 98.25 132 ILE B CA 1
ATOM 2405 C C . ILE B 1 132 ? 12.656 -23.828 -13.156 1 98.25 132 ILE B C 1
ATOM 2407 O O . ILE B 1 132 ? 11.547 -23.406 -13.477 1 98.25 132 ILE B O 1
ATOM 2411 N N . ASN B 1 133 ? 13.109 -24.922 -13.617 1 96.62 133 ASN B N 1
ATOM 2412 C CA . ASN B 1 133 ? 12.375 -25.969 -14.305 1 96.62 133 ASN B CA 1
ATOM 2413 C C . ASN B 1 133 ? 11.695 -25.438 -15.562 1 96.62 133 ASN B C 1
ATOM 2415 O O . ASN B 1 133 ? 10.539 -25.766 -15.836 1 96.62 133 ASN B O 1
ATOM 2419 N N . GLY B 1 134 ? 12.359 -24.516 -16.297 1 97.25 134 GLY B N 1
ATOM 2420 C CA . GLY B 1 134 ? 11.906 -24.078 -17.594 1 97.25 134 GLY B CA 1
ATOM 2421 C C . GLY B 1 134 ? 11.086 -22.797 -17.547 1 97.25 134 GLY B C 1
ATOM 2422 O O . GLY B 1 134 ? 10.617 -22.312 -18.578 1 97.25 134 GLY B O 1
ATOM 2423 N N . ALA B 1 135 ? 10.82 -22.312 -16.328 1 98.62 135 ALA B N 1
ATOM 2424 C CA . ALA B 1 135 ? 10.219 -20.984 -16.25 1 98.62 135 ALA B CA 1
ATOM 2425 C C . ALA B 1 135 ? 11.086 -19.953 -16.953 1 98.62 135 ALA B C 1
ATOM 2427 O O . ALA B 1 135 ? 12.312 -19.938 -16.781 1 98.62 135 ALA B O 1
ATOM 2428 N N . GLU B 1 136 ? 10.516 -19.094 -17.781 1 98.62 136 GLU B N 1
ATOM 2429 C CA . GLU B 1 136 ? 11.258 -18.141 -18.594 1 98.62 136 GLU B CA 1
ATOM 2430 C C . GLU B 1 136 ? 11.109 -16.719 -18.031 1 98.62 136 GLU B C 1
ATOM 2432 O O . GLU B 1 136 ? 10.055 -16.094 -18.188 1 98.62 136 GLU B O 1
ATOM 2437 N N . PRO B 1 137 ? 12.156 -16.266 -17.422 1 98.75 137 PRO B N 1
ATOM 2438 C CA . PRO B 1 137 ? 12.078 -14.891 -16.953 1 98.75 137 PRO B CA 1
ATOM 2439 C C . PRO B 1 137 ? 11.992 -13.875 -18.094 1 98.75 137 PRO B C 1
ATOM 2441 O O . PRO B 1 137 ? 12.797 -13.93 -19.031 1 98.75 137 PRO B O 1
ATOM 2444 N N . THR B 1 138 ? 11.039 -12.945 -18.016 1 98.75 138 THR B N 1
ATOM 2445 C CA . THR B 1 138 ? 10.844 -12 -19.109 1 98.75 138 THR B CA 1
ATOM 2446 C C . THR B 1 138 ? 11.344 -10.617 -18.719 1 98.75 138 THR B C 1
ATOM 2448 O O . THR B 1 138 ? 11.602 -9.773 -19.594 1 98.75 138 THR B O 1
ATOM 2451 N N . GLY B 1 139 ? 11.336 -10.312 -17.469 1 98 139 GLY B N 1
ATOM 2452 C CA . GLY B 1 139 ? 11.734 -8.992 -17 1 98 139 GLY B CA 1
ATOM 2453 C C . GLY B 1 139 ? 10.625 -7.961 -17.109 1 98 139 GLY B C 1
ATOM 2454 O O . GLY B 1 139 ? 10.812 -6.793 -16.766 1 98 139 GLY B O 1
ATOM 2455 N N . ALA B 1 140 ? 9.414 -8.375 -17.531 1 98.56 140 ALA B N 1
ATOM 2456 C CA . ALA B 1 140 ? 8.273 -7.469 -17.609 1 98.56 140 ALA B CA 1
ATOM 2457 C C . ALA B 1 140 ? 7.82 -7.035 -16.219 1 98.56 140 ALA B C 1
ATOM 2459 O O . ALA B 1 140 ? 8.102 -7.711 -15.234 1 98.56 140 ALA B O 1
ATOM 2460 N N . LEU B 1 141 ? 7.223 -5.902 -16.141 1 98.75 141 LEU B N 1
ATOM 2461 C CA . LEU B 1 141 ? 6.648 -5.488 -14.859 1 98.75 141 LEU B CA 1
ATOM 2462 C C . LEU B 1 141 ? 5.527 -6.43 -14.43 1 98.75 141 LEU B C 1
ATOM 2464 O O . LEU B 1 141 ? 5.375 -6.727 -13.242 1 98.75 141 LEU B O 1
ATOM 2468 N N . VAL B 1 142 ? 4.715 -6.77 -15.398 1 98.88 142 VAL B N 1
ATOM 2469 C CA . VAL B 1 142 ? 3.643 -7.75 -15.242 1 98.88 142 VAL B CA 1
ATOM 2470 C C . VAL B 1 142 ? 3.701 -8.766 -16.375 1 98.88 142 VAL B C 1
ATOM 2472 O O . VAL B 1 142 ? 3.82 -8.398 -17.547 1 98.88 142 VAL B O 1
ATOM 2475 N N . GLN B 1 143 ? 3.693 -10.039 -16.062 1 98.94 143 GLN B N 1
ATOM 2476 C CA . GLN B 1 143 ? 3.705 -11.094 -17.062 1 98.94 143 GLN B CA 1
ATOM 2477 C C . GLN B 1 143 ? 2.512 -12.031 -16.891 1 98.94 143 GLN B C 1
ATOM 2479 O O . GLN B 1 143 ? 2.295 -12.57 -15.797 1 98.94 143 GLN B O 1
ATOM 2484 N N . VAL B 1 144 ? 1.679 -12.133 -17.891 1 98.94 144 VAL B N 1
ATOM 2485 C CA . VAL B 1 144 ? 0.565 -13.078 -17.922 1 98.94 144 VAL B CA 1
ATOM 2486 C C . VAL B 1 144 ? 0.926 -14.266 -18.812 1 98.94 144 VAL B C 1
ATOM 2488 O O . VAL B 1 144 ? 1.377 -14.086 -19.953 1 98.94 144 VAL B O 1
ATOM 2491 N N . ASP B 1 145 ? 0.801 -15.445 -18.297 1 98.88 145 ASP B N 1
ATOM 2492 C CA . ASP B 1 145 ? 0.889 -16.672 -19.078 1 98.88 145 ASP B CA 1
ATOM 2493 C C . ASP B 1 145 ? -0.251 -17.625 -18.734 1 98.88 145 ASP B C 1
ATOM 2495 O O . ASP B 1 145 ? -0.199 -18.312 -17.703 1 98.88 145 ASP B O 1
ATOM 2499 N N . GLU B 1 146 ? -1.317 -17.656 -19.594 1 97.69 146 GLU B N 1
ATOM 2500 C CA . GLU B 1 146 ? -2.549 -18.391 -19.344 1 97.69 146 GLU B CA 1
ATOM 2501 C C . GLU B 1 146 ? -3.217 -17.938 -18.062 1 97.69 146 GLU B C 1
ATOM 2503 O O . GLU B 1 146 ? -3.494 -16.75 -17.875 1 97.69 146 GLU B O 1
ATOM 2508 N N . ASN B 1 147 ? -3.334 -18.812 -17.078 1 98.44 147 ASN B N 1
ATOM 2509 C CA . ASN B 1 147 ? -4.074 -18.469 -15.867 1 98.44 147 ASN B CA 1
ATOM 2510 C C . ASN B 1 147 ? -3.141 -18.031 -14.75 1 98.44 147 ASN B C 1
ATOM 2512 O O . ASN B 1 147 ? -3.551 -17.938 -13.586 1 98.44 147 ASN B O 1
ATOM 2516 N N . VAL B 1 148 ? -1.864 -17.719 -15.062 1 98.94 148 VAL B N 1
ATOM 2517 C CA . VAL B 1 148 ? -0.881 -17.328 -14.062 1 98.94 148 VAL B CA 1
ATOM 2518 C C . VAL B 1 148 ? -0.382 -15.914 -14.359 1 98.94 148 VA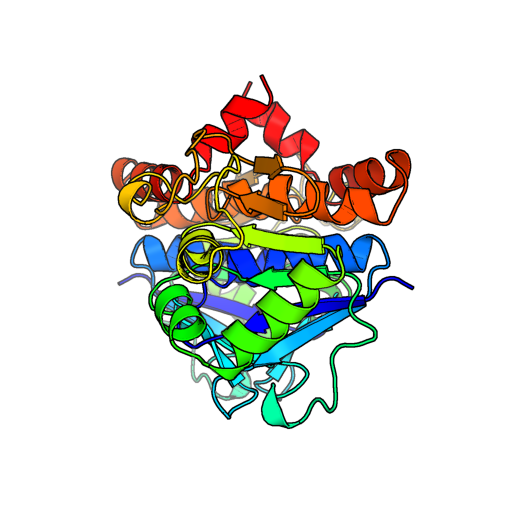L B C 1
ATOM 2520 O O . VAL B 1 148 ? 0.071 -15.633 -15.477 1 98.94 148 VAL B O 1
ATOM 2523 N N . THR B 1 149 ? -0.521 -15.008 -13.406 1 98.94 149 THR B N 1
ATOM 2524 C CA . THR B 1 149 ? -0.025 -13.641 -13.5 1 98.94 149 THR B CA 1
ATOM 2525 C C . THR B 1 149 ? 1.08 -13.391 -12.477 1 98.94 149 THR B C 1
ATOM 2527 O O . THR B 1 149 ? 0.909 -13.68 -11.289 1 98.94 149 THR B O 1
ATOM 2530 N N . THR B 1 150 ? 2.227 -12.977 -12.898 1 99 150 THR B N 1
ATOM 2531 C CA . THR B 1 150 ? 3.324 -12.625 -12.008 1 99 150 THR B CA 1
ATOM 2532 C C . THR B 1 150 ? 3.686 -11.148 -12.141 1 99 150 THR B C 1
ATOM 2534 O O . THR B 1 150 ? 3.539 -10.57 -13.219 1 99 150 THR B O 1
ATOM 2537 N N . GLY B 1 151 ? 4.031 -10.469 -11.078 1 98.94 151 GLY B N 1
ATOM 2538 C CA . GLY B 1 151 ? 4.508 -9.102 -11.023 1 98.94 151 GLY B CA 1
ATOM 2539 C C . GLY B 1 151 ? 5.93 -8.984 -10.516 1 98.94 151 GLY B C 1
ATOM 2540 O O . GLY B 1 151 ? 6.387 -9.82 -9.734 1 98.94 151 GLY B O 1
ATOM 2541 N N . ALA B 1 152 ? 6.621 -7.891 -10.773 1 98.81 152 ALA B N 1
ATOM 2542 C CA . ALA B 1 152 ? 8.078 -7.855 -10.656 1 98.81 152 ALA B CA 1
ATOM 2543 C C . ALA B 1 152 ? 8.5 -7.312 -9.297 1 98.81 152 ALA B C 1
ATOM 2545 O O . ALA B 1 152 ? 9.625 -7.566 -8.844 1 98.81 152 ALA B O 1
ATOM 2546 N N . GLY B 1 153 ? 7.594 -6.406 -8.703 1 98.62 153 GLY B N 1
ATOM 2547 C CA . GLY B 1 153 ? 8.109 -5.816 -7.477 1 98.62 153 GLY B CA 1
ATOM 2548 C C . GLY B 1 153 ? 7.113 -4.914 -6.781 1 98.62 153 GLY B C 1
ATOM 2549 O O . GLY B 1 153 ? 5.93 -4.898 -7.133 1 98.62 153 GLY B O 1
ATOM 2550 N N . PRO B 1 154 ? 7.598 -4.148 -5.734 1 98.75 154 PRO B N 1
ATOM 2551 C CA . PRO B 1 154 ? 6.711 -3.465 -4.789 1 98.75 154 PRO B CA 1
ATOM 2552 C C . PRO B 1 154 ? 5.809 -2.436 -5.465 1 98.75 154 PRO B C 1
ATOM 2554 O O . PRO B 1 154 ? 4.609 -2.379 -5.18 1 98.75 154 PRO B O 1
ATOM 2557 N N . VAL B 1 155 ? 6.453 -1.594 -6.367 1 98.56 155 VAL B N 1
ATOM 2558 C CA . VAL B 1 155 ? 5.613 -0.593 -7.02 1 98.56 155 VAL B CA 1
ATOM 2559 C C . VAL B 1 155 ? 4.953 -1.196 -8.258 1 98.56 155 VAL B C 1
ATOM 2561 O O . VAL B 1 155 ? 3.82 -0.852 -8.594 1 98.56 155 VAL B O 1
ATOM 2564 N N . ALA B 1 156 ? 5.551 -2.17 -8.852 1 98.25 156 ALA B N 1
ATOM 2565 C CA . ALA B 1 156 ? 4.973 -2.883 -9.992 1 98.25 156 ALA B CA 1
ATOM 2566 C C . ALA B 1 156 ? 3.713 -3.641 -9.586 1 98.25 156 ALA B C 1
ATOM 2568 O O . ALA B 1 156 ? 2.947 -4.094 -10.438 1 98.25 156 ALA B O 1
ATOM 2569 N N . VAL B 1 157 ? 3.455 -3.709 -8.258 1 98.81 157 VAL B N 1
ATOM 2570 C CA . VAL B 1 157 ? 2.252 -4.355 -7.742 1 98.81 157 VAL B CA 1
ATOM 2571 C C . VAL B 1 157 ? 1.014 -3.6 -8.219 1 98.81 157 VAL B C 1
ATOM 2573 O O . VAL B 1 157 ? -0.077 -4.168 -8.297 1 98.81 157 VAL B O 1
ATOM 2576 N N . LEU B 1 158 ? 1.145 -2.275 -8.609 1 98.81 158 LEU B N 1
ATOM 2577 C CA . LEU B 1 158 ? -0.003 -1.499 -9.07 1 98.81 158 LEU B CA 1
ATOM 2578 C C . LEU B 1 158 ? -0.476 -1.979 -10.438 1 98.81 158 LEU B C 1
ATOM 2580 O O . LEU B 1 158 ? -1.595 -2.48 -10.57 1 98.81 158 LEU B O 1
ATOM 2584 N N . PRO B 1 159 ? 0.394 -1.936 -11.477 1 98.81 159 PRO B N 1
ATOM 2585 C CA . PRO B 1 159 ? -0.087 -2.496 -12.734 1 98.81 159 PRO B CA 1
ATOM 2586 C C . PRO B 1 159 ? -0.457 -3.973 -12.625 1 98.81 159 PRO B C 1
ATOM 2588 O O . PRO B 1 159 ? -1.38 -4.438 -13.305 1 98.81 159 PRO B O 1
ATOM 2591 N N . TYR B 1 160 ? 0.207 -4.73 -11.797 1 98.94 160 TYR B N 1
ATOM 2592 C CA . TYR B 1 160 ? -0.123 -6.121 -11.5 1 98.94 160 TYR B CA 1
ATOM 2593 C C . TYR B 1 160 ? -1.549 -6.242 -10.977 1 98.94 160 TYR B C 1
ATOM 2595 O O . TYR B 1 160 ? -2.342 -7.027 -11.5 1 98.94 160 TYR B O 1
ATOM 2603 N N . ALA B 1 161 ? -1.932 -5.453 -9.992 1 98.94 161 ALA B N 1
ATOM 2604 C CA . ALA B 1 161 ? -3.25 -5.523 -9.375 1 98.94 161 ALA B CA 1
ATOM 2605 C C . ALA B 1 161 ? -4.344 -5.117 -10.352 1 98.94 161 ALA B C 1
ATOM 2607 O O . ALA B 1 161 ? -5.434 -5.691 -10.352 1 98.94 161 ALA B O 1
ATOM 2608 N N . TYR B 1 162 ? -4.055 -4.109 -11.195 1 98.94 162 TYR B N 1
ATOM 2609 C CA . TYR B 1 162 ? -5.027 -3.729 -12.211 1 98.94 162 TYR B CA 1
ATOM 2610 C C . TYR B 1 162 ? -5.219 -4.844 -13.234 1 98.94 162 TYR B C 1
ATOM 2612 O O . TYR B 1 162 ? -6.332 -5.074 -13.711 1 98.94 162 TYR B O 1
ATOM 2620 N N . GLN B 1 163 ? -4.121 -5.516 -13.594 1 98.94 163 GLN B N 1
ATOM 2621 C CA . GLN B 1 163 ? -4.23 -6.688 -14.445 1 98.94 163 GLN B CA 1
ATOM 2622 C C . GLN B 1 163 ? -5.09 -7.766 -13.797 1 98.94 163 GLN B C 1
ATOM 2624 O O . GLN B 1 163 ? -5.938 -8.375 -14.453 1 98.94 163 GLN B O 1
ATOM 2629 N N . LEU B 1 164 ? -4.906 -8.008 -12.508 1 98.94 164 LEU B N 1
ATOM 2630 C CA . LEU B 1 164 ? -5.727 -8.984 -11.797 1 98.94 164 LEU B CA 1
ATOM 2631 C C . LEU B 1 164 ? -7.199 -8.586 -11.852 1 98.94 164 LEU B C 1
ATOM 2633 O O . LEU B 1 164 ? -8.062 -9.438 -12.07 1 98.94 164 LEU B O 1
ATOM 2637 N N . LEU B 1 165 ? -7.492 -7.32 -11.633 1 98.94 165 LEU B N 1
ATOM 2638 C CA . LEU B 1 165 ? -8.867 -6.824 -11.633 1 98.94 165 LEU B CA 1
ATOM 2639 C C . LEU B 1 165 ? -9.523 -7.047 -12.984 1 98.94 165 LEU B C 1
ATOM 2641 O O . LEU B 1 165 ? -10.727 -7.324 -13.062 1 98.94 165 LEU B O 1
ATOM 2645 N N . SER B 1 166 ? -8.758 -6.98 -14.039 1 98.88 166 SER B N 1
ATOM 2646 C CA . SER B 1 166 ? -9.281 -7.047 -15.398 1 98.88 166 SER B CA 1
ATOM 2647 C C . SER B 1 166 ? -9.875 -8.422 -15.695 1 98.88 166 SER B C 1
ATOM 2649 O O . SER B 1 166 ? -10.633 -8.586 -16.656 1 98.88 166 SER B O 1
ATOM 2651 N N . TYR B 1 167 ? -9.594 -9.453 -14.875 1 98.88 167 TYR B N 1
ATOM 2652 C CA . TYR B 1 167 ? -10.195 -10.766 -15.055 1 98.88 167 TYR B CA 1
ATOM 2653 C C . TYR B 1 167 ? -11.664 -10.766 -14.641 1 98.88 167 TYR B C 1
ATOM 2655 O O . TYR B 1 167 ? -12.422 -11.656 -15.023 1 98.88 167 TYR B O 1
ATOM 2663 N N . PHE B 1 168 ? -12.086 -9.75 -13.883 1 98.81 168 PHE B N 1
ATOM 2664 C CA . PHE B 1 168 ? -13.359 -9.898 -13.195 1 98.81 168 PHE B CA 1
ATOM 2665 C C . PHE B 1 168 ? -14.328 -8.797 -13.594 1 98.81 168 PHE B C 1
ATOM 2667 O O . PHE B 1 168 ? -15.539 -8.906 -13.375 1 98.81 168 PHE B O 1
ATOM 2674 N N . VAL B 1 169 ? -13.758 -7.688 -14.156 1 98.75 169 VAL B N 1
ATOM 2675 C CA . VAL B 1 169 ? -14.609 -6.57 -14.539 1 98.75 169 VAL B CA 1
ATOM 2676 C C . VAL B 1 169 ? -14.227 -6.074 -15.93 1 98.75 169 VAL B C 1
ATOM 2678 O O . VAL B 1 169 ? -13.109 -6.312 -16.391 1 98.75 169 VAL B O 1
ATOM 2681 N N . PRO B 1 170 ? -15.133 -5.398 -16.625 1 98.62 170 PRO B N 1
ATOM 2682 C CA . PRO B 1 170 ? -14.789 -4.875 -17.953 1 98.62 170 PRO B CA 1
ATOM 2683 C C . PRO B 1 170 ? -13.703 -3.801 -17.906 1 98.62 170 PRO B C 1
ATOM 2685 O O . PRO B 1 170 ? -13.492 -3.184 -16.859 1 98.62 170 PRO B O 1
ATOM 2688 N N . ALA B 1 171 ? -13.125 -3.574 -19.016 1 98.62 171 ALA B N 1
ATOM 2689 C CA . ALA B 1 171 ? -12.023 -2.619 -19.141 1 98.62 171 ALA B CA 1
ATOM 2690 C C . ALA B 1 171 ? -12.445 -1.234 -18.656 1 98.62 171 ALA B C 1
ATOM 2692 O O . ALA B 1 171 ? -11.641 -0.508 -18.078 1 98.62 171 ALA B O 1
ATOM 2693 N N . SER B 1 172 ? -13.648 -0.86 -18.859 1 98.69 172 SER B N 1
ATOM 2694 C CA . SER B 1 172 ? -14.141 0.455 -18.453 1 98.69 172 SER B CA 1
ATOM 2695 C C . SER B 1 172 ? -14.117 0.613 -16.938 1 98.69 172 SER B C 1
ATOM 2697 O O . SER B 1 172 ? -13.82 1.694 -16.422 1 98.69 172 SER B O 1
ATOM 2699 N N . GLU B 1 173 ? -14.461 -0.468 -16.219 1 98.69 173 GLU B N 1
ATOM 2700 C CA . GLU B 1 173 ? -14.438 -0.431 -14.75 1 98.69 173 GLU B CA 1
ATOM 2701 C C . GLU B 1 173 ? -13.016 -0.391 -14.219 1 98.69 173 GLU B C 1
ATOM 2703 O O . GLU B 1 173 ? -12.734 0.289 -13.227 1 98.69 173 GLU B O 1
ATOM 2708 N N . VAL B 1 174 ? -12.109 -1.114 -14.891 1 98.88 174 VAL B N 1
ATOM 2709 C CA . VAL B 1 174 ? -10.703 -1.052 -14.516 1 98.88 174 VAL B CA 1
ATOM 2710 C C . VAL B 1 174 ? -10.195 0.383 -14.641 1 98.88 174 VAL B C 1
ATOM 2712 O O . VAL B 1 174 ? -9.539 0.901 -13.742 1 98.88 174 VAL B O 1
ATOM 2715 N N . GLU B 1 175 ? -10.547 1.028 -15.719 1 98.75 175 GLU B N 1
ATOM 2716 C CA . GLU B 1 175 ? -10.102 2.396 -15.969 1 98.75 175 GLU B CA 1
ATOM 2717 C C . GLU B 1 175 ? -10.68 3.361 -14.93 1 98.75 175 GLU B C 1
ATOM 2719 O O . GLU B 1 175 ? -10 4.289 -14.492 1 98.75 175 GLU B O 1
ATOM 2724 N N . LYS B 1 176 ? -11.891 3.148 -14.555 1 98.75 176 LYS B N 1
ATOM 2725 C CA . LYS B 1 176 ? -12.5 3.98 -13.516 1 98.75 176 LYS B CA 1
ATOM 2726 C C . LYS B 1 176 ? -11.727 3.873 -12.203 1 98.75 176 LYS B C 1
ATOM 2728 O O . LYS B 1 176 ? -11.5 4.879 -11.523 1 98.75 176 LYS B O 1
ATOM 2733 N N . VAL B 1 177 ? -11.344 2.654 -11.859 1 98.88 177 VAL B N 1
ATOM 2734 C CA . VAL B 1 177 ? -10.586 2.449 -10.633 1 98.88 177 VAL B CA 1
ATOM 2735 C C . VAL B 1 177 ? -9.227 3.133 -10.742 1 98.88 177 VAL B C 1
ATOM 2737 O O . VAL B 1 177 ? -8.797 3.832 -9.82 1 98.88 177 VAL B O 1
ATOM 2740 N N . LYS B 1 178 ? -8.547 2.988 -11.898 1 98.81 178 LYS B N 1
ATOM 2741 C CA . LYS B 1 178 ? -7.273 3.662 -12.125 1 98.81 178 LYS B CA 1
ATOM 2742 C C . LYS B 1 178 ? -7.414 5.176 -11.969 1 98.81 178 LYS B C 1
ATOM 2744 O O . LYS B 1 178 ? -6.613 5.805 -11.273 1 98.81 178 LYS B O 1
ATOM 2749 N N . GLU B 1 179 ? -8.43 5.707 -12.555 1 98.44 179 GLU B N 1
ATOM 2750 C CA . GLU B 1 179 ? -8.648 7.148 -12.531 1 98.44 179 GLU B CA 1
ATOM 2751 C C . GLU B 1 179 ? -8.938 7.645 -11.117 1 98.44 179 GLU B C 1
ATOM 2753 O O . GLU B 1 179 ? -8.398 8.664 -10.688 1 98.44 179 GLU B O 1
ATOM 2758 N N . SER B 1 180 ? -9.773 6.898 -10.43 1 98.56 180 SER B N 1
ATOM 2759 C CA . SER B 1 180 ? -10.164 7.301 -9.086 1 98.56 180 SER B CA 1
ATOM 2760 C C . SER B 1 180 ? -8.984 7.238 -8.125 1 98.56 180 SER B C 1
ATOM 2762 O O . SER B 1 180 ? -8.969 7.938 -7.109 1 98.56 180 SER B O 1
ATOM 2764 N N . MET B 1 181 ? -7.969 6.465 -8.508 1 98.81 181 MET B N 1
ATOM 2765 C CA . MET B 1 181 ? -6.805 6.344 -7.637 1 98.81 181 MET B CA 1
ATOM 2766 C C . MET B 1 181 ? -5.668 7.234 -8.125 1 98.81 181 MET B C 1
ATOM 2768 O O . MET B 1 181 ? -4.582 7.242 -7.535 1 98.81 181 MET B O 1
ATOM 2772 N N . LEU B 1 182 ? -5.863 7.926 -9.25 1 98.69 182 LEU B N 1
ATOM 2773 C CA . LEU B 1 182 ? -4.93 8.875 -9.844 1 98.69 182 LEU B CA 1
ATOM 2774 C C .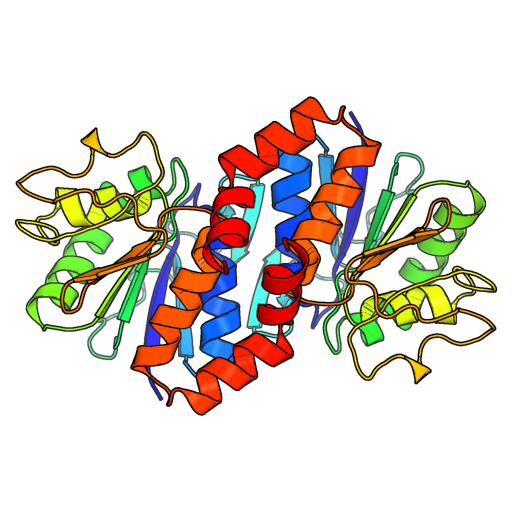 LEU B 1 182 ? -3.711 8.164 -10.414 1 98.69 182 LEU B C 1
ATOM 2776 O O . LEU B 1 182 ? -2.617 8.727 -10.453 1 98.69 182 LEU B O 1
ATOM 2780 N N . TYR B 1 183 ? -3.9 6.867 -10.773 1 98.5 183 TYR B N 1
ATOM 2781 C CA . TYR B 1 183 ? -2.799 6.07 -11.305 1 98.5 183 TYR B CA 1
ATOM 2782 C C . TYR B 1 183 ? -2.268 6.672 -12.602 1 98.5 183 TYR B C 1
ATOM 2784 O O . TYR B 1 183 ? -1.062 6.902 -12.734 1 98.5 183 TYR B O 1
ATOM 2792 N N . ASN B 1 184 ? -3.15 7.023 -13.477 1 97.06 184 ASN B N 1
ATOM 2793 C CA . ASN B 1 184 ? -2.75 7.539 -14.781 1 97.06 184 ASN B CA 1
ATOM 2794 C C . ASN B 1 184 ? -2.105 8.914 -14.664 1 97.06 184 ASN B C 1
ATOM 2796 O O . ASN B 1 184 ? -1.193 9.242 -15.422 1 97.06 184 ASN B O 1
ATOM 2800 N N . LYS B 1 185 ? -2.594 9.68 -13.719 1 96.94 185 LYS B N 1
ATOM 2801 C CA . LYS B 1 185 ? -1.992 10.992 -13.492 1 96.94 185 LYS B CA 1
ATOM 2802 C C . LYS B 1 185 ? -0.554 10.859 -13 1 96.94 185 LYS B C 1
ATOM 2804 O O . LYS B 1 185 ? 0.32 11.625 -13.398 1 96.94 185 LYS B O 1
ATOM 2809 N N . VAL B 1 186 ? -0.335 9.844 -12.156 1 97.69 186 VAL B N 1
ATOM 2810 C CA . VAL B 1 186 ? 1.006 9.609 -11.625 1 97.69 186 VAL B CA 1
ATOM 2811 C C . VAL B 1 186 ? 1.931 9.148 -12.75 1 97.69 186 VAL B C 1
ATOM 2813 O O . VAL B 1 186 ? 3.062 9.625 -12.867 1 97.69 186 VAL B O 1
ATOM 2816 N N . LEU B 1 187 ? 1.454 8.273 -13.594 1 96.31 187 LEU B N 1
ATOM 2817 C CA . LEU B 1 187 ? 2.262 7.793 -14.711 1 96.31 187 LEU B CA 1
ATOM 2818 C C . LEU B 1 187 ? 2.604 8.938 -15.656 1 96.31 187 LEU B C 1
ATOM 2820 O O . LEU B 1 187 ? 3.719 9 -16.188 1 96.31 187 LEU B O 1
ATOM 2824 N N . ALA B 1 188 ? 1.7 9.812 -15.828 1 94.06 188 ALA B N 1
ATOM 2825 C CA . ALA B 1 188 ? 1.866 10.914 -16.766 1 94.06 188 ALA B CA 1
ATOM 2826 C C . ALA B 1 188 ? 2.848 11.953 -16.219 1 94.06 188 ALA B C 1
ATOM 2828 O O . ALA B 1 188 ? 3.408 12.742 -16.984 1 94.06 188 ALA B O 1
ATOM 2829 N N . SER B 1 189 ? 3.064 11.984 -14.953 1 88.31 189 SER B N 1
ATOM 2830 C CA . SER B 1 189 ? 3.918 12.984 -14.328 1 88.31 189 SER B CA 1
ATOM 2831 C C . SER B 1 189 ? 5.395 12.664 -14.531 1 88.31 189 SER B C 1
ATOM 2833 O O . SER B 1 189 ? 6.258 13.508 -14.297 1 88.31 189 SER B O 1
ATOM 2835 N N . ALA B 1 190 ? 5.707 11.547 -14.914 1 80.12 190 ALA B N 1
ATOM 2836 C CA . ALA B 1 190 ? 7.078 11.125 -15.203 1 80.12 190 ALA B CA 1
ATOM 2837 C C . ALA B 1 190 ? 7.559 11.68 -16.531 1 80.12 190 ALA B C 1
ATOM 2839 O O . ALA B 1 190 ? 8.758 11.648 -16.828 1 80.12 190 ALA B O 1
ATOM 2840 N N . LYS B 1 191 ? 6.645 12.125 -17.406 1 63.62 191 LYS B N 1
ATOM 2841 C CA . LYS B 1 191 ? 6.977 12.656 -18.734 1 63.62 191 LYS B CA 1
ATOM 2842 C C . LYS B 1 191 ? 7.523 14.07 -18.641 1 63.62 191 LYS B C 1
ATOM 2844 O O . LYS B 1 191 ? 7.004 14.898 -17.875 1 63.62 191 LYS B O 1
#

pLDDT: mean 98.21, std 3.02, range [63.62, 99.0]

Nearest PDB structures (foldseek):
  3cy6-assembly1_A-2  TM=9.655E-01  e=2.657E-18  Homo sapiens
  2rk6-assembly1_A-2  TM=9.562E-01  e=3.368E-18  Homo sapiens
  4n12-assembly1_A-2  TM=9.572E-01  e=3.792E-18  Homo sapiens
  2r1v-assembly1_B  TM=9.569E-01  e=4.269E-18  Homo sapiens
  2r1v-assembly1_A  TM=9.568E-01  e=5.742E-18  Homo sapiens

InterPro domains:
  IPR002818 DJ-1/PfpI [PF01965] (3-165)
  IPR006287 Protein/nucleic acid deglycase DJ-1 [TIGR01383] (7-179)
  IPR029062 Class I glutamine amidotransferase-like [G3DSA:3.40.50.880] (1-189)
  IPR029062 Class I glutamine amidotransferase-like [SSF52317] (1-184)
  IPR050325 Protein/nucleic acid deglycase [PTHR48094] (1-177)

Foldseek 3Di:
DAEEEEEWAAFFAPLLVVQLVVLLVLLVYHYFYEYAHVAQFHAHNVGDTDGGNYYLVVDPACVRHQEYEYGDGPPGLVVLLPRPSNLVNVVVCLVVQHAYEYEAANVLSCQVSCVQAQHEEEHAPPNVVSNDNNHHYDNDQWDDDRRYIYGHDSVSSNVSSLVVNVVPDPPVSSVVSCVVVCVVVVVVVVD/DAEEEEEWAAFFAPLLVVQLVVLLVLLVYHYFYEYAHVAQFHAHNVGDTDGGNYYLVVDPACVRHQEYEYGDGPPGLVVLLPRPSNLVNVVVCLVVQHAYEYEAANVLSCQVSCVQAQHEEEHAPPNVVSNDNNHHYDNDQWDDDRRYIYGHDSVSSNVSSLVVNVVPDPPVSSVVSCVVVCVVVVVVVVD